Protein AF-A0A248TB70-F1 (afdb_monomer_lite)

InterPro domains:
  IPR001841 Zinc finger, RING-type [PS50089] (200-239)
  IPR001841 Zinc finger, RING-type [SM00184] (200-238)
  IPR013083 Zinc finger, RING/FYVE/PHD-type [G3DSA:3.30.40.10] (175-260)
  IPR017907 Zinc finger, RING-type, conserved site [PS00518] (215-224)
  IPR018957 Zinc finger, C3HC4 RING-type [PF00097] (200-238)
  IPR019485 V(D)J recombination-activating protein 1, Zinc finger [PF10426] (261-290)
  IPR019485 V(D)J recombination-activating protein 1, Zinc finger [PS51765] (261-290)
  IPR023336 RAG nonamer-binding domain [PF12940] (297-367)
  IPR023336 RAG nonamer-binding domain [PS51487] (299-366)
  IPR024627 V(D)J recombination-activating protein 1 [PTHR11539] (2-620)
  IPR035714 RAG1 importin-binding [PF12560] (2-198)
  IPR036236 Zinc finger C2H2 superfamily [SSF57667] (261-290)
  IPR058552 V(D)J recombination-activating protein 1, DNA-binding domain [PF26024] (369-427)
  IPR058553 V(D)J recombination-activating protein 1, pre-RNase H domain [PF26025] (428-501)
  IPR058554 V(D)J recombination-activating protein 1, RNase H domain [PF26100] (503-620)
  IPR058558 V(D)J recombination-activating protein 1, RING finger, HC subclass [cd16530] (196-241)

pLDDT: mean 81.16, std 18.09, range [24.81, 98.5]

Secondary structure (DSSP, 8-state):
--HHHHHHHHHHHHHTTB-TTT-PBPPSSTT--EEESSSBPPHHHHTTS-TTTTT--BHHHHHHHHH----TT--TTTS-SEEEHHHHHHHHHHHHT-------S-SSPPP-----TT-TTTGGGSS----------------SHHHHHHHHHHHHHHHHHHHHHHHHHHHHHH--TTTS--GGGBSS---HHHHHHHB-TTT-SBPSSEEE-TTS-EEEHHHHHHHHHHH-SB-TTT--B--GGG-BPPPHHHHHHHHT-EEE--STT---EEEHHHHHHHHHT-SS--S---------PPPPPGGGS-HHHHHHHTHHHHHHHHHHHHHHSTT-HHHHHHHHHHHHHHHTT-HHHHHHHHHHHTT-SSS--HHHHHHHHHHTT--HHHHHHHHHHHHHHHSS--SPPHHHHHHHHTTTSTTSS-EEEESPPTTS---S---EEETTTT----TTS-----EEEEE-HHHHHHHHHHHTHHHHHHHHHHTT--TT----EEEEEEEEEEEE---PPPPSSS----S-EEEEEEEEEEEEEEETTEEEEEEE-S-TT-TTT-EEEEEEE--TT-HHHHHHHHHHHHHHHHHHTTSEEEEEETTEEEEEEEEEEEEE----

Radius of gyration: 47.7 Å; chains: 1; bounding box: 108×60×147 Å

Structure (mmCIF, N/CA/C/O backbone):
data_AF-A0A248TB70-F1
#
_entry.id   AF-A0A248TB70-F1
#
loop_
_atom_site.group_PDB
_atom_site.id
_atom_site.type_symbol
_atom_site.label_atom_id
_atom_site.label_alt_id
_atom_site.label_comp_id
_atom_site.label_asym_id
_atom_site.label_entity_id
_atom_site.label_seq_id
_atom_site.pdbx_PDB_ins_code
_atom_site.Cartn_x
_atom_site.Cartn_y
_atom_site.Cartn_z
_atom_site.occupancy
_atom_site.B_iso_or_equiv
_atom_site.auth_seq_id
_atom_site.auth_comp_id
_atom_site.auth_asym_id
_atom_site.auth_atom_id
_atom_site.pdbx_PDB_model_num
ATOM 1 N N . ALA A 1 1 ? -35.550 -6.772 91.027 1.00 36.53 1 ALA A N 1
ATOM 2 C CA . ALA A 1 1 ? -35.367 -7.038 89.582 1.00 36.53 1 ALA A CA 1
ATOM 3 C C . ALA A 1 1 ? -34.667 -5.901 88.804 1.00 36.53 1 ALA A C 1
ATOM 5 O O . ALA A 1 1 ? -34.286 -6.132 87.665 1.00 36.53 1 ALA A O 1
ATOM 6 N N . ASP A 1 2 ? -34.412 -4.722 89.395 1.00 44.50 2 ASP A N 1
ATOM 7 C CA . ASP A 1 2 ? -33.937 -3.525 88.659 1.00 44.50 2 ASP A CA 1
ATOM 8 C C . ASP A 1 2 ? -32.407 -3.379 88.476 1.00 44.50 2 ASP A C 1
ATOM 10 O O . ASP A 1 2 ? -31.949 -2.498 87.754 1.00 44.50 2 ASP A O 1
ATOM 14 N N . GLY A 1 3 ? -31.586 -4.235 89.100 1.00 49.66 3 GLY A N 1
ATOM 15 C CA . GLY A 1 3 ? -30.119 -4.162 88.963 1.00 49.66 3 GLY A CA 1
ATOM 16 C C . GLY A 1 3 ? -29.613 -4.594 87.579 1.00 49.66 3 GLY A C 1
ATOM 17 O O . GLY A 1 3 ? -28.785 -3.919 86.974 1.00 49.66 3 GLY A O 1
ATOM 18 N N . LYS A 1 4 ? -30.196 -5.663 87.010 1.00 52.53 4 LYS A N 1
ATOM 19 C CA . LYS A 1 4 ? -29.745 -6.261 85.737 1.00 52.53 4 LYS A CA 1
ATOM 20 C C . LYS A 1 4 ? -29.949 -5.349 84.516 1.00 52.53 4 LYS A C 1
ATOM 22 O O . LYS A 1 4 ? -29.222 -5.492 83.535 1.00 52.53 4 LYS A O 1
ATOM 27 N N . SER A 1 5 ? -30.929 -4.439 84.537 1.00 56.47 5 SER A N 1
ATOM 28 C CA . SER A 1 5 ? -31.182 -3.494 83.434 1.00 56.47 5 SER A CA 1
ATOM 29 C C . SER A 1 5 ? -30.197 -2.321 83.455 1.00 56.47 5 SER A C 1
ATOM 31 O O . SER A 1 5 ? -29.699 -1.910 82.405 1.00 56.47 5 SER A O 1
ATOM 33 N N . ARG A 1 6 ? -29.856 -1.830 84.654 1.00 62.25 6 ARG A N 1
ATOM 34 C CA . ARG A 1 6 ? -28.883 -0.754 84.862 1.00 62.25 6 ARG A CA 1
ATOM 35 C C . ARG A 1 6 ? -27.469 -1.186 84.476 1.00 62.25 6 ARG A C 1
ATOM 37 O O . ARG A 1 6 ? -26.789 -0.433 83.785 1.00 62.25 6 ARG A O 1
ATOM 44 N N . ASP A 1 7 ? -27.063 -2.401 84.833 1.00 64.38 7 ASP A N 1
ATOM 45 C CA . ASP A 1 7 ? -25.722 -2.913 84.519 1.00 64.38 7 ASP A CA 1
ATOM 46 C C . ASP A 1 7 ? -25.521 -3.127 83.011 1.00 64.38 7 ASP A C 1
ATOM 48 O O . ASP A 1 7 ? -24.484 -2.757 82.461 1.00 64.38 7 ASP A O 1
ATOM 52 N N . LYS A 1 8 ? -26.554 -3.608 82.300 1.00 67.31 8 LYS A N 1
ATOM 53 C CA . LYS A 1 8 ? -26.543 -3.698 80.828 1.00 67.31 8 LYS A CA 1
ATOM 54 C C . LYS A 1 8 ? -26.448 -2.323 80.158 1.00 67.31 8 LYS A C 1
ATOM 56 O O . LYS A 1 8 ? -25.726 -2.180 79.176 1.00 67.31 8 LYS A O 1
ATOM 61 N N . ALA A 1 9 ? -27.126 -1.307 80.696 1.00 69.94 9 ALA A N 1
ATOM 62 C CA . ALA A 1 9 ? -27.037 0.060 80.181 1.00 69.94 9 ALA A CA 1
ATOM 63 C C . ALA A 1 9 ? -25.649 0.685 80.421 1.00 69.94 9 ALA A C 1
ATOM 65 O O . ALA A 1 9 ? -25.131 1.385 79.551 1.00 69.94 9 ALA A O 1
ATOM 66 N N . ILE A 1 10 ? -25.023 0.404 81.571 1.00 72.88 10 ILE A N 1
ATOM 67 C CA . ILE A 1 10 ? -23.650 0.835 81.881 1.00 72.88 10 ILE A CA 1
ATOM 68 C C . ILE A 1 10 ? -22.650 0.141 80.952 1.00 72.88 10 ILE A C 1
ATOM 70 O O . ILE A 1 10 ? -21.767 0.800 80.409 1.00 72.88 10 ILE A O 1
ATOM 74 N N . HIS A 1 11 ? -22.811 -1.161 80.720 1.00 75.50 11 HIS A N 1
ATOM 75 C CA . HIS A 1 11 ? -21.987 -1.909 79.775 1.00 75.50 11 HIS A CA 1
ATOM 76 C C . HIS A 1 11 ? -22.095 -1.344 78.355 1.00 75.50 11 HIS A C 1
ATOM 78 O O . HIS A 1 11 ? -21.080 -1.023 77.743 1.00 75.50 11 HIS A O 1
ATOM 84 N N . GLN A 1 12 ? -23.316 -1.111 77.867 1.00 75.69 12 GLN A N 1
ATOM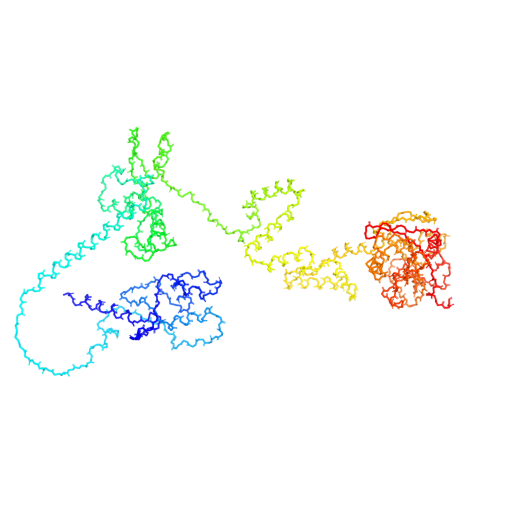 85 C CA . GLN A 1 12 ? -23.542 -0.514 76.550 1.00 75.69 12 GLN A CA 1
ATOM 86 C C . GLN A 1 12 ? -22.944 0.898 76.434 1.00 75.69 12 GLN A C 1
ATOM 88 O O . GLN A 1 12 ? -22.387 1.257 75.397 1.00 75.69 12 GLN A O 1
ATOM 93 N N . ALA A 1 13 ? -23.010 1.703 77.501 1.00 74.56 13 ALA A N 1
ATOM 94 C CA . ALA A 1 13 ? -22.355 3.008 77.538 1.00 74.56 13 ALA A CA 1
ATOM 95 C C . ALA A 1 13 ? -20.824 2.886 77.471 1.00 74.56 13 ALA A C 1
ATOM 97 O O . ALA A 1 13 ? -20.183 3.684 76.790 1.00 74.56 13 ALA A O 1
ATOM 98 N N . ARG A 1 14 ? -20.237 1.866 78.113 1.00 76.12 14 ARG A N 1
ATOM 99 C CA . ARG A 1 14 ? -18.793 1.606 78.059 1.00 76.12 14 ARG A CA 1
ATOM 100 C C . ARG A 1 14 ? -18.329 1.095 76.703 1.00 76.12 14 ARG A C 1
ATOM 102 O O . ARG A 1 14 ? -17.275 1.534 76.263 1.00 76.12 14 ARG A O 1
ATOM 109 N N . LEU A 1 15 ? -19.113 0.265 76.011 1.00 77.12 15 LEU A N 1
ATOM 110 C CA . LEU A 1 15 ? -18.785 -0.212 74.657 1.00 77.12 15 LEU A CA 1
ATOM 111 C C . LEU A 1 15 ? -18.521 0.944 73.679 1.00 77.12 15 LEU A C 1
ATOM 113 O O . LEU A 1 15 ? -17.616 0.855 72.857 1.00 77.12 15 LEU A O 1
ATOM 117 N N . ARG A 1 16 ? -19.225 2.077 73.823 1.00 77.12 16 ARG A N 1
ATOM 118 C CA . ARG A 1 16 ? -19.010 3.291 73.006 1.00 77.12 16 ARG A CA 1
ATOM 119 C C . ARG A 1 16 ? -17.644 3.953 73.205 1.00 77.12 16 ARG A C 1
ATOM 121 O O . ARG A 1 16 ? -17.278 4.838 72.436 1.00 77.12 16 ARG A O 1
ATOM 128 N N . HIS A 1 17 ? -16.901 3.564 74.237 1.00 80.50 17 HIS A N 1
ATOM 129 C CA . HIS A 1 17 ? -15.550 4.052 74.484 1.00 80.50 17 HIS A CA 1
ATOM 130 C C . HIS A 1 17 ? -14.467 3.178 73.853 1.00 80.50 17 HIS A C 1
ATOM 132 O O . HIS A 1 17 ? -13.300 3.536 73.967 1.00 80.50 17 HIS A O 1
ATOM 138 N N . PHE A 1 18 ? -14.819 2.089 73.167 1.00 81.25 18 PHE A N 1
ATOM 139 C CA . PHE A 1 18 ? -13.856 1.189 72.543 1.00 81.25 18 PHE A CA 1
ATOM 140 C C . PHE A 1 18 ? -13.992 1.152 71.021 1.00 81.25 18 PHE A C 1
ATOM 142 O O . PHE A 1 18 ? -15.070 1.324 70.460 1.00 81.25 18 PHE A O 1
ATOM 149 N N . CYS A 1 19 ? -12.874 0.891 70.346 1.00 82.94 19 CYS A N 1
ATOM 150 C CA . CYS A 1 19 ? -12.842 0.659 68.908 1.00 82.94 19 CYS A CA 1
ATOM 151 C C . CYS A 1 19 ? -13.292 -0.770 68.568 1.00 82.94 19 CYS A C 1
ATOM 153 O O . CYS A 1 19 ? -12.673 -1.731 69.024 1.00 82.94 19 CYS A O 1
ATOM 155 N N . ARG A 1 20 ? -14.281 -0.917 67.675 1.00 84.31 20 ARG A N 1
ATOM 156 C CA . ARG A 1 20 ? -14.775 -2.227 67.200 1.00 84.31 20 ARG A CA 1
ATOM 157 C C . ARG A 1 20 ? -13.701 -3.125 66.573 1.00 84.31 20 ARG A C 1
ATOM 159 O O . ARG A 1 20 ? -13.786 -4.347 66.688 1.00 84.31 20 ARG A O 1
ATOM 166 N N . ILE A 1 21 ? -12.721 -2.524 65.893 1.00 80.31 21 ILE A N 1
ATOM 167 C CA . ILE A 1 21 ? -11.722 -3.236 65.078 1.00 80.31 21 ILE A CA 1
ATOM 168 C C . ILE A 1 21 ? -10.509 -3.664 65.912 1.00 80.31 21 ILE A C 1
ATOM 170 O O . ILE A 1 21 ? -10.052 -4.792 65.778 1.00 80.31 21 ILE A O 1
ATOM 174 N N . CYS A 1 22 ? -9.971 -2.776 66.757 1.00 77.75 22 CYS A N 1
ATOM 175 C CA . CYS A 1 22 ? -8.735 -3.044 67.506 1.00 77.75 22 CYS A CA 1
ATOM 176 C C . CYS A 1 22 ? -8.916 -3.214 69.018 1.00 77.75 22 CYS A C 1
ATOM 178 O O . CYS A 1 22 ? -7.937 -3.494 69.704 1.00 77.75 22 CYS A O 1
ATOM 180 N N . GLY A 1 23 ? -10.121 -2.995 69.555 1.00 75.19 23 GLY A N 1
ATOM 181 C CA . GLY A 1 23 ? -10.409 -3.146 70.984 1.00 75.19 23 GLY A CA 1
ATOM 182 C C . GLY A 1 23 ? -9.788 -2.082 71.893 1.00 75.19 23 GLY A C 1
ATOM 183 O O . GLY A 1 23 ? -9.981 -2.135 73.101 1.00 75.19 23 GLY A O 1
ATOM 184 N N . ASN A 1 24 ? -9.060 -1.101 71.349 1.00 79.44 24 ASN A N 1
ATOM 185 C CA . ASN A 1 24 ? -8.442 -0.047 72.153 1.00 79.44 24 ASN A CA 1
ATOM 186 C C . ASN A 1 24 ? -9.477 1.000 72.603 1.00 79.44 24 ASN A C 1
ATOM 188 O O . ASN A 1 24 ? -10.349 1.366 71.802 1.00 79.44 24 ASN A O 1
ATOM 192 N N . PRO A 1 25 ? -9.365 1.530 73.836 1.00 78.19 25 PRO A N 1
ATOM 193 C CA . PRO A 1 25 ? -10.203 2.629 74.290 1.00 78.19 25 PRO A CA 1
ATOM 194 C C . PRO A 1 25 ? -9.872 3.924 73.533 1.00 78.19 25 PRO A C 1
ATOM 196 O O . PRO A 1 25 ? -8.715 4.203 73.204 1.00 78.19 25 PRO A O 1
ATOM 199 N N . PHE A 1 26 ? -10.887 4.738 73.256 1.00 79.38 26 PHE A N 1
ATOM 200 C CA . PHE A 1 26 ? -10.704 6.073 72.698 1.00 79.38 26 PHE A CA 1
ATOM 201 C C . PHE A 1 26 ? -10.053 6.985 73.748 1.00 79.38 26 PHE A C 1
ATOM 203 O O . PHE A 1 26 ? -10.544 7.084 74.871 1.00 79.38 26 PHE A O 1
ATOM 210 N N . LYS A 1 27 ? -8.962 7.673 73.383 1.00 67.75 27 LYS A N 1
ATOM 211 C CA . LYS A 1 27 ? -8.334 8.690 74.245 1.00 67.75 27 LYS A CA 1
ATOM 212 C C . LYS A 1 27 ? -9.302 9.860 74.484 1.00 67.75 27 LYS A C 1
ATOM 214 O O . LYS A 1 27 ? -10.048 10.229 73.576 1.00 67.75 27 LYS A O 1
ATOM 219 N N . SER A 1 28 ? -9.267 10.426 75.689 1.00 55.50 28 SER A N 1
ATOM 220 C CA . SER A 1 28 ? -10.155 11.497 76.174 1.00 55.50 28 SER A CA 1
ATOM 221 C C . SER A 1 28 ? -9.953 12.850 75.482 1.00 55.50 28 SER A C 1
ATOM 223 O O . SER A 1 28 ? -10.804 13.728 75.607 1.00 55.50 28 SER A O 1
ATOM 225 N N . ASP A 1 29 ? -8.851 13.022 74.751 1.00 50.34 29 ASP A N 1
ATOM 226 C CA . ASP A 1 29 ? -8.509 14.280 74.092 1.00 50.34 29 ASP A CA 1
ATOM 227 C C . ASP A 1 29 ? -9.390 14.484 72.853 1.00 50.34 29 ASP A C 1
ATOM 229 O O . ASP A 1 29 ? -9.414 13.654 71.938 1.00 50.34 29 ASP A O 1
ATOM 233 N N . GLY A 1 30 ? -10.117 15.603 72.806 1.00 49.09 30 GLY A N 1
ATOM 234 C CA . GLY A 1 30 ? -11.153 15.926 71.811 1.00 49.09 30 GLY A CA 1
ATOM 235 C C . GLY A 1 30 ? -10.707 16.043 70.343 1.00 49.09 30 GLY A C 1
ATOM 236 O O . GLY A 1 30 ? -11.468 16.547 69.525 1.00 49.09 30 GLY A O 1
ATOM 237 N N . HIS A 1 31 ? -9.506 15.580 69.990 1.00 47.56 31 HIS A N 1
ATOM 238 C CA . HIS A 1 31 ? -8.911 15.686 68.653 1.00 47.56 31 HIS A CA 1
ATOM 239 C C . HIS A 1 31 ? -8.888 14.366 67.855 1.00 47.56 31 HIS A C 1
ATOM 241 O O . HIS A 1 31 ? -8.483 14.363 66.692 1.00 47.56 31 HIS A O 1
ATOM 247 N N . ASN A 1 32 ? -9.355 13.239 68.410 1.00 59.12 32 ASN A N 1
ATOM 248 C CA . ASN A 1 32 ? -9.393 11.963 67.680 1.00 59.12 32 ASN A CA 1
ATOM 249 C C . ASN A 1 32 ? -10.716 11.746 66.926 1.00 59.12 32 ASN A C 1
ATOM 251 O O . ASN A 1 32 ? -11.765 11.523 67.533 1.00 59.12 32 ASN A O 1
ATOM 255 N N . ARG A 1 33 ? -10.651 11.738 65.586 1.00 70.56 33 ARG A N 1
ATOM 256 C CA . ARG A 1 33 ? -11.782 11.394 64.706 1.00 70.56 33 ARG A CA 1
ATOM 257 C C . ARG A 1 33 ? -12.243 9.948 64.933 1.00 70.56 33 ARG A C 1
ATOM 259 O O . ARG A 1 33 ? -11.421 9.032 65.032 1.00 70.56 33 ARG A O 1
ATOM 266 N N . ARG A 1 34 ? -13.561 9.751 64.978 1.00 79.56 34 ARG A N 1
ATOM 267 C CA . ARG A 1 34 ? -14.228 8.447 65.101 1.00 79.56 34 ARG A CA 1
ATOM 268 C C . ARG A 1 34 ? -15.068 8.196 63.861 1.00 79.56 34 ARG A C 1
ATOM 270 O O . ARG A 1 34 ? -15.635 9.137 63.308 1.00 79.56 34 ARG A O 1
ATOM 277 N N . TYR A 1 35 ? -15.125 6.942 63.436 1.00 79.56 35 TYR A N 1
ATOM 278 C CA . TYR A 1 35 ? -15.810 6.540 62.213 1.00 79.56 35 TYR A CA 1
ATOM 279 C C . TYR A 1 35 ? -16.876 5.489 62.539 1.00 79.56 35 TYR A C 1
ATOM 281 O O . TYR A 1 35 ? -16.614 4.609 63.366 1.00 79.56 35 TYR A O 1
ATOM 289 N N . PRO A 1 36 ? -18.073 5.569 61.931 1.00 81.50 36 PRO A N 1
ATOM 290 C CA . PRO A 1 36 ? -19.136 4.606 62.180 1.00 81.50 36 PRO A CA 1
ATOM 291 C C . PRO A 1 36 ? -18.806 3.263 61.525 1.00 81.50 36 PRO A C 1
ATOM 293 O O . PRO A 1 36 ? -18.275 3.213 60.420 1.00 81.50 36 PRO A O 1
ATOM 296 N N . VAL A 1 37 ? -19.147 2.164 62.196 1.00 79.81 37 VAL A N 1
ATOM 297 C CA . VAL A 1 37 ? -18.945 0.803 61.663 1.00 79.81 37 VAL A CA 1
ATOM 298 C C . VAL A 1 37 ? -19.945 0.476 60.539 1.00 79.81 37 VAL A C 1
ATOM 300 O O . VAL A 1 37 ? -19.634 -0.286 59.625 1.00 79.81 37 VAL A O 1
ATOM 303 N N . HIS A 1 38 ? -21.126 1.102 60.565 1.00 73.31 38 HIS A N 1
ATOM 304 C CA . HIS A 1 38 ? -22.210 0.905 59.600 1.00 73.31 38 HIS A CA 1
ATOM 305 C C . HIS A 1 38 ? -22.527 2.179 58.804 1.00 73.31 38 HIS A C 1
ATOM 307 O O . HIS A 1 38 ? -22.289 3.294 59.267 1.00 73.31 38 HIS A O 1
ATOM 313 N N . GLY A 1 39 ? -23.132 2.014 57.623 1.00 66.62 39 GLY A N 1
ATOM 314 C CA . GLY A 1 39 ? -23.549 3.115 56.744 1.00 66.62 39 GLY A CA 1
ATOM 315 C C . GLY A 1 39 ? -22.559 3.407 55.610 1.00 66.62 39 GLY A C 1
ATOM 316 O O . GLY A 1 39 ? -21.561 2.697 55.466 1.00 66.62 39 GLY A O 1
ATOM 317 N N . PRO A 1 40 ? -22.843 4.406 54.757 1.00 59.72 40 PRO A N 1
ATOM 318 C CA . PRO A 1 40 ? -21.990 4.747 53.644 1.00 59.72 40 PRO A CA 1
ATOM 319 C C . PRO A 1 40 ? -20.725 5.443 54.119 1.00 59.72 40 PRO A C 1
ATOM 321 O O . PRO A 1 40 ? -20.718 6.170 55.115 1.00 59.72 40 PRO A O 1
ATOM 324 N N . VAL A 1 41 ? -19.658 5.233 53.363 1.00 71.19 41 VAL A N 1
ATOM 325 C CA . VAL A 1 41 ? -18.407 5.961 53.560 1.00 71.19 41 VAL A CA 1
ATOM 326 C C . VAL A 1 41 ? -18.689 7.451 53.373 1.00 71.19 41 VAL A C 1
ATOM 328 O O . VAL A 1 41 ? -19.333 7.836 52.395 1.00 71.19 41 VAL A O 1
ATOM 331 N N . ASP A 1 42 ? -18.243 8.289 54.308 1.00 70.62 42 ASP A N 1
ATOM 332 C CA . ASP A 1 42 ? -18.471 9.732 54.247 1.00 70.62 42 ASP A CA 1
ATOM 333 C C . ASP A 1 42 ? -17.863 10.327 52.967 1.00 70.62 42 ASP A C 1
ATOM 335 O O . ASP A 1 42 ? -16.831 9.862 52.485 1.00 70.62 42 ASP A O 1
ATOM 339 N N . ALA A 1 43 ? -18.491 11.367 52.407 1.00 65.38 43 ALA A N 1
ATOM 340 C CA . ALA A 1 43 ? -18.084 11.952 51.124 1.00 65.38 43 ALA A CA 1
ATOM 341 C C . ALA A 1 43 ? -16.608 12.401 51.110 1.00 65.38 43 ALA A C 1
ATOM 343 O O . ALA A 1 43 ? -15.940 12.301 50.081 1.00 65.38 43 ALA A O 1
ATOM 344 N N . LYS A 1 44 ? -16.093 12.833 52.272 1.00 65.19 44 LYS A N 1
ATOM 345 C CA . LYS A 1 44 ? -14.699 13.246 52.474 1.00 65.19 44 LYS A CA 1
ATOM 346 C C . LYS A 1 44 ? -13.734 12.058 52.452 1.00 65.19 44 LYS A C 1
ATOM 348 O O . LYS A 1 44 ? -12.648 12.182 51.899 1.00 65.19 44 LYS A O 1
ATOM 353 N N . THR A 1 45 ? -14.117 10.904 52.992 1.00 68.12 45 THR A N 1
ATOM 354 C CA . THR A 1 45 ? -13.350 9.658 52.841 1.00 68.12 45 THR A CA 1
ATOM 355 C C . THR A 1 45 ? -13.506 9.056 51.437 1.00 68.12 45 THR A C 1
ATOM 357 O O . THR A 1 45 ? -12.522 8.588 50.871 1.00 68.12 45 THR A O 1
ATOM 360 N N . GLN A 1 46 ? -14.687 9.124 50.809 1.00 67.81 46 GLN A N 1
ATOM 361 C CA . GLN A 1 46 ? -14.894 8.626 49.437 1.00 67.81 46 GLN A CA 1
ATOM 362 C C . GLN A 1 46 ? -14.067 9.378 48.389 1.00 67.81 46 GLN A C 1
ATOM 364 O O . GLN A 1 46 ? -13.587 8.762 47.435 1.00 67.81 46 GLN A O 1
ATOM 369 N N . SER A 1 47 ? -13.886 10.695 48.541 1.00 61.78 47 SER A N 1
ATOM 370 C CA . SER A 1 47 ? -13.061 11.490 47.622 1.00 61.78 47 SER A CA 1
ATOM 371 C C . SER A 1 47 ? -11.581 11.102 47.652 1.00 61.78 47 SER A C 1
ATOM 373 O O . SER A 1 47 ? -10.864 11.393 46.699 1.00 61.78 47 SER A O 1
ATOM 375 N N . LEU A 1 48 ? -11.135 10.430 48.717 1.00 61.31 48 LEU A N 1
ATOM 376 C CA . LEU A 1 48 ? -9.748 10.014 48.910 1.00 61.31 48 LEU A CA 1
ATOM 377 C C . LEU A 1 48 ? -9.411 8.658 48.247 1.00 61.31 48 LEU A C 1
ATOM 379 O O . LEU A 1 48 ? -8.237 8.303 48.175 1.00 61.31 48 LEU A O 1
ATOM 383 N N . PHE A 1 49 ? -10.391 7.906 47.723 1.00 65.44 49 PHE A N 1
ATOM 384 C CA . PHE A 1 49 ? -10.171 6.608 47.058 1.00 65.44 49 PHE A CA 1
ATOM 385 C C . PHE A 1 49 ? -10.077 6.719 45.515 1.00 65.44 49 PHE A C 1
ATOM 387 O O . PHE A 1 49 ? -10.815 7.478 44.877 1.00 65.44 49 PHE A O 1
ATOM 394 N N . ARG A 1 50 ? -9.189 5.935 44.867 1.00 57.25 50 ARG A N 1
ATOM 395 C CA . ARG A 1 50 ? -9.004 5.933 43.391 1.00 57.25 50 ARG A CA 1
ATOM 396 C C . ARG A 1 50 ? -10.250 5.424 42.636 1.00 57.25 50 ARG A C 1
ATOM 398 O O . ARG A 1 50 ? -11.021 4.603 43.127 1.00 57.25 50 ARG A O 1
ATOM 405 N N . LYS A 1 51 ? -10.408 5.847 41.367 1.00 54.94 51 LYS A N 1
ATOM 406 C CA . LYS A 1 51 ? -11.575 5.582 40.480 1.00 54.94 51 LYS A CA 1
ATOM 407 C C . LYS A 1 51 ? -12.040 4.110 40.391 1.00 54.94 51 LYS A C 1
ATOM 409 O O . LYS A 1 51 ? -13.229 3.891 40.182 1.00 54.94 51 LYS A O 1
ATOM 414 N N . LYS A 1 52 ? -11.162 3.106 40.556 1.00 47.72 52 LYS A N 1
ATOM 415 C CA . LYS A 1 52 ? -11.541 1.673 40.513 1.00 47.72 52 LYS A CA 1
ATOM 416 C C . LYS A 1 52 ? -12.249 1.171 41.785 1.00 47.72 52 LYS A C 1
ATOM 418 O O . LYS A 1 52 ? -12.912 0.141 41.717 1.00 47.72 52 LYS A O 1
ATOM 423 N N . GLU A 1 53 ? -12.181 1.902 42.900 1.00 50.06 53 GLU A N 1
ATOM 424 C CA . GLU A 1 53 ? -12.719 1.469 44.204 1.00 50.06 53 GLU A CA 1
ATOM 425 C C . GLU A 1 53 ? -13.904 2.301 44.712 1.00 50.06 53 GLU A C 1
ATOM 427 O O . GLU A 1 53 ? -14.518 1.941 45.712 1.00 50.06 53 GLU A O 1
ATOM 432 N N . LYS A 1 54 ? -14.361 3.296 43.936 1.00 53.41 54 LYS A N 1
ATOM 433 C CA . LYS A 1 54 ? -15.642 4.008 44.149 1.00 53.41 54 LYS A CA 1
ATOM 434 C C . LYS A 1 54 ? -16.895 3.110 44.084 1.00 53.41 54 LYS A C 1
ATOM 436 O O . LYS A 1 54 ? -18.005 3.601 44.245 1.00 53.41 54 LYS A O 1
ATOM 441 N N . ARG A 1 55 ? -16.738 1.807 43.814 1.00 52.25 55 ARG A N 1
ATOM 442 C CA . ARG A 1 55 ? -17.831 0.821 43.816 1.00 52.25 55 ARG A CA 1
ATOM 443 C C . ARG A 1 55 ? -18.220 0.354 45.221 1.00 52.25 55 ARG A C 1
ATOM 445 O O . ARG A 1 55 ? -19.328 -0.142 45.374 1.00 52.25 55 ARG A O 1
ATOM 452 N N . VAL A 1 56 ? -17.339 0.487 46.218 1.00 53.44 56 VAL A N 1
ATOM 453 C CA . VAL A 1 56 ? -17.650 0.098 47.601 1.00 53.44 56 VAL A CA 1
ATOM 454 C C . VAL A 1 56 ? -18.207 1.312 48.328 1.00 53.44 56 VAL A C 1
ATOM 456 O O . VAL A 1 56 ? -17.475 2.235 48.675 1.00 53.44 56 VAL A O 1
ATOM 459 N N . THR A 1 57 ? -19.523 1.336 48.503 1.00 59.66 57 THR A N 1
ATOM 460 C CA . THR A 1 57 ? -20.236 2.494 49.048 1.00 59.66 57 THR A CA 1
ATOM 461 C C . THR A 1 57 ? -20.426 2.425 50.559 1.00 59.66 57 THR A C 1
ATOM 463 O O . THR A 1 57 ? -20.787 3.449 51.130 1.00 59.66 57 THR A O 1
ATOM 466 N N . SER A 1 58 ? -20.152 1.285 51.213 1.00 75.19 58 SER A N 1
ATOM 467 C CA . SER A 1 58 ? -20.472 1.035 52.627 1.00 75.19 58 SER A CA 1
ATOM 468 C C . SER A 1 58 ? -19.250 0.718 53.509 1.00 75.19 58 SER A C 1
ATOM 470 O O . SER A 1 58 ? -18.313 0.037 53.083 1.00 75.19 58 SER A O 1
ATOM 472 N N . TRP A 1 59 ? -19.268 1.194 54.761 1.00 79.12 59 TRP A N 1
ATOM 473 C CA . TRP A 1 59 ? -18.273 0.866 55.790 1.00 79.12 59 TRP A CA 1
ATOM 474 C C . TRP A 1 59 ? -18.167 -0.640 56.079 1.00 79.12 59 TRP A C 1
ATOM 476 O O . TRP A 1 59 ? -17.036 -1.128 56.119 1.00 79.12 59 TRP A O 1
ATOM 486 N N . PRO A 1 60 ? -19.274 -1.406 56.201 1.00 80.06 60 PRO A N 1
ATOM 487 C CA . PRO A 1 60 ? -19.200 -2.849 56.422 1.00 80.06 60 PRO A CA 1
ATOM 488 C C . PRO A 1 60 ? -18.409 -3.600 55.349 1.00 80.06 60 PRO A C 1
ATOM 490 O O . PRO A 1 60 ? -17.601 -4.467 55.673 1.00 80.06 60 PRO A O 1
ATOM 493 N N . ASP A 1 61 ? -18.584 -3.238 54.076 1.00 74.62 61 ASP A N 1
ATOM 494 C CA . ASP A 1 61 ? -17.880 -3.900 52.975 1.00 74.62 61 ASP A CA 1
ATOM 495 C C . ASP A 1 61 ? -16.376 -3.572 52.978 1.00 74.62 61 ASP A C 1
ATOM 497 O O . ASP A 1 61 ? -15.546 -4.442 52.701 1.00 74.62 61 ASP A O 1
ATOM 501 N N . LEU A 1 62 ? -15.997 -2.336 53.332 1.00 75.44 62 LEU A N 1
ATOM 502 C CA . LEU A 1 62 ? -14.587 -1.958 53.484 1.00 75.44 62 LEU A CA 1
ATOM 503 C C . LEU A 1 62 ? -13.929 -2.657 54.675 1.00 75.44 62 LEU A C 1
ATOM 505 O O . LEU A 1 62 ? -12.804 -3.144 54.553 1.00 75.44 62 LEU A O 1
ATOM 509 N N . ILE A 1 63 ? -14.623 -2.736 55.813 1.00 78.81 63 ILE A N 1
ATOM 510 C CA . ILE A 1 63 ? -14.113 -3.391 57.021 1.00 78.81 63 ILE A CA 1
ATOM 511 C C . ILE A 1 63 ? -13.917 -4.891 56.769 1.00 78.81 63 ILE A C 1
ATOM 513 O O . ILE A 1 63 ? -12.834 -5.415 57.044 1.00 78.81 63 ILE A O 1
ATOM 517 N N . ALA A 1 64 ? -14.894 -5.560 56.150 1.00 79.25 64 ALA A N 1
ATOM 518 C CA . ALA A 1 64 ? -14.787 -6.965 55.768 1.00 79.25 64 ALA A CA 1
ATOM 519 C C . ALA A 1 64 ? -13.626 -7.208 54.787 1.00 79.25 64 ALA A C 1
ATOM 521 O O . ALA A 1 64 ? -12.859 -8.157 54.939 1.00 79.25 64 ALA A O 1
ATOM 522 N N . ARG A 1 65 ? -13.422 -6.319 53.808 1.00 74.69 65 ARG A N 1
ATOM 523 C CA . ARG A 1 65 ? -12.358 -6.475 52.802 1.00 74.69 65 ARG A CA 1
ATOM 524 C C . ARG A 1 65 ? -10.953 -6.198 53.347 1.00 74.69 65 ARG A C 1
ATOM 526 O O . ARG A 1 65 ? -9.987 -6.826 52.908 1.00 74.69 65 ARG A O 1
ATOM 533 N N . VAL A 1 66 ? -10.809 -5.259 54.286 1.00 74.00 66 VAL A N 1
ATOM 534 C CA . VAL A 1 66 ? -9.501 -4.884 54.849 1.00 74.00 66 VAL A CA 1
ATOM 535 C C . VAL A 1 66 ? -9.106 -5.757 56.031 1.00 74.00 66 VAL A C 1
ATOM 537 O O . VAL A 1 66 ? -7.963 -6.218 56.054 1.00 74.00 66 VAL A O 1
ATOM 540 N N . PHE A 1 67 ? -10.032 -5.987 56.963 1.00 75.56 67 PHE A N 1
ATOM 541 C CA . PHE A 1 67 ? -9.777 -6.636 58.251 1.00 75.56 67 PHE A CA 1
ATOM 542 C C . PHE A 1 67 ? -10.367 -8.047 58.361 1.00 75.56 67 PHE A C 1
ATOM 544 O O . PHE A 1 67 ? -10.087 -8.720 59.345 1.00 75.56 67 PHE A O 1
ATOM 551 N N . ARG A 1 68 ? -11.161 -8.506 57.378 1.00 73.75 68 ARG A N 1
ATOM 552 C CA . ARG A 1 68 ? -11.895 -9.790 57.430 1.00 73.75 68 ARG A CA 1
ATOM 553 C C . ARG A 1 68 ? -12.812 -9.918 58.655 1.00 73.75 68 ARG A C 1
ATOM 555 O O . ARG A 1 68 ? -13.037 -11.015 59.147 1.00 73.75 68 ARG A O 1
ATOM 562 N N . ILE A 1 69 ? -13.342 -8.790 59.131 1.00 78.19 69 ILE A N 1
ATOM 563 C CA . ILE A 1 69 ? -14.327 -8.736 60.215 1.00 78.19 69 ILE A CA 1
ATOM 564 C C . ILE A 1 69 ? -15.700 -8.534 59.580 1.00 78.19 69 ILE A C 1
ATOM 566 O O . ILE A 1 69 ? -15.908 -7.532 58.892 1.00 78.19 69 ILE A O 1
ATOM 570 N N . ASP A 1 70 ? -16.627 -9.461 59.817 1.00 75.81 70 ASP A N 1
ATOM 571 C CA . ASP A 1 70 ? -18.031 -9.239 59.483 1.00 75.81 70 ASP A CA 1
ATOM 572 C C . ASP A 1 70 ? -18.685 -8.408 60.585 1.00 75.81 70 ASP A C 1
ATOM 574 O O . ASP A 1 70 ? -18.785 -8.835 61.733 1.00 75.81 70 ASP A O 1
ATOM 578 N N . VAL A 1 71 ? -19.088 -7.195 60.222 1.00 78.19 71 VAL A N 1
ATOM 579 C CA . VAL A 1 71 ? -19.796 -6.275 61.114 1.00 78.19 71 VAL A CA 1
ATOM 580 C C . VAL A 1 71 ? -21.287 -6.217 60.798 1.00 78.19 71 VAL A C 1
ATOM 582 O O . VAL A 1 71 ? -22.029 -5.601 61.545 1.00 78.19 71 VAL A O 1
ATOM 585 N N . LYS A 1 72 ? -21.780 -6.849 59.719 1.00 71.75 72 LYS A N 1
ATOM 586 C CA . LYS A 1 72 ? -23.201 -6.757 59.325 1.00 71.75 72 LYS A CA 1
ATOM 587 C C . LYS A 1 72 ? -24.142 -7.434 60.327 1.00 71.75 72 LYS A C 1
ATOM 589 O O . LYS A 1 72 ? -25.306 -7.051 60.397 1.00 71.75 72 LYS A O 1
ATOM 594 N N . ALA A 1 73 ? -23.631 -8.386 61.106 1.00 69.44 73 ALA A N 1
ATOM 595 C CA . ALA A 1 73 ? -24.350 -9.083 62.171 1.00 69.44 73 ALA A CA 1
ATOM 596 C C . ALA A 1 73 ? -24.137 -8.472 63.576 1.00 69.44 73 ALA A C 1
ATOM 598 O O . ALA A 1 73 ? -24.568 -9.066 64.567 1.00 69.44 73 ALA A O 1
ATOM 599 N N . ASP A 1 74 ? -23.472 -7.315 63.690 1.00 78.31 74 ASP A N 1
ATOM 600 C CA . ASP A 1 74 ? -23.184 -6.696 64.985 1.00 78.31 74 ASP A CA 1
ATOM 601 C C . ASP A 1 74 ? -24.475 -6.283 65.721 1.00 78.31 74 ASP A C 1
ATOM 603 O O . ASP A 1 74 ? -25.403 -5.695 65.163 1.00 78.31 74 ASP A O 1
ATOM 607 N N . ILE A 1 75 ? -24.513 -6.578 67.021 1.00 72.19 75 ILE A N 1
ATOM 608 C CA . ILE A 1 75 ? -25.592 -6.192 67.941 1.00 72.19 75 ILE A CA 1
ATOM 609 C C . ILE A 1 75 ? -25.064 -5.116 68.902 1.00 72.19 75 ILE A C 1
ATOM 611 O O . ILE A 1 75 ? -24.130 -5.389 69.660 1.00 72.19 75 ILE A O 1
ATOM 615 N N . ASP A 1 76 ? -25.707 -3.941 68.942 1.00 69.44 76 ASP A N 1
ATOM 616 C CA . ASP A 1 76 ? -25.320 -2.753 69.740 1.00 69.44 76 ASP A CA 1
ATOM 617 C C . ASP A 1 76 ? -25.177 -2.989 71.257 1.00 69.44 76 ASP A C 1
ATOM 619 O O . ASP A 1 76 ? -24.637 -2.149 71.979 1.00 69.44 76 ASP A O 1
ATOM 623 N N . SER A 1 77 ? -25.724 -4.088 71.782 1.00 68.31 77 SER A N 1
ATOM 624 C CA . SER A 1 77 ? -25.612 -4.470 73.197 1.00 68.31 77 SER A CA 1
ATOM 625 C C . SER A 1 77 ? -24.371 -5.308 73.516 1.00 68.31 77 SER A C 1
ATOM 627 O O . SER A 1 77 ? -24.147 -5.618 74.684 1.00 68.31 77 SER A O 1
ATOM 629 N N . ILE A 1 78 ? -23.621 -5.720 72.491 1.00 73.94 78 ILE A N 1
ATOM 630 C CA . ILE A 1 78 ? -22.442 -6.594 72.577 1.00 73.94 78 ILE A CA 1
ATOM 631 C C . ILE A 1 78 ? -21.236 -5.917 71.907 1.00 73.94 78 ILE A C 1
ATOM 633 O O . ILE A 1 78 ? -20.128 -5.981 72.432 1.00 73.94 78 ILE A O 1
ATOM 637 N N . HIS A 1 79 ? -21.450 -5.223 70.785 1.00 80.88 79 HIS A N 1
ATOM 638 C CA . HIS A 1 79 ? -20.390 -4.680 69.935 1.00 80.88 79 HIS A CA 1
ATOM 639 C C . HIS A 1 79 ? -20.331 -3.144 69.982 1.00 80.88 79 HIS A C 1
ATOM 641 O O . HIS A 1 79 ? -21.376 -2.487 70.016 1.00 80.88 79 HIS A O 1
ATOM 647 N N . PRO A 1 80 ? -19.128 -2.539 69.944 1.00 83.44 80 PRO A N 1
ATOM 648 C CA . PRO A 1 80 ? -18.984 -1.103 69.731 1.00 83.44 80 PRO A CA 1
ATOM 649 C C . PRO A 1 80 ? -19.462 -0.670 68.343 1.00 83.44 80 PRO A C 1
ATOM 651 O O . PRO A 1 80 ? -19.204 -1.340 67.348 1.00 83.44 80 PRO A O 1
ATOM 654 N N . THR A 1 81 ? -20.081 0.507 68.262 1.00 77.81 81 THR A N 1
ATOM 655 C CA . THR A 1 81 ? -20.655 1.056 67.020 1.00 77.81 81 THR A CA 1
ATOM 656 C C . THR A 1 81 ? -19.680 1.929 66.213 1.00 77.81 81 THR A C 1
ATOM 658 O O . THR A 1 81 ? -20.012 2.383 65.116 1.00 77.81 81 THR A O 1
ATOM 661 N N . GLU A 1 82 ? -18.483 2.194 66.750 1.00 83.44 82 GLU A N 1
ATOM 662 C CA . GLU A 1 82 ? -17.474 3.096 66.177 1.00 83.44 82 GLU A CA 1
ATOM 663 C C . GLU A 1 82 ? -16.078 2.450 66.138 1.00 83.44 82 GLU A C 1
ATOM 665 O O . GLU A 1 82 ? -15.737 1.577 66.943 1.00 83.44 82 GLU A O 1
ATOM 670 N N . PHE A 1 83 ? -15.227 2.915 65.222 1.00 86.25 83 PHE A N 1
ATOM 671 C CA . PHE A 1 83 ? -13.815 2.543 65.151 1.00 86.25 83 PHE A CA 1
ATOM 672 C C . PHE A 1 83 ? -12.890 3.768 65.074 1.00 86.25 83 PHE A C 1
ATOM 674 O O . PHE A 1 83 ? -13.303 4.883 64.748 1.00 86.25 83 PHE A O 1
ATOM 681 N N . CYS A 1 84 ? -11.619 3.577 65.440 1.00 83.12 84 CYS A N 1
ATOM 682 C CA . CYS A 1 84 ? -10.664 4.667 65.644 1.00 83.12 84 CYS A CA 1
ATOM 683 C C . CYS A 1 84 ? -9.960 5.125 64.358 1.00 83.12 84 CYS A C 1
ATOM 685 O O . CYS A 1 84 ? -9.816 4.370 63.393 1.00 83.12 84 CYS A O 1
ATOM 687 N N . HIS A 1 85 ? -9.427 6.350 64.389 1.00 82.12 85 HIS A N 1
ATOM 688 C CA . HIS A 1 85 ? -8.658 6.932 63.286 1.00 82.12 85 HIS A CA 1
ATOM 689 C C . HIS A 1 85 ? -7.429 6.107 62.870 1.00 82.12 85 HIS A C 1
ATOM 691 O O . HIS A 1 85 ? -7.079 6.088 61.697 1.00 82.12 85 HIS A O 1
ATOM 697 N N . ASN A 1 86 ? -6.793 5.367 63.782 1.00 79.00 86 ASN A N 1
ATOM 698 C CA . ASN A 1 86 ? -5.660 4.508 63.416 1.00 79.00 86 ASN A CA 1
ATOM 699 C C . ASN A 1 86 ? -6.103 3.337 62.525 1.00 79.00 86 ASN A C 1
ATOM 701 O O . ASN A 1 86 ? -5.452 3.046 61.524 1.00 79.00 86 ASN A O 1
ATOM 705 N N . CYS A 1 87 ? -7.243 2.709 62.834 1.00 80.38 87 CYS A N 1
ATOM 706 C CA . CYS A 1 87 ? -7.837 1.682 61.976 1.00 80.38 87 CYS A CA 1
ATOM 707 C C . CYS A 1 87 ? -8.286 2.272 60.631 1.00 80.38 87 CYS A C 1
ATOM 709 O O . CYS A 1 87 ? -8.068 1.653 59.591 1.00 80.38 87 CYS A O 1
ATOM 711 N N . TRP A 1 88 ? -8.827 3.494 60.630 1.00 81.25 88 TRP A N 1
ATOM 712 C CA . TRP A 1 88 ? -9.110 4.227 59.394 1.00 81.25 88 TRP A CA 1
ATOM 713 C C . TRP A 1 88 ? -7.842 4.481 58.562 1.00 81.25 88 TRP A C 1
ATOM 715 O O . TRP A 1 88 ? -7.832 4.225 57.363 1.00 81.25 88 TRP A O 1
ATOM 725 N N . GLY A 1 89 ? -6.743 4.906 59.189 1.00 74.69 89 GLY A N 1
ATOM 726 C CA . GLY A 1 89 ? -5.467 5.157 58.516 1.00 74.69 89 GLY A CA 1
ATOM 727 C C . GLY A 1 89 ? -4.868 3.903 57.873 1.00 74.69 89 GLY A C 1
ATOM 728 O O . GLY A 1 89 ? -4.341 3.977 56.765 1.00 74.69 89 GLY A O 1
ATOM 729 N N . ILE A 1 90 ? -5.000 2.739 58.521 1.00 76.06 90 ILE A N 1
ATOM 730 C CA . ILE A 1 90 ? -4.597 1.446 57.941 1.00 76.06 90 ILE A CA 1
ATOM 731 C C . ILE A 1 90 ? -5.445 1.122 56.706 1.00 76.06 90 ILE A C 1
ATOM 733 O O . ILE A 1 90 ? -4.910 0.733 55.668 1.00 76.06 90 ILE A O 1
ATOM 737 N N . MET A 1 91 ? -6.761 1.326 56.807 1.00 76.88 91 MET A N 1
ATOM 738 C CA . MET A 1 91 ? -7.692 1.147 55.695 1.00 76.88 91 MET A CA 1
ATOM 739 C C . MET A 1 91 ? -7.321 2.061 54.516 1.00 76.88 91 MET A C 1
ATOM 741 O O . MET A 1 91 ? -7.165 1.584 53.397 1.00 76.88 91 MET A O 1
ATOM 745 N N . TYR A 1 92 ? -7.071 3.346 54.778 1.00 71.19 92 TYR A N 1
ATOM 746 C CA . TYR A 1 92 ? -6.663 4.334 53.779 1.00 71.19 92 TYR A CA 1
ATOM 747 C C . TYR A 1 92 ? -5.346 3.969 53.076 1.00 71.19 92 TYR A C 1
ATOM 749 O O . TYR A 1 92 ? -5.289 3.963 51.846 1.00 71.19 92 TYR A O 1
ATOM 757 N N . ARG A 1 93 ? -4.293 3.611 53.825 1.00 70.38 93 ARG A N 1
ATOM 758 C CA . ARG A 1 93 ? -2.982 3.253 53.247 1.00 70.38 93 ARG A CA 1
ATOM 759 C C . ARG A 1 93 ? -3.069 2.039 52.320 1.00 70.38 93 ARG A C 1
ATOM 761 O O . ARG A 1 93 ? -2.469 2.066 51.249 1.00 70.38 93 ARG A O 1
ATOM 768 N N . LYS A 1 94 ? -3.875 1.029 52.678 1.00 68.25 94 LYS A N 1
ATOM 769 C CA . LYS A 1 94 ? -4.085 -0.184 51.865 1.00 68.25 94 LYS A CA 1
ATOM 770 C C . LYS A 1 94 ? -4.732 0.113 50.504 1.00 68.25 94 LYS A C 1
ATOM 772 O O . LYS A 1 94 ? -4.436 -0.573 49.533 1.00 68.25 94 LYS A O 1
ATOM 777 N N . PHE A 1 95 ? -5.564 1.151 50.421 1.00 65.38 95 PHE A N 1
ATOM 778 C CA . PHE A 1 95 ? -6.222 1.583 49.180 1.00 65.38 95 PHE A CA 1
ATOM 779 C C . PHE A 1 95 ? -5.474 2.708 48.432 1.00 65.38 95 PHE A C 1
ATOM 781 O O . PHE A 1 95 ? -5.817 3.037 47.297 1.00 65.38 95 PHE A O 1
ATOM 788 N N . SER A 1 96 ? -4.422 3.284 49.029 1.00 55.78 96 SER A N 1
ATOM 789 C CA . SER A 1 96 ? -3.645 4.397 48.450 1.00 55.78 96 SER A CA 1
ATOM 790 C C . SER A 1 96 ? -2.450 3.959 47.585 1.00 55.78 96 SER A C 1
ATOM 792 O O . SER A 1 96 ? -1.884 4.786 46.874 1.00 55.78 96 SER A O 1
ATOM 794 N N . GLY A 1 97 ? -2.078 2.672 47.593 1.00 53.66 97 GLY A N 1
ATOM 795 C CA . GLY A 1 97 ? -1.059 2.106 46.694 1.00 53.66 97 GLY A CA 1
ATOM 796 C C . GLY A 1 97 ? 0.409 2.372 47.065 1.00 53.66 97 GLY A C 1
ATOM 797 O O . GLY A 1 97 ? 1.272 2.184 46.215 1.00 53.66 97 GLY A O 1
ATOM 798 N N . ALA A 1 98 ? 0.711 2.792 48.299 1.00 42.91 98 ALA A N 1
ATOM 799 C CA . ALA A 1 98 ? 2.089 2.852 48.799 1.00 42.91 98 ALA A CA 1
ATOM 800 C C . ALA A 1 98 ? 2.585 1.438 49.186 1.00 42.91 98 ALA A C 1
ATOM 802 O O . ALA A 1 98 ? 1.797 0.688 49.775 1.00 42.91 98 ALA A O 1
ATOM 803 N N . PRO A 1 99 ? 3.849 1.050 48.908 1.00 37.97 99 PRO A N 1
ATOM 804 C CA . PRO A 1 99 ? 4.381 -0.230 49.363 1.00 37.97 99 PRO A CA 1
ATOM 805 C C . PRO A 1 99 ? 4.451 -0.209 50.889 1.00 37.97 99 PRO A C 1
ATOM 807 O O . PRO A 1 99 ? 5.052 0.690 51.474 1.00 37.97 99 PRO A O 1
ATOM 810 N N . CYS A 1 100 ? 3.813 -1.170 51.550 1.00 39.09 100 CYS A N 1
ATOM 811 C CA . CYS A 1 100 ? 3.969 -1.339 52.986 1.00 39.09 100 CYS A CA 1
ATOM 812 C C . CYS A 1 100 ? 3.689 -2.791 53.369 1.00 39.09 100 CYS A C 1
ATOM 814 O O . CYS A 1 100 ? 2.566 -3.277 53.211 1.00 39.09 100 CYS A O 1
ATOM 816 N N . GLU A 1 101 ? 4.698 -3.463 53.919 1.00 40.72 101 GLU A N 1
ATOM 817 C CA . GLU A 1 101 ? 4.478 -4.577 54.834 1.00 40.72 101 GLU A CA 1
ATOM 818 C C . GLU A 1 101 ? 3.791 -4.013 56.080 1.00 40.72 101 GLU A C 1
ATOM 820 O O . GLU A 1 101 ? 4.413 -3.441 56.974 1.00 40.72 101 GLU A O 1
ATOM 825 N N . VAL A 1 102 ? 2.461 -4.085 56.114 1.00 36.75 102 VAL A N 1
ATOM 826 C CA . VAL A 1 102 ? 1.706 -3.619 57.277 1.00 36.75 102 VAL A CA 1
ATOM 827 C C . VAL A 1 102 ? 1.814 -4.681 58.365 1.00 36.75 102 VAL A C 1
ATOM 829 O O . VAL A 1 102 ? 1.040 -5.638 58.393 1.00 36.75 102 VAL A O 1
ATOM 832 N N . TYR A 1 103 ? 2.759 -4.496 59.285 1.00 38.50 103 TYR A N 1
ATOM 833 C CA . TYR A 1 103 ? 2.778 -5.219 60.551 1.00 38.50 103 TYR A CA 1
ATOM 834 C C . TYR A 1 103 ? 1.530 -4.839 61.362 1.00 38.50 103 TYR A C 1
ATOM 836 O O . TYR A 1 103 ? 1.432 -3.751 61.934 1.00 38.50 103 TYR A O 1
ATOM 844 N N . PHE A 1 104 ? 0.535 -5.727 61.381 1.00 42.50 104 PHE A N 1
ATOM 845 C CA . PHE A 1 104 ? -0.593 -5.653 62.305 1.00 42.50 104 PHE A CA 1
ATOM 846 C C . PHE A 1 104 ? -0.130 -6.262 63.637 1.00 42.50 104 PHE A C 1
ATOM 848 O O . PHE A 1 104 ? 0.173 -7.455 63.655 1.00 42.50 104 PHE A O 1
ATOM 855 N N . PRO A 1 105 ? -0.085 -5.530 64.766 1.00 39.28 105 PRO A N 1
ATOM 856 C CA . PRO A 1 105 ? 0.497 -6.068 66.001 1.00 39.28 105 PRO A CA 1
ATOM 857 C C . PRO A 1 105 ? -0.311 -7.204 66.651 1.00 39.28 105 PRO A C 1
ATOM 859 O O . PRO A 1 105 ? 0.060 -7.674 67.722 1.00 39.28 105 PRO A O 1
ATOM 862 N N . ARG A 1 106 ? -1.441 -7.632 66.070 1.00 45.88 106 ARG A N 1
ATOM 863 C CA . ARG A 1 106 ? -2.303 -8.687 66.622 1.00 45.88 106 ARG A CA 1
ATOM 864 C C . ARG A 1 106 ? -2.904 -9.539 65.506 1.00 45.88 106 ARG A C 1
ATOM 866 O O . ARG A 1 106 ? -3.651 -9.032 64.679 1.00 45.88 106 ARG A O 1
ATOM 873 N N . LYS A 1 107 ? -2.604 -10.841 65.511 1.00 42.22 107 LYS A N 1
ATOM 874 C CA . LYS A 1 107 ? -3.162 -11.839 64.577 1.00 42.22 107 LYS A CA 1
ATOM 875 C C . LYS A 1 107 ? -4.593 -12.294 64.924 1.00 42.22 107 LYS A C 1
ATOM 877 O O . LYS A 1 107 ? -5.154 -13.083 64.177 1.00 42.22 107 LYS A O 1
ATOM 882 N N . ALA A 1 108 ? -5.189 -11.805 66.015 1.00 50.47 108 ALA A N 1
ATOM 883 C CA . ALA A 1 108 ? -6.510 -12.231 66.482 1.00 50.47 108 ALA A CA 1
ATOM 884 C C . ALA A 1 108 ? -7.541 -11.093 66.402 1.00 50.47 108 ALA A C 1
ATOM 886 O O . ALA A 1 108 ? -7.284 -9.976 66.860 1.00 50.47 108 ALA A O 1
ATOM 887 N N . THR A 1 109 ? -8.711 -11.386 65.830 1.00 58.72 109 THR A N 1
ATOM 888 C CA . THR A 1 109 ? -9.904 -10.531 65.884 1.00 58.72 109 THR A CA 1
ATOM 889 C C . THR A 1 109 ? -10.326 -10.319 67.336 1.00 58.72 109 THR A C 1
ATOM 891 O O . THR A 1 109 ? -10.384 -11.277 68.099 1.00 58.72 109 THR A O 1
ATOM 894 N N . THR A 1 110 ? -10.623 -9.080 67.740 1.00 69.56 110 THR A N 1
ATOM 895 C CA . THR A 1 110 ? -11.157 -8.815 69.085 1.00 69.56 110 THR A CA 1
ATOM 896 C C . THR A 1 110 ? -12.534 -9.457 69.234 1.00 69.56 110 THR A C 1
ATOM 898 O O . THR A 1 110 ? -13.468 -9.079 68.523 1.00 69.56 110 THR A O 1
ATOM 901 N N . GLU A 1 111 ? -12.654 -10.403 70.161 1.00 68.88 111 GLU A N 1
ATOM 902 C CA . GLU A 1 111 ? -13.914 -11.061 70.501 1.00 68.88 111 GLU A CA 1
ATOM 903 C C . GLU A 1 111 ? -14.704 -10.228 71.516 1.00 68.88 111 GLU A C 1
ATOM 905 O O . GLU A 1 111 ? -14.186 -9.826 72.561 1.00 68.88 111 GLU A O 1
ATOM 910 N N . TRP A 1 112 ? -15.972 -9.962 71.199 1.00 80.12 112 TRP A N 1
ATOM 911 C CA . TRP A 1 112 ? -16.884 -9.183 72.033 1.00 80.12 112 TRP A CA 1
ATOM 912 C C . TRP A 1 112 ? -17.951 -10.098 72.625 1.00 80.12 112 TRP A C 1
ATOM 914 O O . TRP A 1 112 ? -18.619 -10.836 71.905 1.00 80.12 112 TRP A O 1
ATOM 924 N N . HIS A 1 113 ? -18.122 -10.031 73.943 1.00 69.69 113 HIS A N 1
ATOM 925 C CA . HIS A 1 113 ? -19.026 -10.901 74.687 1.00 69.69 113 HIS A CA 1
ATOM 926 C C . HIS A 1 113 ? -20.149 -10.087 75.351 1.00 69.69 113 HIS A C 1
ATOM 928 O O . HIS A 1 113 ? -19.907 -8.954 75.777 1.00 69.69 113 HIS A O 1
ATOM 934 N N . PRO A 1 114 ? -21.374 -10.637 75.480 1.00 73.00 114 PRO A N 1
ATOM 935 C CA . PRO A 1 114 ? -22.442 -10.010 76.256 1.00 73.00 114 PRO A CA 1
ATOM 936 C C . PRO A 1 114 ? -22.027 -9.757 77.712 1.00 73.00 114 PRO A C 1
ATOM 938 O O . PRO A 1 114 ? -21.213 -10.486 78.274 1.00 73.00 114 PRO A O 1
ATOM 941 N N . HIS A 1 115 ? -22.645 -8.767 78.362 1.00 74.44 115 HIS A N 1
ATOM 942 C CA . HIS A 1 115 ? -22.359 -8.454 79.764 1.00 74.44 115 HIS A CA 1
ATOM 943 C C . HIS A 1 115 ? -22.592 -9.648 80.710 1.00 74.44 115 HIS A C 1
ATOM 945 O O . HIS A 1 115 ? -23.735 -10.059 80.939 1.00 74.44 115 HIS A O 1
ATOM 951 N N . THR A 1 116 ? -21.512 -10.128 81.329 1.00 68.75 116 THR A N 1
ATOM 952 C CA . THR A 1 116 ? -21.500 -11.098 82.433 1.00 68.75 116 THR A CA 1
ATOM 953 C C . THR A 1 116 ? -21.043 -10.428 83.743 1.00 68.75 116 THR A C 1
ATOM 955 O O . THR A 1 116 ? -20.414 -9.368 83.704 1.00 68.75 116 THR A O 1
ATOM 958 N N . PRO A 1 117 ? -21.337 -10.999 84.929 1.00 62.59 117 PRO A N 1
ATOM 959 C CA . PRO A 1 117 ? -20.922 -10.430 86.222 1.00 62.59 117 PRO A CA 1
ATOM 960 C C . PRO A 1 117 ? -19.400 -10.248 86.388 1.00 62.59 117 PRO A C 1
ATOM 962 O O . PRO A 1 117 ? -18.966 -9.459 87.221 1.00 62.59 117 PRO A O 1
ATOM 965 N N . SER A 1 118 ? -18.601 -10.952 85.585 1.00 57.97 118 SER A N 1
ATOM 966 C CA . SER A 1 118 ? -17.136 -10.904 85.534 1.00 57.97 118 SER A CA 1
ATOM 967 C C . SER A 1 118 ? -16.607 -10.180 84.285 1.00 57.97 118 SER A C 1
ATOM 969 O O . SER A 1 118 ? -15.530 -10.496 83.799 1.00 57.97 118 SER A O 1
ATOM 971 N N . CYS A 1 119 ? -17.371 -9.243 83.716 1.00 71.06 119 CYS A N 1
ATOM 972 C CA . CYS A 1 119 ? -17.010 -8.562 82.472 1.00 71.06 119 CYS A CA 1
ATOM 973 C C . CYS A 1 119 ? -15.791 -7.632 82.637 1.00 71.06 119 CYS A C 1
ATOM 975 O O . CYS A 1 119 ? -15.862 -6.628 83.352 1.00 71.06 119 CYS A O 1
ATOM 977 N N . ASP A 1 120 ? -14.713 -7.899 81.895 1.00 62.97 120 ASP A N 1
ATOM 978 C CA . ASP A 1 120 ? -13.449 -7.137 81.925 1.00 62.97 120 ASP A CA 1
ATOM 979 C C . ASP A 1 120 ? -13.603 -5.661 81.528 1.00 62.97 120 ASP A C 1
ATOM 981 O O . ASP A 1 120 ? -12.880 -4.793 82.012 1.00 62.97 120 ASP A O 1
ATOM 985 N N . ILE A 1 121 ? -14.610 -5.340 80.712 1.00 68.25 121 ILE A N 1
ATOM 986 C CA . ILE A 1 121 ? -14.967 -3.964 80.323 1.00 68.25 121 ILE A CA 1
ATOM 987 C C . ILE A 1 121 ? -15.614 -3.209 81.505 1.00 68.25 121 ILE A C 1
ATOM 989 O O . ILE A 1 121 ? -15.510 -1.982 81.640 1.00 68.25 121 ILE A O 1
ATOM 993 N N . CYS A 1 122 ? -16.290 -3.939 82.396 1.00 69.00 122 CYS A N 1
ATOM 994 C CA . CYS A 1 122 ? -16.981 -3.390 83.561 1.00 69.00 122 CYS A CA 1
ATOM 995 C C . CYS A 1 122 ? -16.109 -3.382 84.842 1.00 69.00 122 CYS A C 1
ATOM 997 O O . CYS A 1 122 ? -16.280 -2.496 85.687 1.00 69.00 122 CYS A O 1
ATOM 999 N N . LEU A 1 123 ? -15.132 -4.288 84.954 1.00 58.16 123 LEU A N 1
ATOM 1000 C CA . LEU A 1 123 ? -14.274 -4.515 86.129 1.00 58.16 123 LEU A CA 1
ATOM 1001 C C . LEU A 1 123 ? -13.326 -3.377 86.593 1.00 58.16 123 LEU A C 1
ATOM 1003 O O . LEU A 1 123 ? -13.063 -3.343 87.799 1.00 58.16 123 LEU A O 1
ATOM 1007 N N . PRO A 1 124 ? -12.859 -2.398 85.780 1.00 51.78 124 PRO A N 1
ATOM 1008 C CA . PRO A 1 124 ? -11.857 -1.425 86.247 1.00 51.78 124 PRO A CA 1
ATOM 1009 C C . PRO A 1 124 ? -12.342 -0.476 87.359 1.00 51.78 124 PRO A C 1
ATOM 1011 O O . PRO A 1 124 ? -11.544 0.247 87.940 1.00 51.78 124 PRO A O 1
ATOM 1014 N N . ALA A 1 125 ? -13.644 -0.452 87.664 1.00 45.81 125 ALA A N 1
ATOM 1015 C CA . ALA A 1 125 ? -14.244 0.494 88.606 1.00 45.81 125 ALA A CA 1
ATOM 1016 C C . ALA A 1 125 ? -14.346 -0.012 90.062 1.00 45.81 125 ALA A C 1
ATOM 1018 O O . ALA A 1 125 ? -14.745 0.758 90.930 1.00 45.81 125 ALA A O 1
ATOM 1019 N N . ASN A 1 126 ? -14.005 -1.278 90.350 1.00 41.69 126 ASN A N 1
ATOM 1020 C CA . ASN A 1 126 ? -14.328 -1.905 91.644 1.00 41.69 126 ASN A CA 1
ATOM 1021 C C . ASN A 1 126 ? -13.132 -2.205 92.570 1.00 41.69 126 ASN A C 1
ATOM 1023 O O . ASN A 1 126 ? -13.324 -2.846 93.605 1.00 41.69 126 ASN A O 1
ATOM 1027 N N . ARG A 1 127 ? -11.912 -1.730 92.282 1.00 33.91 127 ARG A N 1
ATOM 1028 C CA . ARG A 1 127 ? -10.781 -1.851 93.223 1.00 33.91 127 ARG A CA 1
ATOM 1029 C C . ARG A 1 127 ? -10.101 -0.509 93.495 1.00 33.91 127 ARG A C 1
ATOM 1031 O O . ARG A 1 127 ? -9.350 -0.012 92.671 1.00 33.91 127 ARG A O 1
ATOM 1038 N N . GLY A 1 128 ? -10.318 -0.009 94.713 1.00 30.88 128 GLY A N 1
ATOM 1039 C CA . GLY A 1 128 ? -9.394 0.886 95.410 1.00 30.88 128 GLY A CA 1
ATOM 1040 C C . GLY A 1 128 ? -9.796 2.357 95.442 1.00 30.88 128 GLY A C 1
ATOM 1041 O O . GLY A 1 128 ? -9.397 3.112 94.574 1.00 30.88 128 GLY A O 1
ATOM 1042 N N . LEU A 1 129 ? -10.535 2.759 96.482 1.00 32.66 129 LEU A N 1
ATOM 1043 C CA . LEU A 1 129 ? -10.121 3.795 97.446 1.00 32.66 129 LEU A CA 1
ATOM 1044 C C . LEU A 1 129 ? -11.139 3.817 98.606 1.00 32.66 129 LEU A C 1
ATOM 1046 O O . LEU A 1 129 ? -12.204 4.426 98.542 1.00 32.66 129 LEU A O 1
ATOM 1050 N N . LYS A 1 130 ? -10.809 3.088 99.680 1.00 30.97 130 LYS A N 1
ATOM 1051 C CA . LYS A 1 130 ? -11.389 3.280 101.017 1.00 30.97 130 LYS A CA 1
ATOM 1052 C C . LYS A 1 130 ? -10.628 4.412 101.726 1.00 30.97 130 LYS A C 1
ATOM 1054 O O . LYS A 1 130 ? -9.405 4.440 101.642 1.00 30.97 130 LYS A O 1
ATOM 1059 N N . ARG A 1 131 ? -11.370 5.164 102.560 1.00 29.98 131 ARG A N 1
ATOM 1060 C CA . ARG A 1 131 ? -10.999 6.199 103.571 1.00 29.98 131 ARG A CA 1
ATOM 1061 C C . ARG A 1 131 ? -11.095 7.644 103.043 1.00 29.98 131 ARG A C 1
ATOM 1063 O O . ARG A 1 131 ? -10.596 7.919 101.970 1.00 29.98 131 ARG A O 1
ATOM 1070 N N . LYS A 1 132 ? -11.729 8.611 103.723 1.00 24.86 132 LYS A N 1
ATOM 1071 C CA . LYS A 1 132 ? -12.200 8.755 105.120 1.00 24.86 132 LYS A CA 1
ATOM 1072 C C . LYS A 1 132 ? -13.586 9.434 105.142 1.00 24.86 132 LYS A C 1
ATOM 1074 O O . LYS A 1 132 ? -13.843 10.341 104.360 1.00 24.86 132 LYS A O 1
ATOM 1079 N N . ARG A 1 133 ? -14.452 9.017 106.073 1.00 26.84 133 ARG A N 1
ATOM 1080 C CA . ARG A 1 133 ? -15.659 9.759 106.477 1.00 26.84 133 ARG A CA 1
ATOM 1081 C C . ARG A 1 133 ? -15.246 11.058 107.179 1.00 26.84 133 ARG A C 1
ATOM 1083 O O . ARG A 1 133 ? -14.468 10.992 108.122 1.00 26.84 133 ARG A O 1
ATOM 1090 N N . HIS A 1 134 ? -15.882 12.163 106.810 1.00 25.55 134 HIS A N 1
ATOM 1091 C CA . HIS A 1 134 ? -16.343 13.172 107.760 1.00 25.55 134 HIS A CA 1
ATOM 1092 C C . HIS A 1 134 ? -17.791 13.515 107.397 1.00 25.55 134 HIS A C 1
ATOM 1094 O O . HIS A 1 134 ? -18.102 13.794 106.243 1.00 25.55 134 HIS A O 1
ATOM 1100 N N . GLN A 1 135 ? -18.682 13.394 108.377 1.00 32.25 135 GLN A N 1
ATOM 1101 C CA . GLN A 1 135 ? -20.034 13.953 108.344 1.00 32.25 135 GLN A CA 1
ATOM 1102 C C . GLN A 1 135 ? -19.990 15.344 109.004 1.00 32.25 135 GLN A C 1
ATOM 1104 O O . GLN A 1 135 ? -19.094 15.575 109.820 1.00 32.25 135 GLN A O 1
ATOM 1109 N N . PRO A 1 136 ? -20.927 16.252 108.672 1.00 31.84 136 PRO A N 1
ATOM 1110 C CA . PRO A 1 136 ? -22.162 16.320 109.462 1.00 31.84 136 PRO A CA 1
ATOM 1111 C C . PRO A 1 136 ? -23.456 16.544 108.644 1.00 31.84 136 PRO A C 1
ATOM 1113 O O . PRO A 1 136 ? -23.565 17.447 107.830 1.00 31.84 136 PRO A O 1
ATOM 1116 N N . ASN A 1 137 ? -24.404 15.631 108.866 1.00 24.81 137 ASN A N 1
ATOM 1117 C CA . ASN A 1 137 ? -25.764 15.798 109.406 1.00 24.81 137 ASN A CA 1
ATOM 1118 C C . ASN A 1 137 ? -26.821 16.834 108.889 1.00 24.81 137 ASN A C 1
ATOM 1120 O O . ASN A 1 137 ? -26.565 18.023 108.771 1.00 24.81 137 ASN A O 1
ATOM 1124 N N . VAL A 1 138 ? -28.065 16.308 108.811 1.00 30.70 138 VAL A N 1
ATOM 1125 C CA . VAL A 1 138 ? -29.429 16.895 109.007 1.00 30.70 138 VAL A CA 1
ATOM 1126 C C . VAL A 1 138 ? -30.193 17.650 107.876 1.00 30.70 138 VAL A C 1
ATOM 1128 O O . VAL A 1 138 ? -29.988 18.827 107.631 1.00 30.70 138 VAL A O 1
ATOM 1131 N N . GLN A 1 139 ? -31.211 16.931 107.348 1.00 36.22 139 GLN A N 1
ATOM 1132 C CA . GLN A 1 139 ? -32.617 17.274 106.975 1.00 36.22 139 GLN A CA 1
ATOM 1133 C C . GLN A 1 139 ? -33.024 18.268 105.851 1.00 36.22 139 GLN A C 1
ATOM 1135 O O . GLN A 1 139 ? -32.382 19.266 105.575 1.00 36.22 139 GLN A O 1
ATOM 1140 N N . LEU A 1 140 ? -34.247 17.983 105.338 1.00 31.73 140 LEU A N 1
ATOM 1141 C CA . LEU A 1 140 ? -35.176 18.737 104.456 1.00 31.73 140 LEU A CA 1
ATOM 1142 C C . LEU A 1 140 ? -35.022 18.474 102.937 1.00 31.73 140 LEU A C 1
ATOM 1144 O O . LEU A 1 140 ? -33.926 18.443 102.409 1.00 31.73 140 LEU A O 1
ATOM 1148 N N . SER A 1 141 ? -36.065 18.289 102.113 1.00 33.91 141 SER A N 1
ATOM 1149 C CA . SER A 1 141 ? -37.523 18.240 102.304 1.00 33.91 141 SER A CA 1
ATOM 1150 C C . SER A 1 141 ? -38.228 17.692 101.036 1.00 33.91 141 SER A C 1
ATOM 1152 O O . SER A 1 141 ? -37.686 17.663 99.931 1.00 33.91 141 SER A O 1
ATOM 1154 N N . LYS A 1 142 ? -39.479 17.252 101.208 1.00 40.75 142 LYS A N 1
ATOM 1155 C CA . LYS A 1 142 ? -40.370 16.523 100.280 1.00 40.75 142 LYS A CA 1
ATOM 1156 C C . LYS A 1 142 ? -40.867 17.276 99.013 1.00 40.75 142 LYS A C 1
ATOM 1158 O O . LYS A 1 142 ? -41.932 16.935 98.510 1.00 40.75 142 LYS A O 1
ATOM 1163 N N . LYS A 1 143 ? -40.146 18.240 98.422 1.00 38.06 143 LYS A N 1
ATOM 1164 C CA . LYS A 1 143 ? -40.674 19.057 97.288 1.00 38.06 143 LYS A CA 1
ATOM 1165 C C . LYS A 1 143 ? -40.179 18.727 95.864 1.00 38.06 143 LYS A C 1
ATOM 1167 O O . LYS A 1 143 ? -40.556 19.416 94.924 1.00 38.06 143 LYS A O 1
ATOM 1172 N N . LEU A 1 144 ? -39.421 17.645 95.651 1.00 37.62 144 LEU A N 1
ATOM 1173 C CA . LEU A 1 144 ? -38.810 17.332 94.337 1.00 37.62 144 LEU A CA 1
ATOM 1174 C C . LEU A 1 144 ? -39.417 16.143 93.564 1.00 37.62 144 LEU A C 1
ATOM 1176 O O . LEU A 1 144 ? -38.991 15.852 92.447 1.00 37.62 144 LEU A O 1
ATOM 1180 N N . LYS A 1 145 ? -40.443 15.470 94.102 1.00 36.41 145 LYS A N 1
ATOM 1181 C CA . LYS A 1 145 ? -41.084 14.318 93.429 1.00 36.41 145 LYS A CA 1
ATOM 1182 C C . LYS A 1 145 ? -42.205 14.702 92.452 1.00 36.41 145 LYS A C 1
ATOM 1184 O O . LYS A 1 145 ? -42.487 13.940 91.531 1.00 36.41 145 LYS A O 1
ATOM 1189 N N . THR A 1 146 ? -42.802 15.884 92.595 1.00 39.47 146 THR A N 1
ATOM 1190 C CA . THR A 1 146 ? -43.946 16.317 91.769 1.00 39.47 146 THR A CA 1
ATOM 1191 C C . THR A 1 146 ? -43.501 16.945 90.439 1.00 39.47 146 THR A C 1
ATOM 1193 O O . THR A 1 146 ? -44.091 16.671 89.397 1.00 39.47 146 THR A O 1
ATOM 1196 N N . VAL A 1 147 ? -42.381 17.679 90.432 1.00 43.38 147 VAL A N 1
ATOM 1197 C CA . VAL A 1 147 ? -41.829 18.352 89.235 1.00 43.38 147 VAL A CA 1
ATOM 1198 C C . VAL A 1 147 ? -41.241 17.354 88.222 1.00 43.38 147 VAL A C 1
ATOM 1200 O O . VAL A 1 147 ? -41.350 17.545 87.011 1.00 43.38 147 VAL A O 1
ATOM 1203 N N . LEU A 1 148 ? -40.692 16.226 88.691 1.00 41.25 148 LEU A N 1
ATOM 1204 C CA . LEU A 1 148 ? -40.106 15.197 87.821 1.00 41.25 148 LEU A CA 1
ATOM 1205 C C . LEU A 1 148 ? -41.161 14.392 87.035 1.00 41.25 148 LEU A C 1
ATOM 1207 O O . LEU A 1 148 ? -40.893 13.936 85.920 1.00 41.25 148 LEU A O 1
ATOM 1211 N N . ASN A 1 149 ? -42.369 14.239 87.591 1.00 42.88 149 ASN A N 1
ATOM 1212 C CA . ASN A 1 149 ? -43.482 13.552 86.930 1.00 42.88 149 ASN A CA 1
ATOM 1213 C C . ASN A 1 149 ? -44.183 14.452 85.899 1.00 42.88 149 ASN A C 1
ATOM 1215 O O . ASN A 1 149 ? -44.540 13.962 84.823 1.00 42.88 149 ASN A O 1
ATOM 1219 N N . GLN A 1 150 ? -44.279 15.762 86.161 1.00 43.34 150 GLN A N 1
ATOM 1220 C CA . GLN A 1 150 ? -44.752 16.750 85.183 1.00 43.34 150 GLN A CA 1
ATOM 1221 C C . GLN A 1 150 ? -43.793 16.826 83.980 1.00 43.34 150 GLN A C 1
ATOM 1223 O O . GLN A 1 150 ? -44.213 16.671 82.837 1.00 43.34 150 GLN A O 1
ATOM 1228 N N . ALA A 1 151 ? -42.479 16.891 84.233 1.00 41.78 151 ALA A N 1
ATOM 1229 C CA . ALA A 1 151 ? -41.452 16.928 83.188 1.00 41.78 151 ALA A CA 1
ATOM 1230 C C . ALA A 1 151 ? -41.375 15.639 82.339 1.00 41.78 151 ALA A C 1
ATOM 1232 O O . ALA A 1 151 ? -41.024 15.691 81.155 1.00 41.78 151 ALA A O 1
ATOM 1233 N N . ARG A 1 152 ? -41.715 14.469 82.906 1.00 47.28 152 ARG A N 1
ATOM 1234 C CA . ARG A 1 152 ? -41.849 13.208 82.148 1.00 47.28 152 ARG A CA 1
ATOM 1235 C C . ARG A 1 152 ? -43.086 13.207 81.250 1.00 47.28 152 ARG A C 1
ATOM 1237 O O . ARG A 1 152 ? -42.963 12.811 80.089 1.00 47.28 152 ARG A O 1
ATOM 1244 N N . ARG A 1 153 ? -44.231 13.686 81.751 1.00 46.19 153 ARG A N 1
ATOM 1245 C CA . ARG A 1 153 ? -45.467 13.828 80.964 1.00 46.19 153 ARG A CA 1
ATOM 1246 C C . ARG A 1 153 ? -45.305 14.865 79.850 1.00 46.19 153 ARG A C 1
ATOM 1248 O O . ARG A 1 153 ? -45.669 14.571 78.717 1.00 46.19 153 ARG A O 1
ATOM 1255 N N . ASP A 1 154 ? -44.636 15.987 80.110 1.00 43.12 154 ASP A N 1
ATOM 1256 C CA . ASP A 1 154 ? -44.361 17.026 79.107 1.00 43.12 154 ASP A CA 1
ATOM 1257 C C . ASP A 1 154 ? -43.326 16.593 78.061 1.00 43.12 154 ASP A C 1
ATOM 1259 O O . ASP A 1 154 ? -43.482 16.895 76.877 1.00 43.12 154 ASP A O 1
ATOM 1263 N N . ARG A 1 155 ? -42.300 15.809 78.432 1.00 47.72 155 ARG A N 1
ATOM 1264 C CA . ARG A 1 155 ? -41.391 15.183 77.449 1.00 47.72 155 ARG A CA 1
ATOM 1265 C C . ARG A 1 155 ? -42.091 14.131 76.590 1.00 47.72 155 ARG A C 1
ATOM 1267 O O . ARG A 1 155 ? -41.770 14.019 75.407 1.00 47.72 155 ARG A O 1
ATOM 1274 N N . GLN A 1 156 ? -43.031 13.367 77.150 1.00 48.31 156 GLN A N 1
ATOM 1275 C CA . GLN A 1 156 ? -43.863 12.443 76.373 1.00 48.31 156 GLN A CA 1
ATOM 1276 C C . GLN A 1 156 ? -44.827 13.196 75.448 1.00 48.31 156 GLN A C 1
ATOM 1278 O O . GLN A 1 156 ? -44.917 12.832 74.277 1.00 48.31 156 GLN A O 1
ATOM 1283 N N . ARG A 1 157 ? -45.450 14.289 75.912 1.00 42.81 157 ARG A N 1
ATOM 1284 C CA . ARG A 1 157 ? -46.313 15.164 75.097 1.00 42.81 157 ARG A CA 1
ATOM 1285 C C . ARG A 1 157 ? -45.545 15.831 73.953 1.00 42.81 157 ARG A C 1
ATOM 1287 O O . ARG A 1 157 ? -45.993 15.749 72.816 1.00 42.81 157 ARG A O 1
ATOM 1294 N N . LYS A 1 158 ? -44.343 16.369 74.207 1.00 43.69 158 LYS A N 1
ATOM 1295 C CA . LYS A 1 158 ? -43.467 16.960 73.173 1.00 43.69 158 LYS A CA 1
ATOM 1296 C C . LYS A 1 158 ? -42.949 15.923 72.163 1.00 43.69 158 LYS A C 1
ATOM 1298 O O . LYS A 1 158 ? -42.889 16.210 70.972 1.00 43.69 158 LYS A O 1
ATOM 1303 N N . ARG A 1 159 ? -42.622 14.692 72.592 1.00 43.69 159 ARG A N 1
ATOM 1304 C CA . ARG A 1 159 ? -42.263 13.583 71.676 1.00 43.69 159 ARG A CA 1
ATOM 1305 C C . ARG A 1 159 ? -43.455 13.075 70.861 1.00 43.69 159 ARG A C 1
ATOM 1307 O O . ARG A 1 159 ? -43.265 12.688 69.710 1.00 43.69 159 ARG A O 1
ATOM 1314 N N . ALA A 1 160 ? -44.658 13.074 71.434 1.00 40.84 160 ALA A N 1
ATOM 1315 C CA . ALA A 1 160 ? -45.889 12.758 70.717 1.00 40.84 160 ALA A CA 1
ATOM 1316 C C . ALA A 1 160 ? -46.218 13.850 69.684 1.00 40.84 160 ALA A C 1
ATOM 1318 O O . ALA A 1 160 ? -46.405 13.520 68.520 1.00 40.84 160 ALA A O 1
ATOM 1319 N N . GLN A 1 161 ? -46.152 15.134 70.055 1.00 41.38 161 GLN A N 1
ATOM 1320 C CA . GLN A 1 161 ? -46.355 16.270 69.143 1.00 41.38 161 GLN A CA 1
ATOM 1321 C C . GLN A 1 161 ? -45.333 16.306 67.993 1.00 41.38 161 GLN A C 1
ATOM 1323 O O . GLN A 1 161 ? -45.727 16.497 66.848 1.00 41.38 161 GLN A O 1
ATOM 1328 N N . ALA A 1 162 ? -44.048 16.021 68.241 1.00 44.38 162 ALA A N 1
ATOM 1329 C CA . ALA A 1 162 ? -43.035 15.935 67.179 1.00 44.38 162 ALA A CA 1
ATOM 1330 C C . ALA A 1 162 ? -43.235 14.732 66.229 1.00 44.38 162 ALA A C 1
ATOM 1332 O O . ALA A 1 162 ? -42.908 14.809 65.045 1.00 44.38 162 ALA A O 1
ATOM 1333 N N . ARG A 1 163 ? -43.789 13.609 66.719 1.00 47.59 163 ARG A N 1
ATOM 1334 C CA . ARG A 1 163 ? -44.199 12.473 65.869 1.00 47.59 163 ARG A CA 1
ATOM 1335 C C . ARG A 1 163 ? -45.441 12.798 65.036 1.00 47.59 163 ARG A C 1
ATOM 1337 O O . ARG A 1 163 ? -45.518 12.344 63.898 1.00 47.59 163 ARG A O 1
ATOM 1344 N N . VAL A 1 164 ? -46.380 13.571 65.584 1.00 44.09 164 VAL A N 1
ATOM 1345 C CA . VAL A 1 164 ? -47.597 14.022 64.886 1.00 44.09 164 VAL A CA 1
ATOM 1346 C C . VAL A 1 164 ? -47.242 15.020 63.775 1.00 44.09 164 VAL A C 1
ATOM 1348 O O . VAL A 1 164 ? -47.614 14.786 62.629 1.00 44.09 164 VAL A O 1
ATOM 1351 N N . SER A 1 165 ? -46.394 16.020 64.054 1.00 44.06 165 SER A N 1
ATOM 1352 C CA . SER A 1 165 ? -45.930 16.990 63.044 1.00 44.06 165 SER A CA 1
ATOM 1353 C C . SER A 1 165 ? -45.102 16.329 61.926 1.00 44.06 165 SER A C 1
ATOM 1355 O O . SER A 1 165 ? -45.281 16.641 60.751 1.00 44.06 165 SER A O 1
ATOM 1357 N N . SER A 1 166 ? -44.245 15.349 62.249 1.00 58.41 166 SER A N 1
ATOM 1358 C CA . SER A 1 166 ? -43.489 14.592 61.236 1.00 58.41 166 SER A CA 1
ATOM 1359 C C . SER A 1 166 ? -44.391 13.707 60.367 1.00 58.41 166 SER A C 1
ATOM 1361 O O . SER A 1 166 ? -44.092 13.522 59.189 1.00 58.41 166 SER A O 1
ATOM 1363 N N . LYS A 1 167 ? -45.487 13.161 60.915 1.00 59.66 167 LYS A N 1
ATOM 1364 C CA . LYS A 1 167 ? -46.471 12.371 60.155 1.00 59.66 167 LYS A CA 1
ATOM 1365 C C . LYS A 1 167 ? -47.276 13.221 59.174 1.00 59.66 167 LYS A C 1
ATOM 1367 O O . LYS A 1 167 ? -47.488 12.789 58.045 1.00 59.66 167 LYS A O 1
ATOM 1372 N N . GLU A 1 168 ? -47.683 14.424 59.564 1.00 58.50 168 GLU A N 1
ATOM 1373 C CA . GLU A 1 168 ? -48.395 15.355 58.676 1.00 58.50 168 GLU A CA 1
ATOM 1374 C C . GLU A 1 168 ? -47.521 15.824 57.505 1.00 58.50 168 GLU A C 1
ATOM 1376 O O . GLU A 1 168 ? -47.993 15.900 56.370 1.00 58.50 168 GLU A O 1
ATOM 1381 N N . VAL A 1 169 ? -46.224 16.047 57.745 1.00 61.69 169 VAL A N 1
ATOM 1382 C CA . VAL A 1 169 ? -45.245 16.356 56.688 1.00 61.69 169 VAL A CA 1
ATOM 1383 C C . VAL A 1 169 ? -45.068 15.170 55.727 1.00 61.69 169 VAL A C 1
ATOM 1385 O O . VAL A 1 169 ? -45.090 15.360 54.512 1.00 61.69 169 VAL A O 1
ATOM 1388 N N . MET A 1 170 ? -44.992 13.933 56.236 1.00 61.28 170 MET A N 1
ATOM 1389 C CA . MET A 1 170 ? -44.909 12.717 55.404 1.00 61.28 170 MET A CA 1
ATOM 1390 C C . MET A 1 170 ? -46.155 12.497 54.524 1.00 61.28 170 MET A C 1
ATOM 1392 O O . MET A 1 170 ? -46.035 12.082 53.365 1.00 61.28 170 MET A O 1
ATOM 1396 N N . LYS A 1 171 ? -47.348 12.830 55.034 1.00 61.09 171 LYS A N 1
ATOM 1397 C CA . LYS A 1 171 ? -48.603 12.786 54.263 1.00 61.09 171 LYS A CA 1
ATOM 1398 C C . LYS A 1 171 ? -48.624 13.825 53.133 1.00 61.09 171 LYS A C 1
ATOM 1400 O O . LYS A 1 171 ? -49.022 13.493 52.018 1.00 61.09 171 LYS A O 1
ATOM 1405 N N . LYS A 1 172 ? -48.114 15.041 53.373 1.00 60.47 172 LYS A N 1
ATOM 1406 C CA . LYS A 1 172 ? -48.001 16.099 52.346 1.00 60.47 172 LYS A CA 1
ATOM 1407 C C . LYS A 1 172 ? -46.989 15.768 51.240 1.00 60.47 172 LYS A C 1
ATOM 1409 O O . LYS A 1 172 ? -47.256 16.058 50.081 1.00 60.47 172 LYS A O 1
ATOM 1414 N N . ILE A 1 173 ? -45.865 15.120 51.571 1.00 61.28 173 ILE A N 1
ATOM 1415 C CA . ILE A 1 173 ? -44.823 14.723 50.596 1.00 61.28 173 ILE A CA 1
ATOM 1416 C C . ILE A 1 173 ? -45.316 13.627 49.638 1.00 61.28 173 ILE A C 1
ATOM 1418 O O . ILE A 1 173 ? -44.889 13.554 48.484 1.00 61.28 173 ILE A O 1
ATOM 1422 N N . SER A 1 174 ? -46.184 12.734 50.119 1.00 59.38 174 SER A N 1
ATOM 1423 C CA . SER A 1 174 ? -46.595 11.555 49.357 1.00 59.38 174 SER A CA 1
ATOM 1424 C C . SER A 1 174 ? -47.854 11.770 48.510 1.00 59.38 174 SER A C 1
ATOM 1426 O O . SER A 1 174 ? -47.911 11.156 47.448 1.00 59.38 174 SER A O 1
ATOM 1428 N N . ASN A 1 175 ? -48.792 12.644 48.920 1.00 66.00 175 ASN A N 1
ATOM 1429 C CA . ASN A 1 175 ? -50.101 12.915 48.288 1.00 66.00 175 ASN A CA 1
ATOM 1430 C C . ASN A 1 175 ? -50.627 11.743 47.431 1.00 66.00 175 ASN A C 1
ATOM 1432 O O . ASN A 1 175 ? -50.689 11.802 46.202 1.00 66.00 175 ASN A O 1
ATOM 1436 N N . CYS A 1 176 ? -50.921 10.628 48.102 1.00 70.75 176 CYS A N 1
ATOM 1437 C CA . CYS A 1 176 ? -51.252 9.352 47.467 1.00 70.75 176 CYS A CA 1
ATOM 1438 C C . CYS A 1 176 ? -52.759 9.104 47.318 1.00 70.75 176 CYS A C 1
ATOM 1440 O O . CYS A 1 176 ? -53.131 8.001 46.927 1.00 70.75 176 CYS A O 1
ATOM 1442 N N . SER A 1 177 ? -53.620 10.074 47.646 1.00 62.97 177 SER A N 1
ATOM 1443 C CA . SER A 1 177 ? -55.089 9.922 47.645 1.00 62.97 177 SER A CA 1
ATOM 1444 C C . SER A 1 177 ? -55.660 9.516 46.289 1.00 62.97 177 SER A C 1
ATOM 1446 O O . SER A 1 177 ? -56.676 8.838 46.245 1.00 62.97 177 SER A O 1
ATOM 1448 N N . LYS A 1 178 ? -54.972 9.868 45.196 1.00 63.28 178 LYS A N 1
ATOM 1449 C CA . LYS A 1 178 ? -55.331 9.486 43.820 1.00 63.28 178 LYS A CA 1
ATOM 1450 C C . LYS A 1 178 ? -54.493 8.331 43.244 1.00 63.28 178 LYS A C 1
ATOM 1452 O O . LYS A 1 178 ? -54.644 7.999 42.075 1.00 63.28 178 LYS A O 1
ATOM 1457 N N . ILE A 1 179 ? -53.565 7.763 44.025 1.00 67.62 179 ILE A N 1
ATOM 1458 C CA . ILE A 1 179 ? -52.540 6.804 43.552 1.00 67.62 179 ILE A CA 1
ATOM 1459 C C . ILE A 1 179 ? -52.682 5.430 44.226 1.00 67.62 179 ILE A C 1
ATOM 1461 O O . ILE A 1 179 ? -52.363 4.408 43.624 1.00 67.62 179 ILE A O 1
ATOM 1465 N N . HIS A 1 180 ? -53.115 5.385 45.487 1.00 78.44 180 HIS A N 1
ATOM 1466 C CA . HIS A 1 180 ? -53.255 4.144 46.254 1.00 78.44 180 HIS A CA 1
ATOM 1467 C C . HIS A 1 180 ? -54.663 4.036 46.838 1.00 78.44 180 HIS A C 1
ATOM 1469 O O . HIS A 1 180 ? -55.242 5.045 47.235 1.00 78.44 180 HIS A O 1
ATOM 1475 N N . LEU A 1 181 ? -55.183 2.812 46.925 1.00 78.44 181 LEU A N 1
ATOM 1476 C CA . LEU A 1 181 ? -56.502 2.521 47.483 1.00 78.44 181 LEU A CA 1
ATOM 1477 C C . LEU A 1 181 ? -56.555 2.768 48.992 1.00 78.44 181 LEU A C 1
ATOM 1479 O O . LEU A 1 181 ? -55.700 2.298 49.745 1.00 78.44 181 LEU A O 1
ATOM 1483 N N . SER A 1 182 ? -57.596 3.459 49.450 1.00 80.44 182 SER A N 1
ATOM 1484 C CA . SER A 1 182 ? -57.841 3.644 50.880 1.00 80.44 182 SER A CA 1
ATOM 1485 C C . SER A 1 182 ? -58.206 2.321 51.559 1.00 80.44 182 SER A C 1
ATOM 1487 O O . SER A 1 182 ? -58.910 1.493 50.989 1.00 80.44 182 SER A O 1
ATOM 1489 N N . THR A 1 183 ? -57.804 2.152 52.819 1.00 79.88 183 THR A N 1
ATOM 1490 C CA . THR A 1 183 ? -58.212 1.012 53.660 1.00 79.88 183 THR A CA 1
ATOM 1491 C C . THR A 1 183 ? -59.714 0.992 53.959 1.00 79.88 183 THR A C 1
ATOM 1493 O O . THR A 1 183 ? -60.238 -0.052 54.323 1.00 79.88 183 THR A O 1
ATOM 1496 N N . LYS A 1 184 ? -60.422 2.112 53.751 1.00 78.12 184 LYS A N 1
ATOM 1497 C CA . LYS A 1 184 ? -61.890 2.202 53.852 1.00 78.12 184 LYS A CA 1
ATOM 1498 C C . LYS A 1 184 ? -62.635 1.457 52.740 1.00 78.12 184 LYS A C 1
ATOM 1500 O O . LYS A 1 184 ? -63.842 1.294 52.837 1.00 78.12 184 LYS A O 1
ATOM 1505 N N . LEU A 1 185 ? -61.927 1.055 51.684 1.00 78.38 185 LEU A N 1
ATOM 1506 C CA . LEU A 1 185 ? -62.485 0.304 50.561 1.00 78.38 185 LEU A CA 1
ATOM 1507 C C . LEU A 1 185 ? -62.382 -1.213 50.769 1.00 78.38 185 LEU A C 1
ATOM 1509 O O . LEU A 1 185 ? -62.721 -1.960 49.864 1.00 78.38 185 LEU A O 1
ATOM 1513 N N . LEU A 1 186 ? -61.903 -1.695 51.921 1.00 80.94 186 LEU A N 1
ATOM 1514 C CA . LEU A 1 186 ? -61.925 -3.126 52.230 1.00 80.94 186 LEU A CA 1
ATOM 1515 C C . LEU A 1 186 ? -63.377 -3.592 52.400 1.00 80.94 186 LEU A C 1
ATOM 1517 O O . LEU 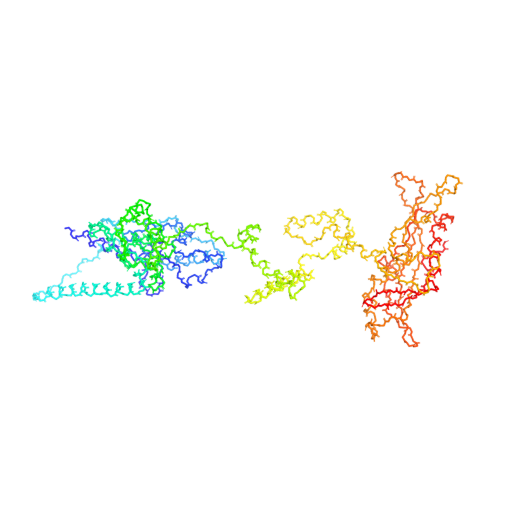A 1 186 ? -64.163 -2.948 53.090 1.00 80.94 186 LEU A O 1
ATOM 1521 N N . ALA A 1 187 ? -63.729 -4.707 51.761 1.00 76.69 187 ALA A N 1
ATOM 1522 C CA . ALA A 1 187 ? -65.080 -5.262 51.819 1.00 76.69 187 ALA A CA 1
ATOM 1523 C C . ALA A 1 187 ? -65.438 -5.823 53.207 1.00 76.69 187 ALA A C 1
ATOM 1525 O O . ALA A 1 187 ? -66.601 -5.795 53.605 1.00 76.69 187 ALA A O 1
ATOM 1526 N N . VAL A 1 188 ? -64.422 -6.289 53.942 1.00 78.75 188 VAL A N 1
ATOM 1527 C CA . VAL A 1 188 ? -64.535 -6.940 55.252 1.00 78.75 188 VAL A CA 1
ATOM 1528 C C . VAL A 1 188 ? -63.904 -6.068 56.339 1.00 78.75 188 VAL A C 1
ATOM 1530 O O . VAL A 1 188 ? -62.792 -5.558 56.173 1.00 78.75 188 VAL A O 1
ATOM 1533 N N . ASP A 1 189 ? -64.584 -5.962 57.482 1.00 76.25 189 ASP A N 1
ATOM 1534 C CA . ASP A 1 189 ? -64.071 -5.289 58.676 1.00 76.25 189 ASP A CA 1
ATOM 1535 C C . ASP A 1 189 ? -63.017 -6.152 59.381 1.00 76.25 189 ASP A C 1
ATOM 1537 O O . ASP A 1 189 ? -63.313 -7.059 60.162 1.00 76.25 189 ASP A O 1
ATOM 1541 N N . PHE A 1 190 ? -61.745 -5.868 59.104 1.00 82.06 190 PHE A N 1
ATOM 1542 C CA . PHE A 1 190 ? -60.628 -6.544 59.757 1.00 82.06 190 PHE A CA 1
ATOM 1543 C C . PHE A 1 190 ? -60.233 -5.876 61.086 1.00 82.06 190 PHE A C 1
ATOM 1545 O O . PHE A 1 190 ? -60.339 -4.654 61.232 1.00 82.06 190 PHE A O 1
ATOM 1552 N N . PRO A 1 191 ? -59.653 -6.632 62.042 1.00 85.31 191 PRO A N 1
ATOM 1553 C CA . PRO A 1 191 ? -59.100 -6.061 63.267 1.00 85.31 191 PRO A CA 1
ATOM 1554 C C . PRO A 1 191 ? -58.088 -4.940 62.986 1.00 85.31 191 PRO A C 1
ATOM 1556 O O . PRO A 1 191 ? -57.248 -5.050 62.090 1.00 85.31 191 PRO A O 1
ATOM 1559 N N . ALA A 1 192 ? -58.086 -3.888 63.812 1.00 77.19 192 ALA A N 1
ATOM 1560 C CA . ALA A 1 192 ? -57.244 -2.700 63.609 1.00 77.19 192 ALA A CA 1
ATOM 1561 C C . ALA A 1 192 ? -55.738 -3.015 63.474 1.00 77.19 192 ALA A C 1
ATOM 1563 O O . ALA A 1 192 ? -55.008 -2.342 62.741 1.00 77.19 192 ALA A O 1
ATOM 1564 N N . HIS A 1 193 ? -55.260 -4.059 64.157 1.00 77.62 193 HIS A N 1
ATOM 1565 C CA . HIS A 1 193 ? -53.876 -4.524 64.057 1.00 77.62 193 HIS A CA 1
ATOM 1566 C C . HIS A 1 193 ? -53.548 -5.121 62.682 1.00 77.62 193 HIS A C 1
ATOM 1568 O O . HIS A 1 193 ? -52.450 -4.898 62.171 1.00 77.62 193 HIS A O 1
ATOM 1574 N N . PHE A 1 194 ? -54.507 -5.817 62.066 1.00 82.62 194 PHE A N 1
ATOM 1575 C CA . PHE A 1 194 ? -54.363 -6.394 60.735 1.00 82.62 194 PHE A CA 1
ATOM 1576 C C . PHE A 1 194 ? -54.376 -5.303 59.663 1.00 82.62 194 PHE A C 1
ATOM 1578 O O . PHE A 1 194 ? -53.434 -5.223 58.878 1.00 82.62 194 PHE A O 1
ATOM 1585 N N . VAL A 1 195 ? -55.346 -4.380 59.707 1.00 81.00 195 VAL A N 1
ATOM 1586 C CA . VAL A 1 195 ? -55.424 -3.235 58.775 1.00 81.00 195 VAL A CA 1
ATOM 1587 C C . VAL A 1 195 ? -54.131 -2.416 58.798 1.00 81.00 195 VAL A C 1
ATOM 1589 O O . VAL A 1 195 ? -53.612 -2.019 57.757 1.00 81.00 195 VAL A O 1
ATOM 1592 N N . LYS A 1 196 ? -53.536 -2.231 59.981 1.00 80.69 196 LYS A N 1
ATOM 1593 C CA . LYS A 1 196 ? -52.254 -1.534 60.121 1.00 80.69 196 LYS A CA 1
ATOM 1594 C C . LYS A 1 196 ? -51.090 -2.267 59.444 1.00 80.69 196 LYS A C 1
ATOM 1596 O O . LYS A 1 196 ? -50.195 -1.597 58.933 1.00 80.69 196 LYS A O 1
ATOM 1601 N N . SER A 1 197 ? -51.097 -3.602 59.427 1.00 81.81 197 SER A N 1
ATOM 1602 C CA . SER A 1 197 ? -50.034 -4.430 58.831 1.00 81.81 197 SER A CA 1
ATOM 1603 C C . SER A 1 197 ? -50.041 -4.432 57.298 1.00 81.81 197 SER A C 1
ATOM 1605 O O . SER A 1 197 ? -48.979 -4.468 56.684 1.00 81.81 197 SER A O 1
ATOM 1607 N N . ILE A 1 198 ? -51.222 -4.307 56.688 1.00 84.88 198 ILE A N 1
ATOM 1608 C CA . ILE A 1 198 ? -51.412 -4.223 55.229 1.00 84.88 198 ILE A CA 1
ATOM 1609 C C . ILE A 1 198 ? -51.418 -2.777 54.707 1.00 84.88 198 ILE A C 1
ATOM 1611 O O . ILE A 1 198 ? -51.539 -2.543 53.504 1.00 84.88 198 ILE A O 1
ATOM 1615 N N . SER A 1 199 ? -51.292 -1.800 55.611 1.00 85.69 199 SER A N 1
ATOM 1616 C CA . SER A 1 199 ? -51.256 -0.374 55.290 1.00 85.69 199 SER A CA 1
ATOM 1617 C C . SER A 1 199 ? -49.832 0.175 55.251 1.00 85.69 199 SER A C 1
ATOM 1619 O O . SER A 1 199 ? -48.975 -0.152 56.081 1.00 85.69 199 SER A O 1
ATOM 1621 N N . CYS A 1 200 ? -49.577 1.077 54.308 1.00 86.38 200 CYS A N 1
ATOM 1622 C CA . CYS A 1 200 ? -48.311 1.788 54.245 1.00 86.38 200 CYS A CA 1
ATOM 1623 C C . CYS A 1 200 ? -48.162 2.751 55.428 1.00 86.38 200 CYS A C 1
ATOM 1625 O O . CYS A 1 200 ? -49.001 3.621 55.644 1.00 86.38 200 CYS A O 1
ATOM 1627 N N . GLN A 1 201 ? -47.029 2.702 56.131 1.00 81.69 201 GLN A N 1
ATOM 1628 C CA . GLN A 1 201 ? -46.781 3.584 57.282 1.00 81.69 201 GLN A CA 1
ATOM 1629 C C . GLN A 1 201 ? -46.526 5.066 56.915 1.00 81.69 201 GLN A C 1
ATOM 1631 O O . GLN A 1 201 ? -46.325 5.885 57.812 1.00 81.69 201 GLN A O 1
ATOM 1636 N N . ILE A 1 202 ? -46.519 5.415 55.618 1.00 81.00 202 ILE A N 1
ATOM 1637 C CA . ILE A 1 202 ? -46.368 6.790 55.103 1.00 81.00 202 ILE A CA 1
ATOM 1638 C C . ILE A 1 202 ? -47.718 7.346 54.636 1.00 81.00 202 ILE A C 1
ATOM 1640 O O . ILE A 1 202 ? -48.123 8.413 55.091 1.00 81.00 202 ILE A O 1
ATOM 1644 N N . CYS A 1 203 ? -48.405 6.640 53.729 1.00 82.38 203 CYS A N 1
ATOM 1645 C CA . CYS A 1 203 ? -49.658 7.115 53.134 1.00 82.38 203 CYS A CA 1
ATOM 1646 C C . CYS A 1 203 ? -50.925 6.539 53.778 1.00 82.38 203 CYS A C 1
ATOM 1648 O O . CYS A 1 203 ? -52.008 7.006 53.456 1.00 82.38 203 CYS A O 1
ATOM 1650 N N . GLU A 1 204 ? -50.807 5.556 54.679 1.00 82.12 204 GLU A N 1
ATOM 1651 C CA . GLU A 1 204 ? -51.921 4.886 55.381 1.00 82.12 204 GLU A CA 1
ATOM 1652 C C . GLU A 1 204 ? -52.944 4.193 54.454 1.00 82.12 204 GLU A C 1
ATOM 1654 O O . GLU A 1 204 ? -53.988 3.727 54.902 1.00 82.12 204 GLU A O 1
ATOM 1659 N N . HIS A 1 205 ? -52.622 4.070 53.166 1.00 85.06 205 HIS A N 1
ATOM 1660 C CA . HIS A 1 205 ? -53.381 3.329 52.160 1.00 85.06 205 HIS A CA 1
ATOM 1661 C C . HIS A 1 205 ? -52.957 1.858 52.114 1.00 85.06 205 HIS A C 1
ATOM 1663 O O . HIS A 1 205 ? -51.898 1.497 52.642 1.00 85.06 205 HIS A O 1
ATOM 1669 N N . ILE A 1 206 ? -53.773 1.022 51.466 1.00 85.31 206 ILE A N 1
ATOM 1670 C CA . ILE A 1 206 ? -53.429 -0.372 51.167 1.00 85.31 206 ILE A CA 1
ATOM 1671 C C . ILE A 1 206 ? -52.102 -0.377 50.400 1.00 85.31 206 ILE A C 1
ATOM 1673 O O . ILE A 1 206 ? -51.889 0.435 49.493 1.00 85.31 206 ILE A O 1
ATOM 1677 N N . LEU A 1 207 ? -51.179 -1.246 50.813 1.00 84.75 207 LEU A N 1
ATOM 1678 C CA . LEU A 1 207 ? -49.846 -1.319 50.228 1.00 84.75 207 LEU A CA 1
ATOM 1679 C C . LEU A 1 207 ? -49.908 -1.586 48.714 1.00 84.75 207 LEU A C 1
ATOM 1681 O O . LEU A 1 207 ? -50.433 -2.600 48.271 1.00 84.75 207 LEU A O 1
ATOM 1685 N N . ALA A 1 208 ? -49.312 -0.693 47.927 1.00 78.31 208 ALA A N 1
ATOM 1686 C CA . ALA A 1 208 ? -49.158 -0.828 46.483 1.00 78.31 208 ALA A CA 1
ATOM 1687 C C . ALA A 1 208 ? -47.673 -1.007 46.148 1.00 78.31 208 ALA A C 1
ATOM 1689 O O . ALA A 1 208 ? -46.866 -0.134 46.483 1.00 78.31 208 ALA A O 1
ATOM 1690 N N . ASP A 1 209 ? -47.323 -2.125 45.504 1.00 78.56 209 ASP A N 1
ATOM 1691 C CA . ASP A 1 209 ? -45.929 -2.557 45.291 1.00 78.56 209 ASP A CA 1
ATOM 1692 C C . ASP A 1 209 ? -45.122 -2.487 46.608 1.00 78.56 209 ASP A C 1
ATOM 1694 O O . ASP A 1 209 ? -44.284 -1.591 46.796 1.00 78.56 209 ASP A O 1
ATOM 1698 N N . PRO A 1 210 ? -45.465 -3.343 47.591 1.00 86.50 210 PRO A N 1
ATOM 1699 C CA . PRO A 1 210 ? -44.872 -3.279 48.916 1.00 86.50 210 PRO A CA 1
ATOM 1700 C C . PRO A 1 210 ? -43.378 -3.605 48.867 1.00 86.50 210 PRO A C 1
ATOM 1702 O O . PRO A 1 210 ? -42.947 -4.562 48.228 1.00 86.50 210 PRO A O 1
ATOM 1705 N N . VAL A 1 211 ? -42.596 -2.824 49.603 1.00 86.81 211 VAL A N 1
ATOM 1706 C CA . VAL A 1 211 ? -41.169 -3.049 49.838 1.00 86.81 211 VAL A CA 1
ATOM 1707 C C . VAL A 1 211 ? -40.891 -3.086 51.331 1.00 86.81 211 VAL A C 1
ATOM 1709 O O . VAL A 1 211 ? -41.463 -2.310 52.101 1.00 86.81 211 VAL A O 1
ATOM 1712 N N . GLU A 1 212 ? -40.008 -3.989 51.728 1.00 86.81 212 GLU A N 1
ATOM 1713 C CA . GLU A 1 212 ? -39.553 -4.205 53.094 1.00 86.81 212 GLU A CA 1
ATOM 1714 C C . GLU A 1 212 ? -38.160 -3.590 53.272 1.00 86.81 212 GLU A C 1
ATOM 1716 O O . GLU A 1 212 ? -37.267 -3.772 52.444 1.00 86.81 212 GLU A O 1
ATOM 1721 N N . THR A 1 213 ? -37.975 -2.821 54.343 1.00 84.19 213 THR A N 1
ATOM 1722 C CA . THR A 1 213 ? -36.667 -2.266 54.712 1.00 84.19 213 THR A CA 1
ATOM 1723 C C . THR A 1 213 ? -35.846 -3.265 55.533 1.00 84.19 213 THR A C 1
ATOM 1725 O O . THR A 1 213 ? -36.391 -4.171 56.162 1.00 84.19 213 THR A O 1
ATOM 1728 N N . SER A 1 214 ? -34.535 -3.034 55.655 1.00 76.94 214 SER A N 1
ATOM 1729 C CA . SER A 1 214 ? -33.641 -3.792 56.554 1.00 76.94 214 SER A CA 1
ATOM 1730 C C . SER A 1 214 ? -34.124 -3.853 58.012 1.00 76.94 214 SER A C 1
ATOM 1732 O O . SER A 1 214 ? -33.892 -4.834 58.713 1.00 76.94 214 SER A O 1
ATOM 1734 N N . CYS A 1 215 ? -34.861 -2.833 58.465 1.00 80.88 215 CYS A N 1
ATOM 1735 C CA . CYS A 1 215 ? -35.492 -2.787 59.783 1.00 80.88 215 CYS A CA 1
ATOM 1736 C C . CYS A 1 215 ? -36.918 -3.369 59.822 1.00 80.88 215 CYS A C 1
ATOM 1738 O O . CYS A 1 215 ? -37.665 -3.054 60.751 1.00 80.88 215 CYS A O 1
ATOM 1740 N N . LYS A 1 216 ? -37.299 -4.183 58.826 1.00 82.81 216 LYS A 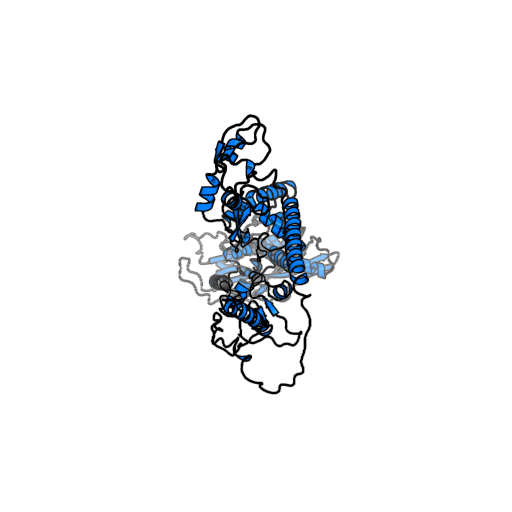N 1
ATOM 1741 C CA . LYS A 1 216 ? -38.553 -4.954 58.751 1.00 82.81 216 LYS A CA 1
ATOM 1742 C C . LYS A 1 216 ? -39.839 -4.120 58.685 1.00 82.81 216 LYS A C 1
ATOM 1744 O O . LYS A 1 216 ? -40.918 -4.609 59.006 1.00 82.81 216 LYS A O 1
ATOM 1749 N N . HIS A 1 217 ? -39.748 -2.859 58.259 1.00 86.06 217 HIS A N 1
ATOM 1750 C CA . HIS A 1 217 ? -40.921 -2.009 58.034 1.00 86.06 217 HIS A CA 1
ATOM 1751 C C . HIS A 1 217 ? -41.337 -2.047 56.562 1.00 86.06 217 HIS A C 1
ATOM 1753 O O . HIS A 1 217 ? -40.482 -2.013 55.677 1.00 86.06 217 HIS A O 1
ATOM 1759 N N . VAL A 1 218 ? -42.648 -2.075 56.307 1.00 87.44 218 VAL A N 1
ATOM 1760 C CA . VAL A 1 218 ? -43.208 -2.209 54.956 1.00 87.44 218 VAL A CA 1
ATOM 1761 C C . VAL A 1 218 ? -43.839 -0.897 54.487 1.00 87.44 218 VAL A C 1
ATOM 1763 O O . VAL A 1 218 ? -44.593 -0.241 55.215 1.00 87.44 218 VAL A O 1
ATOM 1766 N N . PHE A 1 219 ? -43.532 -0.506 53.251 1.00 88.56 219 PHE A N 1
ATOM 1767 C CA . PHE A 1 219 ? -44.023 0.717 52.615 1.00 88.56 219 PHE A CA 1
ATOM 1768 C C . PHE A 1 219 ? -44.390 0.465 51.150 1.00 88.56 219 PHE A C 1
ATOM 1770 O O . PHE A 1 219 ? -43.883 -0.475 50.550 1.00 88.56 219 PHE A O 1
ATOM 1777 N N . CYS A 1 220 ? -45.197 1.331 50.529 1.00 86.38 220 CYS A N 1
ATOM 1778 C CA . CYS A 1 220 ? -45.290 1.353 49.067 1.00 86.38 220 CYS A CA 1
ATOM 1779 C C . CYS A 1 220 ? -43.952 1.832 48.489 1.00 86.38 220 CYS A C 1
ATOM 1781 O O . CYS A 1 220 ? -43.399 2.829 48.979 1.00 86.38 220 CYS A O 1
ATOM 1783 N N . ARG A 1 221 ? -43.462 1.201 47.415 1.00 83.69 221 ARG A N 1
ATOM 1784 C CA . ARG A 1 221 ? -42.187 1.566 46.768 1.00 83.69 221 ARG A CA 1
ATOM 1785 C C . ARG A 1 221 ? -42.087 3.056 46.440 1.00 83.69 221 ARG A C 1
ATOM 1787 O O . ARG A 1 221 ? -41.071 3.696 46.707 1.00 83.69 221 ARG A O 1
ATOM 1794 N N . ILE A 1 222 ? -43.166 3.632 45.912 1.00 82.69 222 ILE A N 1
ATOM 1795 C CA . ILE A 1 222 ? -43.232 5.056 45.558 1.00 82.69 222 ILE A CA 1
ATOM 1796 C C . ILE A 1 222 ? -43.141 5.939 46.812 1.00 82.69 222 ILE A C 1
ATOM 1798 O O . ILE A 1 222 ? -42.399 6.924 46.821 1.00 82.69 222 ILE A O 1
ATOM 1802 N N . CYS A 1 223 ? -43.860 5.583 47.881 1.00 82.44 223 CYS A N 1
ATOM 1803 C CA . CYS A 1 223 ? -43.900 6.363 49.116 1.00 82.44 223 CYS A CA 1
ATOM 1804 C C . CYS A 1 223 ? -42.531 6.424 49.799 1.00 82.44 223 CYS A C 1
ATOM 1806 O O . CYS A 1 223 ? -42.089 7.512 50.171 1.00 82.44 223 CYS A O 1
ATOM 1808 N N . ILE A 1 224 ? -41.839 5.288 49.933 1.00 83.25 224 ILE A N 1
ATOM 1809 C CA . ILE A 1 224 ? -40.528 5.260 50.591 1.00 83.25 224 ILE A CA 1
ATOM 1810 C C . ILE A 1 224 ? -39.464 5.971 49.753 1.00 83.25 224 ILE A C 1
ATOM 1812 O O . ILE A 1 224 ? -38.705 6.763 50.300 1.00 83.25 224 ILE A O 1
ATOM 1816 N N . LEU A 1 225 ? -39.449 5.802 48.426 1.00 81.56 225 LEU A N 1
ATOM 1817 C CA . LEU A 1 225 ? -38.474 6.482 47.568 1.00 81.56 225 LEU A CA 1
ATOM 1818 C C . LEU A 1 225 ? -38.659 8.007 47.562 1.00 81.56 225 LEU A C 1
ATOM 1820 O O . LEU A 1 225 ? -37.667 8.735 47.571 1.00 81.56 225 LEU A O 1
ATOM 1824 N N . ARG A 1 226 ? -39.905 8.508 47.588 1.00 81.88 226 ARG A N 1
ATOM 1825 C CA . ARG A 1 226 ? -40.172 9.950 47.767 1.00 81.88 226 ARG A CA 1
ATOM 1826 C C . ARG A 1 226 ? -39.698 10.433 49.136 1.00 81.88 226 ARG A C 1
ATOM 1828 O O . ARG A 1 226 ? -39.043 11.466 49.220 1.00 81.88 226 ARG A O 1
ATOM 1835 N N . CYS A 1 227 ? -39.974 9.669 50.190 1.00 79.88 227 CYS A N 1
ATOM 1836 C CA . CYS A 1 227 ? -39.571 10.027 51.545 1.00 79.88 227 CYS A CA 1
ATOM 1837 C C . CYS A 1 227 ? -38.042 10.051 51.713 1.00 79.88 227 CYS A C 1
ATOM 1839 O O . CYS A 1 227 ? -37.518 10.996 52.293 1.00 79.88 227 CYS A O 1
ATOM 1841 N N . LEU A 1 228 ? -37.320 9.073 51.154 1.00 79.62 228 LEU A N 1
ATOM 1842 C CA . LEU A 1 228 ? -35.854 9.001 51.212 1.00 79.62 228 LEU A CA 1
ATOM 1843 C C . LEU A 1 228 ? -35.178 10.161 50.463 1.00 79.62 228 LEU A C 1
ATOM 1845 O O . LEU A 1 228 ? -34.136 10.645 50.899 1.00 79.62 228 LEU A O 1
ATOM 1849 N N . LYS A 1 229 ? -35.776 10.643 49.363 1.00 75.75 229 LYS A N 1
ATOM 1850 C CA . LYS A 1 229 ? -35.277 11.820 48.629 1.00 75.75 229 LYS A CA 1
ATOM 1851 C C . LYS A 1 229 ? -35.385 13.118 49.433 1.00 75.75 229 LYS A C 1
ATOM 1853 O O . LYS A 1 229 ? -34.538 13.986 49.271 1.00 75.75 229 LYS A O 1
ATOM 1858 N N . VAL A 1 230 ? -36.419 13.256 50.266 1.00 71.69 230 VAL A N 1
ATOM 1859 C CA . VAL A 1 230 ? -36.718 14.506 50.989 1.00 71.69 230 VAL A CA 1
ATOM 1860 C C . VAL A 1 230 ? -36.154 14.504 52.412 1.00 71.69 230 VAL A C 1
ATOM 1862 O O . VAL A 1 230 ? -35.614 15.507 52.862 1.00 71.69 230 VAL A O 1
ATOM 1865 N N . MET A 1 231 ? -36.268 13.387 53.133 1.00 64.75 231 MET A N 1
ATOM 1866 C CA . MET A 1 231 ? -35.903 13.277 54.554 1.00 64.75 231 MET A CA 1
ATOM 1867 C C . MET A 1 231 ? -34.525 12.637 54.794 1.00 64.75 231 MET A C 1
ATOM 1869 O O . MET A 1 231 ? -34.087 12.535 55.941 1.00 64.75 231 MET A O 1
ATOM 1873 N N . GLY A 1 232 ? -33.838 12.211 53.730 1.00 66.06 232 GLY A N 1
ATOM 1874 C CA . GLY A 1 232 ? -32.558 11.507 53.799 1.00 66.06 232 GLY A CA 1
ATOM 1875 C C . GLY A 1 232 ? -32.703 9.996 54.015 1.00 66.06 232 GLY A C 1
ATOM 1876 O O . GLY A 1 232 ? -33.805 9.455 54.089 1.00 66.06 232 GLY A O 1
ATOM 1877 N N . SER A 1 233 ? -31.570 9.294 54.099 1.00 77.25 233 SER A N 1
ATOM 1878 C CA . SER A 1 233 ? -31.495 7.823 54.105 1.00 77.25 233 SER A CA 1
ATOM 1879 C C . SER A 1 233 ? -31.812 7.186 55.465 1.00 77.25 233 SER A C 1
ATOM 1881 O O . SER A 1 233 ? -31.007 6.444 56.028 1.00 77.25 233 SER A O 1
ATOM 1883 N N . TYR A 1 234 ? -32.988 7.489 56.010 1.00 77.38 234 TYR A N 1
ATOM 1884 C CA . TYR A 1 234 ? -33.473 6.949 57.277 1.00 77.38 234 TYR A CA 1
ATOM 1885 C C . TYR A 1 234 ? -34.889 6.399 57.122 1.00 77.38 234 TYR A C 1
ATOM 1887 O O . TYR A 1 234 ? -35.736 6.989 56.455 1.00 77.38 234 TYR A O 1
ATOM 1895 N N . CYS A 1 235 ? -35.166 5.280 57.789 1.00 79.88 235 CYS A N 1
ATOM 1896 C CA . CYS A 1 235 ? -36.489 4.678 57.831 1.00 79.88 235 CYS A CA 1
ATOM 1897 C C . CYS A 1 235 ? -37.497 5.654 58.468 1.00 79.88 235 CYS A C 1
ATOM 1899 O O . CYS A 1 235 ? -37.295 6.073 59.614 1.00 79.88 235 CYS A O 1
ATOM 1901 N N . PRO A 1 236 ? -38.621 5.961 57.801 1.00 79.69 236 PRO A N 1
ATOM 1902 C CA . PRO A 1 236 ? -39.630 6.882 58.327 1.00 79.69 236 PRO A CA 1
ATOM 1903 C C . PRO A 1 236 ? -40.270 6.436 59.653 1.00 79.69 236 PRO A C 1
ATOM 1905 O O . PRO A 1 236 ? -40.691 7.269 60.456 1.00 79.69 236 PRO A O 1
ATOM 1908 N N . SER A 1 237 ? -40.316 5.127 59.916 1.00 79.88 237 SER A N 1
ATOM 1909 C CA . SER A 1 237 ? -40.971 4.559 61.102 1.00 79.88 237 SER A CA 1
ATOM 1910 C C . SER A 1 237 ? -40.069 4.511 62.338 1.00 79.88 237 SER A C 1
ATOM 1912 O O . SER A 1 237 ? -40.521 4.826 63.440 1.00 79.88 237 SER A O 1
ATOM 1914 N N . CYS A 1 238 ? -38.795 4.138 62.179 1.00 78.62 238 CYS A N 1
ATOM 1915 C CA . CYS A 1 238 ? -37.876 3.908 63.303 1.00 78.62 238 CYS A CA 1
ATOM 1916 C C . CYS A 1 238 ? -36.585 4.740 63.260 1.00 78.62 238 CYS A C 1
ATOM 1918 O O . CYS A 1 238 ? -35.804 4.682 64.206 1.00 78.62 238 CYS A O 1
ATOM 1920 N N . ARG A 1 239 ? -36.364 5.529 62.197 1.00 73.12 239 ARG A N 1
ATOM 1921 C CA . ARG A 1 239 ? -35.138 6.305 61.920 1.00 73.12 239 ARG A CA 1
ATOM 1922 C C . ARG A 1 239 ? -33.855 5.475 61.805 1.00 73.12 239 ARG A C 1
ATOM 1924 O O . ARG A 1 239 ? -32.764 6.029 61.864 1.00 73.12 239 ARG A O 1
ATOM 1931 N N . TYR A 1 240 ? -33.977 4.164 61.613 1.00 73.75 240 TYR A N 1
ATOM 1932 C CA . TYR A 1 240 ? -32.842 3.301 61.296 1.00 73.75 240 TYR A CA 1
ATOM 1933 C C . TYR A 1 240 ? -32.288 3.644 59.900 1.00 73.75 240 TYR A C 1
ATOM 1935 O O . TYR A 1 240 ? -33.104 3.914 59.014 1.00 73.75 240 TYR A O 1
ATOM 1943 N N . PRO A 1 241 ? -30.962 3.653 59.671 1.00 73.00 241 PRO A N 1
ATOM 1944 C CA . PRO A 1 241 ? -30.389 3.909 58.350 1.00 73.00 241 PRO A CA 1
ATOM 1945 C C . PRO A 1 241 ? -30.998 2.989 57.284 1.00 73.00 241 PRO A C 1
ATOM 1947 O O . PRO A 1 241 ? -31.057 1.775 57.463 1.00 73.00 241 PRO A O 1
ATOM 1950 N N . CYS A 1 242 ? -31.507 3.569 56.200 1.00 73.19 242 CYS A N 1
ATOM 1951 C CA . CYS A 1 242 ? -32.204 2.835 55.148 1.00 73.19 242 CYS A CA 1
ATOM 1952 C C . CYS A 1 242 ? -31.899 3.469 53.793 1.00 73.19 242 CYS A C 1
ATOM 1954 O O . CYS A 1 242 ? -32.249 4.629 53.553 1.00 73.19 242 CYS A O 1
ATOM 1956 N N . PHE A 1 243 ? -31.241 2.713 52.915 1.00 71.88 243 PHE A N 1
ATOM 1957 C CA . PHE A 1 243 ? -30.870 3.167 51.580 1.00 71.88 243 PHE A CA 1
ATOM 1958 C C . PHE A 1 243 ? -31.809 2.577 50.518 1.00 71.88 243 PHE A C 1
ATOM 1960 O O . PHE A 1 243 ? -32.370 1.500 50.719 1.00 71.88 243 PHE A O 1
ATOM 1967 N N . PRO A 1 244 ? -31.983 3.237 49.354 1.00 71.69 244 PRO A N 1
ATOM 1968 C CA . PRO A 1 244 ? -32.816 2.712 48.267 1.00 71.69 244 PRO A CA 1
ATOM 1969 C C . PRO A 1 244 ? -32.407 1.315 47.774 1.00 71.69 244 PRO A C 1
ATOM 1971 O O . PRO A 1 244 ? -33.236 0.603 47.214 1.00 71.69 244 PRO A O 1
ATOM 1974 N N . THR A 1 245 ? -31.139 0.938 47.963 1.00 73.44 245 THR A N 1
ATOM 1975 C CA . THR A 1 245 ? -30.589 -0.388 47.645 1.00 73.44 245 THR A CA 1
ATOM 1976 C C . THR A 1 245 ? -31.016 -1.479 48.621 1.00 73.44 245 THR A C 1
ATOM 1978 O O . THR A 1 245 ? -30.954 -2.646 48.260 1.00 73.44 245 THR A O 1
ATOM 1981 N N . ASP A 1 246 ? -31.466 -1.110 49.820 1.00 73.19 246 ASP A N 1
ATOM 1982 C CA . ASP A 1 246 ? -31.787 -2.040 50.912 1.00 73.19 246 ASP A CA 1
ATOM 1983 C C . ASP A 1 246 ? -33.283 -2.397 50.942 1.00 73.19 246 ASP A C 1
ATOM 1985 O O . ASP A 1 246 ? -33.780 -2.947 51.924 1.00 73.19 246 ASP A O 1
ATOM 1989 N N . LEU A 1 247 ? -34.023 -1.992 49.906 1.00 80.00 247 LEU A N 1
ATOM 1990 C CA . LEU A 1 247 ? -35.454 -2.228 49.767 1.00 80.00 247 LEU A CA 1
ATOM 1991 C C . LEU A 1 247 ? -35.679 -3.571 49.075 1.00 80.00 247 LEU A C 1
ATOM 1993 O O . LEU A 1 247 ? -35.528 -3.688 47.855 1.00 80.00 247 LEU A O 1
ATOM 1997 N N . GLU A 1 248 ? -36.077 -4.565 49.857 1.00 81.88 248 GLU A N 1
ATOM 1998 C CA . GLU A 1 248 ? -36.387 -5.908 49.378 1.00 81.88 248 GLU A CA 1
ATOM 1999 C C . GLU A 1 248 ? -37.895 -6.089 49.167 1.00 81.88 248 GLU A C 1
ATOM 2001 O O . GLU A 1 248 ? -38.716 -5.298 49.634 1.00 81.88 248 GLU A O 1
ATOM 2006 N N . SER A 1 249 ? -38.278 -7.122 48.418 1.00 79.88 249 SER A N 1
ATOM 2007 C CA . SER A 1 249 ? -39.683 -7.530 48.340 1.00 79.88 249 SER A CA 1
ATOM 2008 C C . SER A 1 249 ? -40.054 -8.289 49.617 1.00 79.88 249 SER A C 1
ATOM 2010 O O . SER A 1 249 ? -39.294 -9.181 50.000 1.00 79.88 249 SER A O 1
ATOM 2012 N N . PRO A 1 250 ? -41.222 -8.027 50.230 1.00 84.00 250 PRO A N 1
ATOM 2013 C CA . PRO A 1 250 ? -41.728 -8.842 51.324 1.00 84.00 250 PRO A CA 1
ATOM 2014 C C . PRO A 1 250 ? -41.884 -10.309 50.921 1.00 84.00 250 PRO A C 1
ATOM 2016 O O . PRO A 1 250 ? -41.977 -10.652 49.735 1.00 84.00 250 PRO A O 1
ATOM 2019 N N . VAL A 1 251 ? -41.975 -11.174 51.930 1.00 83.62 251 VAL A N 1
ATOM 2020 C CA . VAL A 1 251 ? -42.195 -12.615 51.752 1.00 83.62 251 VAL A CA 1
ATOM 2021 C C . VAL A 1 251 ? -43.443 -12.906 50.906 1.00 83.62 251 VAL A C 1
ATOM 2023 O O . VAL A 1 251 ? -44.490 -12.279 51.066 1.00 83.62 251 VAL A O 1
ATOM 2026 N N . LYS A 1 252 ? -43.354 -13.899 50.010 1.00 81.38 252 LYS A N 1
ATOM 2027 C CA . LYS A 1 252 ? -44.432 -14.238 49.058 1.00 81.38 252 LYS A CA 1
ATOM 2028 C C . LYS A 1 252 ? -45.772 -14.548 49.733 1.00 81.38 252 LYS A C 1
ATOM 2030 O O . LYS A 1 252 ? -46.812 -14.179 49.205 1.00 81.38 252 LYS A O 1
ATOM 2035 N N . SER A 1 253 ? -45.757 -15.181 50.906 1.00 83.44 253 SER A N 1
ATOM 2036 C CA . SER A 1 253 ? -46.971 -15.465 51.684 1.00 83.44 253 SER A CA 1
ATOM 2037 C C . SER A 1 253 ? -47.723 -14.190 52.077 1.00 83.44 253 SER A C 1
ATOM 2039 O O . SER A 1 253 ? -48.943 -14.146 51.960 1.00 83.44 253 SER A O 1
ATOM 2041 N N . PHE A 1 254 ? -47.006 -13.131 52.463 1.00 84.44 254 PHE A N 1
ATOM 2042 C CA . PHE A 1 254 ? -47.595 -11.826 52.766 1.00 84.44 254 PHE A CA 1
ATOM 2043 C C . PHE A 1 254 ? -48.200 -11.171 51.517 1.00 84.44 254 PHE A C 1
ATOM 2045 O O . PHE A 1 254 ? -49.302 -10.633 51.584 1.00 84.44 254 PHE A O 1
ATOM 2052 N N . LEU A 1 255 ? -47.523 -11.266 50.367 1.00 82.00 255 LEU A N 1
ATOM 2053 C CA . LEU A 1 255 ? -48.042 -10.755 49.091 1.00 82.00 255 LEU A CA 1
ATOM 2054 C C . LEU A 1 255 ? -49.314 -11.487 48.649 1.00 82.00 255 LEU A C 1
ATOM 2056 O O . LEU A 1 255 ? -50.253 -10.845 48.193 1.00 82.00 255 LEU A O 1
ATOM 2060 N N . ASN A 1 256 ? -49.374 -12.808 48.831 1.00 83.19 256 ASN A N 1
ATOM 2061 C CA . ASN A 1 256 ? -50.562 -13.599 48.507 1.00 83.19 256 ASN A CA 1
ATOM 2062 C C . ASN A 1 256 ? -51.758 -13.204 49.385 1.00 83.19 256 ASN A C 1
ATOM 2064 O O . ASN A 1 256 ? -52.858 -13.025 48.870 1.00 83.19 256 ASN A O 1
ATOM 2068 N N . ILE A 1 257 ? -51.533 -13.003 50.691 1.00 84.44 257 ILE A N 1
ATOM 2069 C CA . ILE A 1 257 ? -52.569 -12.514 51.613 1.00 84.44 257 ILE A CA 1
ATOM 2070 C C . ILE A 1 257 ? -53.057 -11.132 51.168 1.00 84.44 257 ILE A C 1
ATOM 2072 O O . ILE A 1 257 ? -54.261 -10.925 51.049 1.00 84.44 257 ILE A O 1
ATOM 2076 N N . LEU A 1 258 ? -52.140 -10.212 50.853 1.00 84.00 258 LEU A N 1
ATOM 2077 C CA . LEU A 1 258 ? -52.470 -8.868 50.372 1.00 84.00 258 LEU A CA 1
ATOM 2078 C C . LEU A 1 258 ? -53.309 -8.904 49.080 1.00 84.00 258 LEU A C 1
ATOM 2080 O O . LEU A 1 258 ? -54.317 -8.213 48.978 1.00 84.00 258 LEU A O 1
ATOM 2084 N N . ASN A 1 259 ? -52.918 -9.735 48.115 1.00 82.69 259 ASN A N 1
ATOM 2085 C CA . ASN A 1 259 ? -53.583 -9.873 46.817 1.00 82.69 259 ASN A CA 1
ATOM 2086 C C . ASN A 1 259 ? -54.983 -10.504 46.914 1.00 82.69 259 ASN A C 1
ATOM 2088 O O . ASN A 1 259 ? 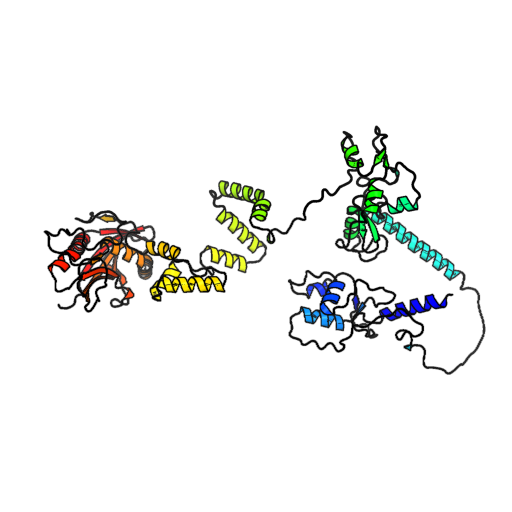-55.846 -10.206 46.087 1.00 82.69 259 ASN A O 1
ATOM 2092 N N . SER A 1 260 ? -55.217 -11.336 47.935 1.00 83.88 260 SER A N 1
ATOM 2093 C CA . SER A 1 260 ? -56.512 -11.978 48.205 1.00 83.88 260 SER A CA 1
ATOM 2094 C C . SER A 1 260 ? -57.537 -11.074 48.899 1.00 83.88 260 SER A C 1
ATOM 2096 O O . SER A 1 260 ? -58.699 -11.456 49.018 1.00 83.88 260 SER A O 1
ATOM 2098 N N . LEU A 1 261 ? -57.133 -9.882 49.356 1.00 84.81 261 LEU A N 1
ATOM 2099 C CA . LEU A 1 261 ? -58.039 -8.947 50.022 1.00 84.81 261 LEU A CA 1
ATOM 2100 C C . LEU A 1 261 ? -59.138 -8.488 49.063 1.00 84.81 261 LEU A C 1
ATOM 2102 O O . LEU A 1 261 ? -58.850 -8.008 47.968 1.00 84.81 261 LEU A O 1
ATOM 2106 N N . MET A 1 262 ? -60.387 -8.595 49.508 1.00 82.69 262 MET A N 1
ATOM 2107 C CA . MET A 1 262 ? -61.547 -8.105 48.770 1.00 82.69 262 MET A CA 1
ATOM 2108 C C . MET A 1 262 ? -61.701 -6.601 48.996 1.00 82.69 262 MET A C 1
ATOM 2110 O O . MET A 1 262 ? -61.750 -6.132 50.139 1.00 82.69 262 MET A O 1
ATOM 2114 N N . VAL A 1 263 ? -61.760 -5.847 47.903 1.00 83.69 263 VAL A N 1
ATOM 2115 C CA . VAL A 1 263 ? -61.953 -4.397 47.901 1.00 83.69 263 VAL A CA 1
ATOM 2116 C C . VAL A 1 263 ? -63.220 -4.031 47.132 1.00 83.69 263 VAL A C 1
ATOM 2118 O O . VAL A 1 263 ? -63.510 -4.599 46.080 1.00 83.69 263 VAL A O 1
ATOM 2121 N N . LYS A 1 264 ? -63.974 -3.075 47.672 1.00 81.00 264 LYS A N 1
ATOM 2122 C CA . LYS A 1 264 ? -65.152 -2.473 47.049 1.00 81.00 264 LYS A CA 1
ATOM 2123 C C . LYS A 1 264 ? -64.716 -1.445 46.016 1.00 81.00 264 LYS A C 1
ATOM 2125 O O . LYS A 1 264 ? -63.839 -0.617 46.283 1.00 81.00 264 LYS A O 1
ATOM 2130 N N . CYS A 1 265 ? -65.334 -1.495 44.842 1.00 79.19 265 CYS A N 1
ATOM 2131 C CA . CYS A 1 265 ? -65.114 -0.494 43.810 1.00 79.19 265 CYS A CA 1
ATOM 2132 C C . CYS A 1 265 ? -65.705 0.863 44.248 1.00 79.19 265 CYS A C 1
ATOM 2134 O O . CYS A 1 265 ? -66.848 0.907 44.690 1.00 79.19 265 CYS A O 1
ATOM 2136 N N . PRO A 1 266 ? -64.963 1.983 44.153 1.00 70.00 266 PRO A N 1
ATOM 2137 C CA . PRO A 1 266 ? -65.478 3.306 44.514 1.00 70.00 266 PRO A CA 1
ATOM 2138 C C . PRO A 1 266 ? -66.339 3.962 43.415 1.00 70.00 266 PRO A C 1
ATOM 2140 O O . PRO A 1 266 ? -66.761 5.105 43.588 1.00 70.00 266 PRO A O 1
ATOM 2143 N N . ALA A 1 267 ? -66.559 3.300 42.272 1.00 73.75 267 ALA A N 1
ATOM 2144 C CA . ALA A 1 267 ? -67.342 3.847 41.162 1.00 73.75 267 ALA A CA 1
ATOM 2145 C C . ALA A 1 267 ? -68.846 3.866 41.495 1.00 73.75 267 ALA A C 1
ATOM 2147 O O . ALA A 1 267 ? -69.372 2.885 42.010 1.00 73.75 267 ALA A O 1
ATOM 2148 N N . GLN A 1 268 ? -69.541 4.966 41.171 1.00 62.81 268 GLN A N 1
ATOM 2149 C CA . GLN A 1 268 ? -70.939 5.196 41.579 1.00 62.81 268 GLN A CA 1
ATOM 2150 C C . GLN A 1 268 ? -71.936 4.144 41.060 1.00 62.81 268 GLN A C 1
ATOM 2152 O O . GLN A 1 268 ? -72.963 3.936 41.698 1.00 62.81 268 GLN A O 1
ATOM 2157 N N . GLU A 1 269 ? -71.620 3.449 39.963 1.00 67.69 269 GLU A N 1
ATOM 2158 C CA . GLU A 1 269 ? -72.469 2.395 39.380 1.00 67.69 269 GLU A CA 1
ATOM 2159 C C . GLU A 1 269 ? -71.910 0.973 39.562 1.00 67.69 269 GLU A C 1
ATOM 2161 O O . GLU A 1 269 ? -72.389 0.030 38.935 1.00 67.69 269 GLU A O 1
ATOM 2166 N N . CYS A 1 270 ? -70.896 0.781 40.415 1.00 75.19 270 CYS A N 1
ATOM 2167 C CA . CYS A 1 270 ? -70.286 -0.529 40.626 1.00 75.19 270 CYS A CA 1
ATOM 2168 C C . CYS A 1 270 ? -70.281 -0.940 42.102 1.00 75.19 270 CYS A C 1
ATOM 2170 O O . CYS A 1 270 ? -69.497 -0.425 42.895 1.00 75.19 270 CYS A O 1
ATOM 2172 N N . ASN A 1 271 ? -71.094 -1.944 42.442 1.00 71.25 271 ASN A N 1
ATOM 2173 C CA . ASN A 1 271 ? -71.136 -2.554 43.777 1.00 71.25 271 ASN A CA 1
ATOM 2174 C C . ASN A 1 271 ? -70.369 -3.888 43.861 1.00 71.25 271 ASN A C 1
ATOM 2176 O O . ASN A 1 271 ? -70.577 -4.659 44.796 1.00 71.25 271 ASN A O 1
ATOM 2180 N N . GLU A 1 272 ? -69.494 -4.189 42.896 1.00 76.69 272 GLU A N 1
ATOM 2181 C CA . GLU A 1 272 ? -68.721 -5.432 42.914 1.00 76.69 272 GLU A CA 1
ATOM 2182 C C . GLU A 1 272 ? -67.584 -5.393 43.945 1.00 76.69 272 GLU A C 1
ATOM 2184 O O . GLU A 1 272 ? -66.822 -4.424 44.056 1.00 76.69 272 GLU A O 1
ATOM 2189 N N . GLU A 1 273 ? -67.445 -6.499 44.676 1.00 83.81 273 GLU A N 1
ATOM 2190 C CA . GLU A 1 273 ? -66.292 -6.783 45.521 1.00 83.81 273 GLU A CA 1
ATOM 2191 C C . GLU A 1 273 ? -65.297 -7.617 44.716 1.00 83.81 273 GLU A C 1
ATOM 2193 O O . GLU A 1 273 ? -65.593 -8.736 44.297 1.00 83.81 273 GLU A O 1
ATOM 2198 N N . VAL A 1 274 ? -64.100 -7.078 44.492 1.00 82.50 274 VAL A N 1
ATOM 2199 C CA . VAL A 1 274 ? -63.075 -7.718 43.657 1.00 82.50 274 VAL A CA 1
ATOM 2200 C C . VAL A 1 274 ? -61.810 -7.915 44.479 1.00 82.50 274 VAL A C 1
ATOM 2202 O O . VAL A 1 274 ? -61.465 -7.081 45.317 1.00 82.50 274 VAL A O 1
ATOM 2205 N N . SER A 1 275 ? -61.092 -9.017 44.253 1.00 83.75 275 SER A N 1
ATOM 2206 C CA . SER A 1 275 ? -59.786 -9.209 44.884 1.00 83.75 275 SER A CA 1
ATOM 2207 C C . SER A 1 275 ? -58.803 -8.125 44.430 1.00 83.75 275 SER A C 1
ATOM 2209 O O . SER A 1 275 ? -58.818 -7.695 43.273 1.00 83.75 275 SER A O 1
ATOM 2211 N N . LEU A 1 276 ? -57.907 -7.701 45.320 1.00 80.50 276 LEU A N 1
ATOM 2212 C CA . LEU A 1 276 ? -56.924 -6.652 45.039 1.00 80.50 276 LEU A CA 1
ATOM 2213 C C . LEU A 1 276 ? -56.071 -6.963 43.795 1.00 80.50 276 LEU A C 1
ATOM 2215 O O . LEU A 1 276 ? -55.725 -6.058 43.038 1.00 80.50 276 LEU A O 1
ATOM 2219 N N . GLU A 1 277 ? -55.782 -8.242 43.543 1.00 78.31 277 GLU A N 1
ATOM 2220 C CA . GLU A 1 277 ? -55.082 -8.710 42.340 1.00 78.31 277 GLU A CA 1
ATOM 2221 C C . GLU A 1 277 ? -55.833 -8.396 41.035 1.00 78.31 277 GLU A C 1
ATOM 2223 O O . GLU A 1 277 ? -55.228 -7.979 40.045 1.00 78.31 277 GLU A O 1
ATOM 2228 N N . LYS A 1 278 ? -57.159 -8.570 41.032 1.00 78.19 278 LYS A N 1
ATOM 2229 C CA . LYS A 1 278 ? -58.019 -8.389 39.851 1.00 78.19 278 LYS A CA 1
ATOM 2230 C C . LYS A 1 278 ? -58.585 -6.973 39.738 1.00 78.19 278 LYS A C 1
ATOM 2232 O O . LYS A 1 278 ? -59.116 -6.612 38.688 1.00 78.19 278 LYS A O 1
ATOM 2237 N N . TYR A 1 279 ? -58.412 -6.150 40.772 1.00 76.38 279 TYR A N 1
ATOM 2238 C CA . TYR A 1 279 ? -58.945 -4.793 40.849 1.00 76.38 279 TYR A CA 1
ATOM 2239 C C . TYR A 1 279 ? -58.556 -3.919 39.645 1.00 76.38 279 TYR A C 1
ATOM 2241 O O . TYR A 1 279 ? -59.416 -3.284 39.047 1.00 76.38 279 TYR A O 1
ATOM 2249 N N . ASN A 1 280 ? -57.291 -3.930 39.207 1.00 69.62 280 ASN A N 1
ATOM 2250 C CA . ASN A 1 280 ? -56.861 -3.126 38.049 1.00 69.62 280 ASN A CA 1
ATOM 2251 C C . ASN A 1 280 ? -57.539 -3.535 36.732 1.00 69.62 280 ASN A C 1
ATOM 2253 O O . ASN A 1 280 ? -57.760 -2.692 35.862 1.00 69.62 280 ASN A O 1
ATOM 2257 N N . HIS A 1 281 ? -57.843 -4.824 36.569 1.00 74.12 281 HIS A N 1
ATOM 2258 C CA . HIS A 1 281 ? -58.538 -5.327 35.387 1.00 74.12 281 HIS A CA 1
ATOM 2259 C C . HIS A 1 281 ? -60.007 -4.893 35.401 1.00 74.12 281 HIS A C 1
ATOM 2261 O O . HIS A 1 281 ? -60.498 -4.382 34.401 1.00 74.12 281 HIS A O 1
ATOM 2267 N N . HIS A 1 282 ? -60.652 -4.987 36.565 1.00 78.31 282 HIS A N 1
ATOM 2268 C CA . HIS A 1 282 ? -62.012 -4.500 36.791 1.00 78.31 282 HIS A CA 1
ATOM 2269 C C . HIS A 1 282 ? -62.136 -2.972 36.623 1.00 78.31 282 HIS A C 1
ATOM 2271 O O . HIS A 1 282 ? -63.077 -2.483 36.009 1.00 78.31 282 HIS A O 1
ATOM 2277 N N . VAL A 1 283 ? -61.167 -2.179 37.096 1.00 70.44 283 VAL A N 1
ATOM 2278 C CA . VAL A 1 283 ? -61.189 -0.720 36.875 1.00 70.44 283 VAL A CA 1
ATOM 2279 C C . VAL A 1 283 ? -61.054 -0.367 35.392 1.00 70.44 283 VAL A C 1
ATOM 2281 O O . VAL A 1 283 ? -61.657 0.597 34.938 1.00 70.44 283 VAL A O 1
ATOM 2284 N N . SER A 1 284 ? -60.333 -1.182 34.618 1.00 69.31 284 SER A N 1
ATOM 2285 C CA . SER A 1 284 ? -60.157 -0.966 33.177 1.00 69.31 284 SER A CA 1
ATOM 2286 C C . SER A 1 284 ? -61.431 -1.210 32.352 1.00 69.31 284 SER A C 1
ATOM 2288 O O . SER A 1 284 ? -61.486 -0.756 31.211 1.00 69.31 284 SER A O 1
ATOM 2290 N N . SER A 1 285 ? -62.446 -1.906 32.888 1.00 66.81 285 SER A N 1
ATOM 2291 C CA . SER A 1 285 ? -63.754 -2.066 32.226 1.00 66.81 285 SER A CA 1
ATOM 2292 C C . SER A 1 285 ? -64.708 -0.887 32.443 1.00 66.81 285 SER A C 1
ATOM 2294 O O . SER A 1 285 ? -65.703 -0.778 31.728 1.00 66.81 285 SER A O 1
ATOM 2296 N N . HIS A 1 286 ? -64.402 0.026 33.370 1.00 73.75 286 HIS A N 1
ATOM 2297 C CA . HIS A 1 286 ? -65.177 1.254 33.562 1.00 73.75 286 HIS A CA 1
ATOM 2298 C C . HIS A 1 286 ? -64.748 2.308 32.534 1.00 73.75 286 HIS A C 1
ATOM 2300 O O . HIS A 1 286 ? -63.579 2.685 32.468 1.00 73.75 286 HIS A O 1
ATOM 2306 N N . LYS A 1 287 ? -65.690 2.811 31.724 1.00 56.81 287 LYS A N 1
ATOM 2307 C CA . LYS A 1 287 ? -65.402 3.776 30.641 1.00 56.81 287 LYS A CA 1
ATOM 2308 C C . LYS A 1 287 ? -64.961 5.170 31.124 1.00 56.81 287 LYS A C 1
ATOM 2310 O O . LYS A 1 287 ? -64.398 5.911 30.323 1.00 56.81 287 LYS A O 1
ATOM 2315 N N . GLU A 1 288 ? -65.161 5.522 32.400 1.00 52.19 288 GLU A N 1
ATOM 2316 C CA . GLU A 1 288 ? -64.959 6.899 32.898 1.00 52.19 288 GLU A CA 1
ATOM 2317 C C . GLU A 1 288 ? -64.003 7.062 34.102 1.00 52.19 288 GLU A C 1
ATOM 2319 O O . GLU A 1 288 ? -63.696 8.189 34.494 1.00 52.19 288 GLU A O 1
ATOM 2324 N N . SER A 1 289 ? -63.441 5.998 34.685 1.00 47.03 289 SER A N 1
ATOM 2325 C CA . SER A 1 289 ? -62.612 6.136 35.895 1.00 47.03 289 SER A CA 1
ATOM 2326 C C . SER A 1 289 ? -61.122 6.361 35.584 1.00 47.03 289 SER A C 1
ATOM 2328 O O . SER A 1 289 ? -60.306 5.448 35.499 1.00 47.03 289 SER A O 1
ATOM 2330 N N . LYS A 1 290 ? -60.713 7.634 35.501 1.00 50.62 290 LYS A N 1
ATOM 2331 C CA . LYS A 1 290 ? -59.287 8.041 35.555 1.00 50.62 290 LYS A CA 1
ATOM 2332 C C . LYS A 1 290 ? -58.701 8.049 36.975 1.00 50.62 290 LYS A C 1
ATOM 2334 O O . LYS A 1 290 ? -57.605 8.574 37.187 1.00 50.62 290 LYS A O 1
ATOM 2339 N N . GLU A 1 291 ? -59.402 7.500 37.960 1.00 48.88 291 GLU A N 1
ATOM 2340 C CA . GLU A 1 291 ? -59.033 7.641 39.366 1.00 48.88 291 GLU A CA 1
ATOM 2341 C C . GLU A 1 291 ? -58.534 6.309 39.950 1.00 48.88 291 GLU A C 1
ATOM 2343 O O . GLU A 1 291 ? -59.276 5.343 40.089 1.00 48.88 291 GLU A O 1
ATOM 2348 N N . ALA A 1 292 ? -57.239 6.299 40.295 1.00 50.34 292 ALA A N 1
ATOM 2349 C CA . ALA A 1 292 ? -56.484 5.244 40.979 1.00 50.34 292 ALA A CA 1
ATOM 2350 C C . ALA A 1 292 ? -56.150 3.966 40.175 1.00 50.34 292 ALA A C 1
ATOM 2352 O O . ALA A 1 292 ? -56.552 2.859 40.528 1.00 50.34 292 ALA A O 1
ATOM 2353 N N . LEU A 1 293 ? -55.283 4.098 39.161 1.00 50.56 293 LEU A N 1
ATOM 2354 C CA . LEU A 1 293 ? -54.562 2.952 38.592 1.00 50.56 293 LEU A CA 1
ATOM 2355 C C . LEU A 1 293 ? -53.462 2.494 39.571 1.00 50.56 293 LEU A C 1
ATOM 2357 O O . LEU A 1 293 ? -52.521 3.244 39.850 1.00 50.56 293 LEU A O 1
ATOM 2361 N N . VAL A 1 294 ? -53.534 1.262 40.080 1.00 51.78 294 VAL A N 1
ATOM 2362 C CA . VAL A 1 294 ? -52.460 0.702 40.911 1.00 51.78 294 VAL A CA 1
ATOM 2363 C C . VAL A 1 294 ? -51.311 0.301 39.982 1.00 51.78 294 VAL A C 1
ATOM 2365 O O . VAL A 1 294 ? -51.445 -0.602 39.161 1.00 51.78 294 VAL A O 1
ATOM 2368 N N . HIS A 1 295 ? -50.166 0.981 40.082 1.00 56.00 295 HIS A N 1
ATOM 2369 C CA . HIS A 1 295 ? -48.984 0.680 39.269 1.00 56.00 295 HIS A CA 1
ATOM 2370 C C . HIS A 1 295 ? -48.451 -0.734 39.570 1.00 56.00 295 HIS A C 1
ATOM 2372 O O . HIS A 1 295 ? -47.832 -0.960 40.611 1.00 56.00 295 HIS A O 1
ATOM 2378 N N . VAL A 1 296 ? -48.632 -1.667 38.631 1.00 56.34 296 VAL A N 1
ATOM 2379 C CA . VAL A 1 296 ? -48.061 -3.021 38.691 1.00 56.34 296 VAL A CA 1
ATOM 2380 C C . VAL A 1 296 ? -46.798 -3.078 37.836 1.00 56.34 296 VAL A C 1
ATOM 2382 O O . VAL A 1 296 ? -46.819 -2.773 36.642 1.00 56.34 296 VAL A O 1
ATOM 2385 N N . ASN A 1 297 ? -45.679 -3.484 38.437 1.00 66.94 297 ASN A N 1
ATOM 2386 C CA . ASN A 1 297 ? -44.447 -3.732 37.699 1.00 66.94 297 ASN A CA 1
ATOM 2387 C C . ASN A 1 297 ? -44.632 -4.957 36.784 1.00 66.94 297 ASN A C 1
ATOM 2389 O O . ASN A 1 297 ? -44.755 -6.077 37.273 1.00 66.94 297 ASN A O 1
ATOM 2393 N N . LYS A 1 298 ? -44.606 -4.754 35.459 1.00 76.81 298 LYS A N 1
ATOM 2394 C CA . LYS A 1 298 ? -44.709 -5.828 34.446 1.00 76.81 298 LYS A CA 1
ATOM 2395 C C . LYS A 1 298 ? -43.468 -6.738 34.385 1.00 76.81 298 LYS A C 1
ATOM 2397 O O . LYS A 1 298 ? -43.386 -7.620 33.535 1.00 76.81 298 LYS A O 1
ATOM 2402 N N . GLY A 1 299 ? -42.486 -6.511 35.255 1.00 77.06 299 GLY A N 1
ATOM 2403 C CA . GLY A 1 299 ? -41.217 -7.220 35.252 1.00 77.06 299 GLY A CA 1
ATOM 2404 C C . GLY A 1 299 ? -40.335 -6.809 34.073 1.00 77.06 299 GLY A C 1
ATOM 2405 O O . GLY A 1 299 ? -40.379 -5.676 33.593 1.00 77.06 299 GLY A O 1
ATOM 2406 N N . GLY A 1 300 ? -39.500 -7.742 33.619 1.00 79.00 300 GLY A N 1
ATOM 2407 C CA . GLY A 1 300 ? -38.554 -7.539 32.525 1.00 79.00 300 GLY A CA 1
ATOM 2408 C C . GLY A 1 300 ? -37.098 -7.622 32.977 1.00 79.00 300 GLY A C 1
ATOM 2409 O O . GLY A 1 300 ? -36.735 -7.263 34.098 1.00 79.00 300 GLY A O 1
ATOM 2410 N N . ARG A 1 301 ? -36.238 -8.120 32.083 1.00 78.06 301 ARG A N 1
ATOM 2411 C CA . ARG A 1 301 ? -34.804 -8.237 32.357 1.00 78.06 301 ARG A CA 1
ATOM 2412 C C . ARG A 1 301 ? -34.204 -6.840 32.586 1.00 78.06 301 ARG A C 1
ATOM 2414 O O . ARG A 1 301 ? -34.395 -5.968 31.732 1.00 78.06 301 ARG A O 1
ATOM 2421 N N . PRO A 1 302 ? -33.418 -6.629 33.659 1.00 85.56 302 PRO A N 1
ATOM 2422 C CA . PRO A 1 302 ? -32.733 -5.363 33.884 1.00 85.56 302 PRO A CA 1
ATOM 2423 C C . PRO A 1 302 ? -31.890 -4.967 32.671 1.00 85.56 302 PRO A C 1
ATOM 2425 O O . PRO A 1 302 ? -31.120 -5.772 32.133 1.00 85.56 302 PRO A O 1
ATOM 2428 N N . ARG A 1 303 ? -32.039 -3.718 32.221 1.00 87.44 303 ARG A N 1
ATOM 2429 C CA . ARG A 1 303 ? -31.264 -3.212 31.087 1.00 87.44 303 ARG A CA 1
ATOM 2430 C C . ARG A 1 303 ? -29.787 -3.160 31.470 1.00 87.44 303 ARG A C 1
ATOM 2432 O O . ARG A 1 303 ? -29.400 -2.474 32.408 1.00 87.44 303 ARG A O 1
ATOM 2439 N N . GLN A 1 304 ? -28.967 -3.864 30.701 1.00 90.69 304 GLN A N 1
ATOM 2440 C CA . GLN A 1 304 ? -27.513 -3.823 30.830 1.00 90.69 304 GLN A CA 1
ATOM 2441 C C . GLN A 1 304 ? -26.942 -2.548 30.192 1.00 90.69 304 GLN A C 1
ATOM 2443 O O . GLN A 1 304 ? -27.565 -1.949 29.304 1.00 90.69 304 GLN A O 1
ATOM 2448 N N . HIS A 1 305 ? -25.747 -2.157 30.640 1.00 93.38 305 HIS A N 1
ATOM 2449 C CA . HIS A 1 305 ? -24.984 -1.051 30.066 1.00 93.38 305 HIS A CA 1
ATOM 2450 C C . HIS A 1 305 ? -24.544 -1.386 28.632 1.00 93.38 305 HIS A C 1
ATOM 2452 O O . HIS A 1 305 ? -24.169 -2.520 28.346 1.00 93.38 305 HIS A O 1
ATOM 2458 N N . LEU A 1 306 ? -24.550 -0.406 27.723 1.00 93.00 306 LEU A N 1
ATOM 2459 C CA . LEU A 1 306 ? -24.303 -0.648 26.293 1.00 93.00 306 LEU A CA 1
ATOM 2460 C C . LEU A 1 306 ? -22.934 -1.300 26.019 1.00 93.00 306 LEU A C 1
ATOM 2462 O O . LEU A 1 306 ? -22.822 -2.171 25.161 1.00 93.00 306 LEU A O 1
ATOM 2466 N N . LEU A 1 307 ? -21.905 -0.915 26.778 1.00 93.75 307 LEU A N 1
ATOM 2467 C CA . LEU A 1 307 ? -20.540 -1.433 26.615 1.00 93.75 307 LEU A CA 1
ATOM 2468 C C . LEU A 1 307 ? -20.349 -2.881 27.100 1.00 93.75 307 LEU A C 1
ATOM 2470 O O . LEU A 1 307 ? -19.354 -3.497 26.742 1.00 93.75 307 LEU A O 1
ATOM 2474 N N . SER A 1 308 ? -21.272 -3.440 27.893 1.00 94.75 308 SER A N 1
ATOM 2475 C CA . SER A 1 308 ? -21.196 -4.846 28.332 1.00 94.75 308 SER A CA 1
ATOM 2476 C C . SER A 1 308 ? -21.955 -5.805 27.409 1.00 94.75 308 SER A C 1
ATOM 2478 O O . SER A 1 308 ? -22.043 -6.995 27.697 1.00 94.75 308 SER A O 1
ATOM 2480 N N . LEU A 1 309 ? -22.576 -5.286 26.347 1.00 95.25 309 LEU A N 1
ATOM 2481 C CA . LEU A 1 309 ? -23.397 -6.058 25.421 1.00 95.25 309 LEU A CA 1
ATOM 2482 C C . LEU A 1 309 ? -22.573 -6.642 24.270 1.00 95.25 309 LEU A C 1
ATOM 2484 O O . LEU A 1 309 ? -21.581 -6.068 23.832 1.00 95.25 309 LEU A O 1
ATOM 2488 N N . THR A 1 310 ? -23.050 -7.758 23.715 1.00 95.69 310 THR A N 1
ATOM 2489 C CA . THR A 1 310 ? -22.528 -8.315 22.459 1.00 95.69 310 THR A CA 1
ATOM 2490 C C . THR A 1 310 ? -22.879 -7.416 21.270 1.00 95.69 310 THR A C 1
ATOM 2492 O O . THR A 1 310 ? -23.865 -6.674 21.310 1.00 95.69 310 THR A O 1
ATOM 2495 N N . ARG A 1 311 ? -22.143 -7.540 20.154 1.00 94.50 311 ARG A N 1
ATOM 2496 C CA . ARG A 1 311 ? -22.401 -6.753 18.929 1.00 94.50 311 ARG A CA 1
ATOM 2497 C C . ARG A 1 311 ? -23.852 -6.845 18.440 1.00 94.50 311 ARG A C 1
ATOM 2499 O O . ARG A 1 311 ? -24.429 -5.836 18.040 1.00 94.50 311 ARG A O 1
ATOM 2506 N N . ARG A 1 312 ? -24.481 -8.026 18.514 1.00 94.62 312 ARG A N 1
ATOM 2507 C CA . ARG A 1 312 ? -25.891 -8.215 18.119 1.00 94.62 312 ARG A CA 1
ATOM 2508 C C . ARG A 1 312 ? -26.847 -7.443 19.029 1.00 94.62 312 ARG A C 1
ATOM 2510 O O . ARG A 1 312 ? -27.762 -6.788 18.535 1.00 94.62 312 ARG A O 1
ATOM 2517 N N . ALA A 1 313 ? -26.620 -7.485 20.340 1.00 95.25 313 ALA A N 1
ATOM 2518 C CA . ALA A 1 313 ? -27.439 -6.756 21.300 1.00 95.25 313 ALA A CA 1
ATOM 2519 C C . ALA A 1 313 ? -27.241 -5.233 21.184 1.00 95.25 313 ALA A C 1
ATOM 2521 O O . ALA A 1 313 ? -28.224 -4.500 21.235 1.00 95.25 313 ALA A O 1
ATOM 2522 N N . GLN A 1 314 ? -26.015 -4.752 20.945 1.00 94.56 314 GLN A N 1
ATOM 2523 C CA . GLN A 1 314 ? -25.747 -3.336 20.654 1.00 94.56 314 GLN A CA 1
ATOM 2524 C C . GLN A 1 314 ? -26.461 -2.877 19.377 1.00 94.56 314 GLN A C 1
ATOM 2526 O O . GLN A 1 314 ? -27.169 -1.874 19.409 1.00 94.56 314 GLN A O 1
ATOM 2531 N N . LYS A 1 315 ? -26.358 -3.651 18.283 1.00 94.94 315 LYS A N 1
ATOM 2532 C CA . LYS A 1 315 ? -27.069 -3.380 17.020 1.00 94.94 315 LYS A CA 1
ATOM 2533 C C . LYS A 1 315 ? -28.577 -3.263 17.234 1.00 94.94 315 LYS A C 1
ATOM 2535 O O . LYS A 1 315 ? -29.193 -2.362 16.681 1.00 94.94 315 LYS A O 1
ATOM 2540 N N . HIS A 1 316 ? -29.165 -4.156 18.029 1.00 95.06 316 HIS A N 1
ATOM 2541 C CA . HIS A 1 316 ? -30.590 -4.097 18.351 1.00 95.06 316 HIS A CA 1
ATOM 2542 C C . HIS A 1 316 ? -30.934 -2.863 19.197 1.00 95.06 316 HIS A C 1
ATOM 2544 O O . HIS A 1 316 ? -31.892 -2.158 18.904 1.00 95.06 316 HIS A O 1
ATOM 2550 N N . ARG A 1 317 ? -30.145 -2.573 20.240 1.00 94.19 317 ARG A N 1
ATOM 2551 C CA . ARG A 1 317 ? -30.374 -1.437 21.150 1.00 94.19 317 ARG A CA 1
ATOM 2552 C C . ARG A 1 317 ? -30.217 -0.074 20.480 1.00 94.19 317 ARG A C 1
ATOM 2554 O O . ARG A 1 317 ? -30.866 0.863 20.921 1.00 94.19 317 ARG A O 1
ATOM 2561 N N . LEU A 1 318 ? -29.369 0.026 19.460 1.00 96.19 318 LEU A N 1
ATOM 2562 C CA . LEU A 1 318 ? -29.116 1.249 18.695 1.00 96.19 318 LEU A CA 1
ATOM 2563 C C . LEU A 1 318 ? -29.841 1.262 17.342 1.00 96.19 318 LEU A C 1
ATOM 2565 O O . LEU A 1 318 ? -29.511 2.087 16.498 1.00 96.19 318 LEU A O 1
ATOM 2569 N N . ARG A 1 319 ? -30.787 0.343 17.090 1.00 96.44 319 ARG A N 1
ATOM 2570 C CA . ARG A 1 319 ? -31.415 0.191 15.766 1.00 96.44 319 ARG A CA 1
ATOM 2571 C C . ARG A 1 319 ? -32.097 1.477 15.301 1.00 96.44 319 ARG A C 1
ATOM 2573 O O . ARG A 1 319 ? -31.887 1.871 14.164 1.00 96.44 319 ARG A O 1
ATOM 2580 N N . GLU A 1 320 ? -32.868 2.110 16.176 1.00 96.69 320 GLU A N 1
ATOM 2581 C CA . GLU A 1 320 ? -33.603 3.345 15.874 1.00 96.69 320 GLU A CA 1
ATOM 2582 C C . GLU A 1 320 ? -32.645 4.511 15.607 1.00 96.69 320 GLU A C 1
ATOM 2584 O O . GLU A 1 320 ? -32.709 5.121 14.546 1.00 96.69 320 GLU A O 1
ATOM 2589 N N . LEU A 1 321 ? -31.673 4.742 16.499 1.00 95.81 321 LEU A N 1
ATOM 2590 C CA . LEU A 1 321 ? -30.656 5.783 16.308 1.00 95.81 321 LEU A CA 1
ATOM 2591 C C . LEU A 1 321 ? -29.836 5.558 15.029 1.00 95.81 321 LEU A C 1
ATOM 2593 O O . LEU A 1 321 ? -29.531 6.499 14.309 1.00 95.81 321 LEU A O 1
ATOM 2597 N N . LYS A 1 322 ? -29.498 4.303 14.712 1.00 95.50 322 LYS A N 1
ATOM 2598 C CA . LYS A 1 322 ? -28.791 3.963 13.474 1.00 95.50 322 LYS A CA 1
ATOM 2599 C C . LYS A 1 322 ? -29.603 4.335 12.230 1.00 95.50 322 LYS A C 1
ATOM 2601 O O . LYS A 1 322 ? -28.998 4.701 11.230 1.00 95.50 322 LYS A O 1
ATOM 2606 N N . VAL A 1 323 ? -30.928 4.185 12.264 1.00 95.38 323 VAL A N 1
ATOM 2607 C CA . VAL A 1 323 ? -31.802 4.585 11.150 1.00 95.38 323 VAL A CA 1
ATOM 2608 C C . VAL A 1 323 ? -31.814 6.107 11.020 1.00 95.38 323 VAL A C 1
ATOM 2610 O O . VAL A 1 323 ? -31.538 6.601 9.938 1.00 95.38 323 VAL A O 1
ATOM 2613 N N . GLN A 1 324 ? -31.972 6.837 12.125 1.00 96.19 324 GLN A N 1
ATOM 2614 C CA . GLN A 1 324 ? -31.937 8.306 12.120 1.00 96.19 324 GLN A CA 1
ATOM 2615 C C . GLN A 1 324 ? -30.614 8.868 11.579 1.00 96.19 324 GLN A C 1
ATOM 2617 O O . GLN A 1 324 ? -30.622 9.775 10.757 1.00 96.19 324 GLN A O 1
ATOM 2622 N N . VAL A 1 325 ? -29.470 8.313 11.998 1.00 95.81 325 VAL A N 1
ATOM 2623 C CA . VAL A 1 325 ? -28.151 8.763 11.511 1.00 95.81 325 VAL A CA 1
ATOM 2624 C C . VAL A 1 325 ? -27.967 8.465 10.023 1.00 95.81 325 VAL A C 1
ATOM 2626 O O . VAL A 1 325 ? -27.338 9.250 9.324 1.00 95.81 325 VAL A O 1
ATOM 2629 N N . LYS A 1 326 ? -28.516 7.351 9.527 1.00 95.38 326 LYS A N 1
ATOM 2630 C CA . LYS A 1 326 ? -28.505 7.041 8.092 1.00 95.38 326 LYS A CA 1
ATOM 2631 C C . LYS A 1 326 ? -29.348 8.030 7.301 1.00 95.38 326 LYS A C 1
ATOM 2633 O O . LYS A 1 326 ? -28.838 8.625 6.370 1.00 95.38 326 LYS A O 1
ATOM 2638 N N . GLU A 1 327 ? -30.587 8.257 7.729 1.00 96.00 327 GLU A N 1
ATOM 2639 C CA . GLU A 1 327 ? -31.483 9.225 7.089 1.00 96.00 327 GLU A CA 1
ATOM 2640 C C . GLU A 1 327 ? -30.907 10.647 7.096 1.00 96.00 327 GLU A C 1
ATOM 2642 O O . GLU A 1 327 ? -31.124 11.395 6.151 1.00 96.00 327 GLU A O 1
ATOM 2647 N N . PHE A 1 328 ? -30.171 11.024 8.146 1.00 96.88 328 PHE A N 1
ATOM 2648 C CA . PHE A 1 328 ? -29.436 12.287 8.193 1.00 96.88 328 PHE A CA 1
ATOM 2649 C C . PHE A 1 328 ? -28.273 12.310 7.191 1.00 96.88 328 PHE A C 1
ATOM 2651 O O . PHE A 1 328 ? -28.170 13.245 6.405 1.00 96.88 328 PHE A O 1
ATOM 2658 N N . ALA A 1 329 ? -27.428 11.272 7.187 1.00 96.25 329 ALA A N 1
ATOM 2659 C CA . ALA A 1 329 ? -26.284 11.191 6.281 1.00 96.25 329 ALA A CA 1
ATOM 2660 C C . ALA A 1 329 ? -26.720 11.214 4.809 1.00 96.25 329 ALA A C 1
ATOM 2662 O O . ALA A 1 329 ? -26.087 11.883 4.003 1.00 96.25 329 ALA A O 1
ATOM 2663 N N . ASP A 1 330 ? -27.817 10.535 4.469 1.00 95.19 330 ASP A N 1
ATOM 2664 C CA . ASP A 1 330 ? -28.357 10.499 3.106 1.00 95.19 330 ASP A CA 1
ATOM 2665 C C . ASP A 1 330 ? -28.877 11.877 2.649 1.00 95.19 330 ASP A C 1
ATOM 2667 O O . ASP A 1 330 ? -28.828 12.182 1.460 1.00 95.19 330 ASP A O 1
ATOM 2671 N N . LYS A 1 331 ? -29.363 12.716 3.576 1.00 95.75 331 LYS A N 1
ATOM 2672 C CA . LYS A 1 331 ? -29.906 14.051 3.271 1.00 95.75 331 LYS A CA 1
ATOM 2673 C C . LYS A 1 331 ? -28.839 15.139 3.164 1.00 95.75 331 LYS A C 1
ATOM 2675 O O . LYS A 1 331 ? -28.958 15.986 2.290 1.00 95.75 331 LYS A O 1
ATOM 2680 N N . GLU A 1 332 ? -27.846 15.128 4.051 1.00 94.31 332 GLU A N 1
ATOM 2681 C CA . GLU A 1 332 ? -26.884 16.236 4.196 1.00 94.31 332 GLU A CA 1
ATOM 2682 C C . GLU A 1 332 ? -25.485 15.904 3.649 1.00 94.31 332 GLU A C 1
ATOM 2684 O O . GLU A 1 332 ? -24.784 16.787 3.175 1.00 94.31 332 GLU A O 1
ATOM 2689 N N . GLU A 1 333 ? -25.069 14.633 3.685 1.00 91.56 333 GLU A N 1
ATOM 2690 C CA . GLU A 1 333 ? -23.665 14.215 3.487 1.00 91.56 333 GLU A CA 1
ATOM 2691 C C . GLU A 1 333 ? -23.524 13.133 2.397 1.00 91.56 333 GLU A C 1
ATOM 2693 O O . GLU A 1 333 ? -22.579 12.340 2.394 1.00 91.56 333 GLU A O 1
ATOM 2698 N N . GLY A 1 334 ? -24.516 13.019 1.506 1.00 91.69 334 GLY A N 1
ATOM 2699 C CA . GLY A 1 334 ? -24.507 12.061 0.391 1.00 91.69 334 GLY A CA 1
ATOM 2700 C C . GLY A 1 334 ? -24.427 10.584 0.808 1.00 91.69 334 GLY A C 1
ATOM 2701 O O . GLY A 1 334 ? -24.011 9.739 0.017 1.00 91.69 334 GLY A O 1
ATOM 2702 N N . GLY A 1 335 ? -24.799 10.258 2.049 1.00 91.69 335 GLY A N 1
ATOM 2703 C CA . GLY A 1 335 ? -24.799 8.898 2.590 1.00 91.69 335 GLY A CA 1
ATOM 2704 C C . GLY A 1 335 ? -23.495 8.450 3.263 1.00 91.69 335 GLY A C 1
ATOM 2705 O O . GLY A 1 335 ? -23.381 7.271 3.625 1.00 91.69 335 GLY A O 1
ATOM 2706 N N . ASP A 1 336 ? -22.516 9.337 3.504 1.00 92.75 336 ASP A N 1
ATOM 2707 C CA . ASP A 1 336 ? -21.288 8.977 4.237 1.00 92.75 336 ASP A CA 1
ATOM 2708 C C . ASP A 1 336 ? -21.511 8.852 5.756 1.00 92.75 336 ASP A C 1
ATOM 2710 O O . ASP A 1 336 ? -21.089 9.654 6.596 1.00 92.75 336 ASP A O 1
ATOM 2714 N N . VAL A 1 337 ? -22.141 7.744 6.140 1.00 93.88 337 VAL A N 1
ATOM 2715 C CA . VAL A 1 337 ? -22.407 7.399 7.542 1.00 93.88 337 VAL A CA 1
ATOM 2716 C C . VAL A 1 337 ? -21.116 7.265 8.358 1.00 93.88 337 VAL A C 1
ATOM 2718 O O . VAL A 1 337 ? -21.143 7.463 9.577 1.00 93.88 337 VAL A O 1
ATOM 2721 N N . LYS A 1 338 ? -19.989 6.887 7.736 1.00 91.69 338 LYS A N 1
ATOM 2722 C CA . LYS A 1 338 ? -18.733 6.645 8.457 1.00 91.69 338 LYS A CA 1
ATOM 2723 C C . LYS A 1 338 ? -18.165 7.964 8.965 1.00 91.69 338 LYS A C 1
ATOM 2725 O O . LYS A 1 338 ? -17.869 8.047 10.160 1.00 91.69 338 LYS A O 1
ATOM 2730 N N . SER A 1 339 ? -18.049 8.958 8.090 1.00 90.94 339 SER A N 1
ATOM 2731 C CA . SER A 1 339 ? -17.537 10.280 8.454 1.00 90.94 339 SER A CA 1
ATOM 2732 C C . SER A 1 339 ? -18.459 10.955 9.464 1.00 90.94 339 SER A C 1
ATOM 2734 O O . SER A 1 339 ? -17.989 11.361 10.525 1.00 90.94 339 SER A O 1
ATOM 2736 N N . VAL A 1 340 ? -19.780 10.914 9.251 1.00 94.00 340 VAL A N 1
ATOM 2737 C CA . VAL A 1 340 ? -20.771 11.447 10.207 1.00 94.00 340 VAL A CA 1
ATOM 2738 C C . VAL A 1 340 ? -20.636 10.823 11.601 1.00 94.00 340 VAL A C 1
ATOM 2740 O O . VAL A 1 340 ? -20.502 11.537 12.598 1.00 94.00 340 VAL A O 1
ATOM 2743 N N . CYS A 1 341 ? -20.651 9.486 11.709 1.00 94.06 341 CYS A N 1
ATOM 2744 C CA . CYS A 1 341 ? -20.558 8.808 13.010 1.00 94.06 341 CYS A CA 1
ATOM 2745 C C . CYS A 1 341 ? -19.268 9.151 13.746 1.00 94.06 341 CYS A C 1
ATOM 2747 O O . CYS A 1 341 ? -19.241 9.234 14.977 1.00 94.06 341 CYS A O 1
ATOM 2749 N N . LEU A 1 342 ? -18.188 9.297 12.993 1.00 92.31 342 LEU A N 1
ATOM 2750 C CA . LEU A 1 342 ? -16.904 9.584 13.568 1.00 92.31 342 LEU A CA 1
ATOM 2751 C C . LEU A 1 342 ? -16.805 11.045 14.023 1.00 92.31 342 LEU A C 1
ATOM 2753 O O . LEU A 1 342 ? -16.362 11.281 15.147 1.00 92.31 342 LEU A O 1
ATOM 2757 N N . THR A 1 343 ? -17.279 12.002 13.227 1.00 92.56 343 THR A N 1
ATOM 2758 C CA . THR A 1 343 ? -17.317 13.415 13.618 1.00 92.56 343 THR A CA 1
ATOM 2759 C C . THR A 1 343 ? -18.154 13.590 14.881 1.00 92.56 343 THR A C 1
ATOM 2761 O O . THR A 1 343 ? -17.715 14.232 15.834 1.00 92.56 343 THR A O 1
ATOM 2764 N N . LEU A 1 344 ? -19.305 12.912 14.967 1.00 94.75 344 LEU A N 1
ATOM 2765 C CA . LEU A 1 344 ? -20.117 12.876 16.186 1.00 94.75 344 LEU A CA 1
ATOM 2766 C C . LEU A 1 344 ? -19.337 12.349 17.397 1.00 94.75 344 LEU A C 1
ATOM 2768 O O . LEU A 1 344 ? -19.461 12.893 18.497 1.00 94.75 344 LEU A O 1
ATOM 2772 N N . PHE A 1 345 ? -18.527 11.302 17.223 1.00 95.50 345 PHE A N 1
ATOM 2773 C CA . PHE A 1 345 ? -17.734 10.751 18.319 1.00 95.50 345 PHE A CA 1
ATOM 2774 C C . PHE A 1 345 ? -16.579 11.678 18.729 1.00 95.50 345 PHE A C 1
ATOM 2776 O O . PHE A 1 345 ? -16.351 11.854 19.926 1.00 95.50 345 PHE A O 1
ATOM 2783 N N . LEU A 1 346 ? -15.915 12.338 17.776 1.00 94.38 346 LEU A N 1
ATOM 2784 C CA . LEU A 1 346 ? -14.889 13.351 18.046 1.00 94.38 346 LEU A CA 1
ATOM 2785 C C . LEU A 1 346 ? -15.454 14.543 18.818 1.00 94.38 346 LEU A C 1
ATOM 2787 O O . LEU A 1 346 ? -14.902 14.930 19.848 1.00 94.38 346 LEU A O 1
ATOM 2791 N N . LEU A 1 347 ? -16.587 15.088 18.371 1.00 95.00 347 LEU A N 1
ATOM 2792 C CA . LEU A 1 347 ? -17.273 16.179 19.062 1.00 95.00 347 LEU A CA 1
ATOM 2793 C C . LEU A 1 347 ? -17.709 15.758 20.469 1.00 95.00 347 LEU A C 1
ATOM 2795 O O . LEU A 1 347 ? -17.548 16.525 21.415 1.00 95.00 347 LEU A O 1
ATOM 2799 N N . ALA A 1 348 ? -18.186 14.521 20.642 1.00 96.62 348 ALA A N 1
ATOM 2800 C CA . ALA A 1 348 ? -18.539 13.995 21.957 1.00 96.62 348 ALA A CA 1
ATOM 2801 C C . ALA A 1 348 ? -17.325 13.861 22.895 1.00 96.62 348 ALA A C 1
ATOM 2803 O O . ALA A 1 348 ? -17.453 14.142 24.088 1.00 96.62 348 ALA A O 1
ATOM 2804 N N . LEU A 1 349 ? -16.157 13.450 22.386 1.00 95.62 349 LEU A N 1
ATOM 2805 C CA . LEU A 1 349 ? -14.910 13.395 23.161 1.00 95.62 349 LEU A CA 1
ATOM 2806 C C . LEU A 1 349 ? -14.423 14.799 23.538 1.00 95.62 349 LEU A C 1
ATOM 2808 O O . LEU A 1 349 ? -14.081 15.040 24.697 1.00 95.62 349 LEU A O 1
ATOM 2812 N N . ARG A 1 350 ? -14.467 15.749 22.596 1.00 94.31 350 ARG A N 1
ATOM 2813 C CA . ARG A 1 350 ? -14.115 17.155 22.849 1.00 94.31 350 ARG A CA 1
ATOM 2814 C C . ARG A 1 350 ? -15.052 17.806 23.864 1.00 94.31 350 ARG A C 1
ATOM 2816 O O . ARG A 1 350 ? -14.573 18.409 24.815 1.00 94.31 350 ARG A O 1
ATOM 2823 N N . ALA A 1 351 ? -16.363 17.592 23.756 1.00 96.75 351 ALA A N 1
ATOM 2824 C CA . ALA A 1 351 ? -17.348 18.083 24.726 1.00 96.75 351 ALA A CA 1
ATOM 2825 C C . ALA A 1 351 ? -17.165 17.485 26.135 1.00 96.75 351 ALA A C 1
ATOM 2827 O O . ALA A 1 351 ? -17.589 18.071 27.130 1.00 96.75 351 ALA A O 1
ATOM 2828 N N . ARG A 1 352 ? -16.526 16.312 26.239 1.00 96.06 352 ARG A N 1
ATOM 2829 C CA . ARG A 1 352 ? -16.136 15.680 27.511 1.00 96.06 352 ARG A CA 1
ATOM 2830 C C . ARG A 1 352 ? -14.755 16.110 28.013 1.00 96.06 352 ARG A C 1
ATOM 2832 O O . ARG A 1 352 ? -14.325 15.607 29.051 1.00 96.06 352 ARG A O 1
ATOM 2839 N N . ASN A 1 353 ? -14.086 17.034 27.320 1.00 95.00 353 ASN A N 1
ATOM 2840 C CA . ASN A 1 353 ? -12.717 17.487 27.577 1.00 95.00 353 ASN A CA 1
ATOM 2841 C C . ASN A 1 353 ? -11.667 16.360 27.486 1.00 95.00 353 ASN A C 1
ATOM 2843 O O . ASN A 1 353 ? -10.641 16.389 28.165 1.00 95.00 353 ASN A O 1
ATOM 2847 N N . GLU A 1 354 ? -11.902 15.346 26.647 1.00 95.56 354 GLU A N 1
ATOM 2848 C CA . GLU A 1 354 ? -10.975 14.231 26.407 1.00 95.56 354 GLU A CA 1
ATOM 2849 C C . GLU A 1 354 ? -10.136 14.460 25.135 1.00 95.56 354 GLU A C 1
ATOM 2851 O O . GLU A 1 354 ? -10.058 13.591 24.268 1.00 95.56 354 GLU A O 1
ATOM 2856 N N . HIS A 1 355 ? -9.483 15.627 25.029 1.00 93.00 355 HIS A N 1
ATOM 2857 C CA . HIS A 1 355 ? -8.742 16.054 23.827 1.00 93.00 355 HIS A CA 1
ATOM 2858 C C . HIS A 1 355 ? -7.716 15.021 23.347 1.00 93.00 355 HIS A C 1
ATOM 2860 O O . HIS A 1 355 ? -7.772 14.602 22.201 1.00 93.00 355 HIS A O 1
ATOM 2866 N N . ARG A 1 356 ? -6.899 14.470 24.255 1.00 92.75 356 ARG A N 1
ATOM 2867 C CA . ARG A 1 356 ? -5.898 13.438 23.924 1.00 92.75 356 ARG A CA 1
ATOM 2868 C C . ARG A 1 356 ? -6.488 12.223 23.193 1.00 92.75 356 ARG A C 1
ATOM 2870 O O . ARG A 1 356 ? -5.839 11.655 22.328 1.00 92.75 356 ARG A O 1
ATOM 2877 N N . GLN A 1 357 ? -7.696 11.790 23.563 1.00 91.69 357 GLN A N 1
ATOM 2878 C CA . GLN A 1 357 ? -8.345 10.645 22.910 1.00 91.69 357 GLN A CA 1
ATOM 2879 C C . GLN A 1 357 ? -8.935 11.027 21.550 1.00 91.69 357 GLN A C 1
ATOM 2881 O O . GLN A 1 357 ? -8.962 10.191 20.650 1.00 91.69 357 GLN A O 1
ATOM 2886 N N . ALA A 1 358 ? -9.412 12.267 21.405 1.00 91.44 358 ALA A N 1
ATOM 2887 C CA . ALA A 1 358 ? -9.859 12.788 20.119 1.00 91.44 358 ALA A CA 1
ATOM 2888 C C . ALA A 1 358 ? -8.681 12.873 19.135 1.00 91.44 358 ALA A C 1
ATOM 2890 O O . ALA A 1 358 ? -8.797 12.375 18.019 1.00 91.44 358 ALA A O 1
ATOM 2891 N N . ASP A 1 359 ? -7.530 13.374 19.590 1.00 89.94 359 ASP A N 1
ATOM 2892 C CA . ASP A 1 359 ? -6.312 13.477 18.780 1.00 89.94 359 ASP A CA 1
ATOM 2893 C C . ASP A 1 359 ? -5.783 12.085 18.378 1.00 89.94 359 ASP A C 1
ATOM 2895 O O . ASP A 1 359 ? -5.435 11.848 17.223 1.00 89.94 359 ASP A O 1
ATOM 2899 N N . GLU A 1 360 ? -5.785 11.115 19.305 1.00 88.88 360 GLU A N 1
ATOM 2900 C CA . GLU A 1 360 ? -5.437 9.715 19.006 1.00 88.88 360 GLU A CA 1
ATOM 2901 C C . GLU A 1 360 ? -6.380 9.095 17.957 1.00 88.88 360 GLU A C 1
ATOM 2903 O O . GLU A 1 360 ? -5.936 8.345 17.084 1.00 88.88 360 GLU A O 1
ATOM 2908 N N . LEU A 1 361 ? -7.681 9.393 18.030 1.00 89.00 361 LEU A N 1
ATOM 2909 C CA . LEU A 1 361 ? -8.668 8.896 17.073 1.00 89.00 361 LEU A CA 1
ATOM 2910 C C . LEU A 1 361 ? -8.466 9.516 15.683 1.00 89.00 361 LEU A C 1
ATOM 2912 O O . LEU A 1 361 ? -8.485 8.783 14.694 1.00 89.00 361 LEU A O 1
ATOM 2916 N N . GLU A 1 362 ? -8.224 10.827 15.608 1.00 87.56 362 GLU A N 1
ATOM 2917 C CA . GLU A 1 362 ? -7.902 11.534 14.359 1.00 87.56 362 GLU A CA 1
ATOM 2918 C C . GLU A 1 362 ? -6.610 11.004 13.730 1.00 87.56 362 GLU A C 1
ATOM 2920 O O . GLU A 1 362 ? -6.572 10.727 12.530 1.00 87.56 362 GLU A O 1
ATOM 2925 N N . ALA A 1 363 ? -5.578 10.745 14.537 1.00 85.4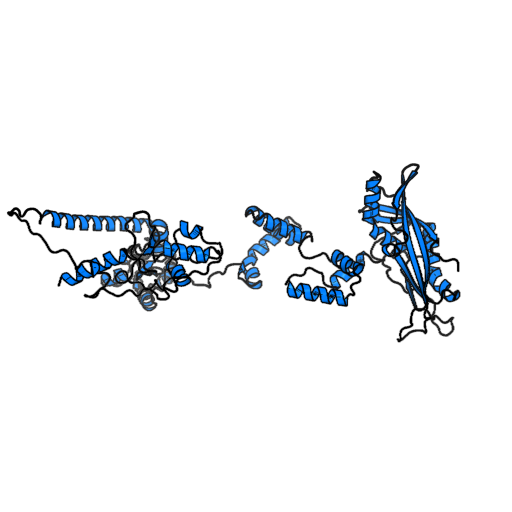4 363 ALA A N 1
ATOM 2926 C CA . ALA A 1 363 ? -4.342 10.139 14.056 1.00 85.44 363 ALA A CA 1
ATOM 2927 C C . ALA A 1 363 ? -4.586 8.746 13.452 1.00 85.44 363 ALA A C 1
ATOM 2929 O O . ALA A 1 363 ? -4.099 8.448 12.362 1.00 85.44 363 ALA A O 1
ATOM 2930 N N . ILE A 1 364 ? -5.379 7.890 14.110 1.00 82.06 364 ILE A N 1
ATOM 2931 C CA . ILE A 1 364 ? -5.719 6.555 13.586 1.00 82.06 364 ILE A CA 1
ATOM 2932 C C . ILE A 1 364 ? -6.435 6.653 12.237 1.00 82.06 364 ILE A C 1
ATOM 2934 O O . ILE A 1 364 ? -6.166 5.856 11.338 1.00 82.06 364 ILE A O 1
ATOM 2938 N N . MET A 1 365 ? -7.327 7.624 12.080 1.00 79.56 365 MET A N 1
ATOM 2939 C CA . MET A 1 365 ? -8.052 7.824 10.832 1.00 79.56 365 MET A CA 1
ATOM 2940 C C . MET A 1 365 ? -7.188 8.287 9.673 1.00 79.56 365 MET A C 1
ATOM 2942 O O . MET A 1 365 ? -7.358 7.795 8.563 1.00 79.56 365 MET A O 1
ATOM 2946 N N . GLN A 1 366 ? -6.273 9.218 9.935 1.00 82.00 366 GLN A N 1
ATOM 2947 C CA . GLN A 1 366 ? -5.337 9.732 8.938 1.00 82.00 366 GLN A CA 1
ATOM 2948 C C . GLN A 1 366 ? -4.238 8.706 8.603 1.00 82.00 366 GLN A C 1
ATOM 2950 O O . GLN A 1 366 ? -3.286 9.017 7.895 1.00 82.00 366 GLN A O 1
ATOM 2955 N N . GLY A 1 367 ? -4.324 7.479 9.137 1.00 74.94 367 GLY A N 1
ATOM 2956 C CA . GLY A 1 367 ? -3.312 6.440 8.956 1.00 74.94 367 GLY A CA 1
ATOM 2957 C C . GLY A 1 367 ? -2.020 6.688 9.741 1.00 74.94 367 GLY A C 1
ATOM 2958 O O . GLY A 1 367 ? -1.042 5.984 9.519 1.00 74.94 367 GLY A O 1
ATOM 2959 N N . ARG A 1 368 ? -2.025 7.647 10.675 1.00 76.12 368 ARG A N 1
ATOM 2960 C CA . ARG A 1 368 ? -0.923 7.995 11.593 1.00 76.12 368 ARG A CA 1
ATOM 2961 C C . ARG A 1 368 ? -1.027 7.276 12.948 1.00 76.12 368 ARG A C 1
ATOM 2963 O O . ARG A 1 368 ? -0.336 7.623 13.902 1.00 76.12 368 ARG A O 1
ATOM 2970 N N . GLY A 1 369 ? -1.934 6.306 13.068 1.00 75.38 369 GLY A N 1
ATOM 2971 C CA . GLY A 1 369 ? -2.095 5.489 14.270 1.00 75.38 369 GLY A CA 1
ATOM 2972 C C . GLY A 1 369 ? -0.978 4.455 14.449 1.00 75.38 369 GLY A C 1
ATOM 2973 O O . GLY A 1 369 ? -0.026 4.384 13.684 1.00 75.38 369 GLY A O 1
ATOM 2974 N N . SER A 1 370 ? -1.127 3.564 15.434 1.00 75.75 370 SER A N 1
ATOM 2975 C CA . SER A 1 370 ? -0.140 2.496 15.686 1.00 75.75 370 SER A CA 1
ATOM 2976 C C . SER A 1 370 ? -0.058 1.424 14.586 1.00 75.75 370 SER A C 1
ATOM 2978 O O . SER A 1 370 ? 0.783 0.535 14.670 1.00 75.75 370 SER A O 1
ATOM 2980 N N . GLY A 1 371 ? -0.985 1.428 13.624 1.00 86.25 371 GLY A N 1
ATOM 2981 C CA . GLY A 1 371 ? -0.957 0.546 12.459 1.00 86.25 371 GLY A CA 1
ATOM 2982 C C . GLY A 1 371 ? -0.283 1.261 11.298 1.00 86.25 371 GLY A C 1
ATOM 2983 O O . GLY A 1 371 ? -0.819 2.253 10.816 1.00 86.25 371 GLY A O 1
ATOM 2984 N N . LEU A 1 372 ? 0.859 0.747 10.849 1.00 91.12 372 LEU A N 1
ATOM 2985 C CA . LEU A 1 372 ? 1.595 1.301 9.716 1.00 91.12 372 LEU A CA 1
ATOM 2986 C C . LEU A 1 372 ? 0.794 1.123 8.425 1.00 91.12 372 LEU A C 1
ATOM 2988 O O . LEU A 1 372 ? 0.125 0.102 8.235 1.00 91.12 372 LEU A O 1
ATOM 2992 N N . GLN A 1 373 ? 0.890 2.087 7.512 1.00 92.12 373 GLN A N 1
ATOM 2993 C CA . GLN A 1 373 ? 0.298 1.958 6.183 1.00 92.12 373 GLN A CA 1
ATOM 2994 C C . GLN A 1 373 ? 0.983 0.836 5.371 1.00 92.12 373 GLN A C 1
ATOM 2996 O O . GLN A 1 373 ? 2.156 0.525 5.609 1.00 92.12 373 GLN A O 1
ATOM 3001 N N . PRO A 1 374 ? 0.283 0.217 4.398 1.00 95.25 374 PRO A N 1
ATOM 3002 C CA . PRO A 1 374 ? 0.856 -0.838 3.560 1.00 95.25 374 PRO A CA 1
ATOM 3003 C C . PRO A 1 374 ? 2.123 -0.414 2.807 1.00 95.25 374 PRO A C 1
ATOM 3005 O O . PRO A 1 374 ? 3.057 -1.206 2.746 1.00 95.25 374 PRO A O 1
ATOM 3008 N N . ALA A 1 375 ? 2.179 0.824 2.302 1.00 94.56 375 ALA A N 1
ATOM 3009 C CA . ALA A 1 375 ? 3.345 1.365 1.597 1.00 94.56 375 ALA A CA 1
ATOM 3010 C C . ALA A 1 375 ? 4.585 1.438 2.506 1.00 94.56 375 ALA A C 1
ATOM 3012 O O . ALA A 1 375 ? 5.645 0.932 2.153 1.00 94.56 375 ALA A O 1
ATOM 3013 N N . VAL A 1 376 ? 4.427 1.932 3.740 1.00 95.31 376 VAL A N 1
ATOM 3014 C CA . VAL A 1 376 ? 5.509 1.955 4.744 1.00 95.31 376 VAL A CA 1
ATOM 3015 C C . VAL A 1 376 ? 5.982 0.536 5.075 1.00 95.31 376 VAL A C 1
ATOM 3017 O O . VAL A 1 376 ? 7.176 0.270 5.181 1.00 95.31 376 VAL A O 1
ATOM 3020 N N . CYS A 1 377 ? 5.051 -0.413 5.203 1.00 96.38 377 CYS A N 1
ATOM 3021 C CA . CYS A 1 377 ? 5.393 -1.819 5.418 1.00 96.38 377 CYS A CA 1
ATOM 3022 C C . CYS A 1 377 ? 6.151 -2.440 4.234 1.00 96.38 377 CYS A C 1
ATOM 3024 O O . CYS A 1 377 ? 7.031 -3.273 4.455 1.00 96.38 377 CYS A O 1
ATOM 3026 N N . LEU A 1 378 ? 5.787 -2.070 3.002 1.00 97.69 378 LEU A N 1
ATOM 3027 C CA . LEU A 1 378 ? 6.458 -2.510 1.783 1.00 97.69 378 LEU A CA 1
ATOM 3028 C C . LEU A 1 378 ? 7.888 -1.960 1.730 1.00 97.69 378 LEU A C 1
ATOM 3030 O O . LEU A 1 378 ? 8.810 -2.751 1.555 1.00 97.69 378 LEU A O 1
ATOM 3034 N N . ALA A 1 379 ? 8.070 -0.665 2.000 1.00 96.81 379 ALA A N 1
ATOM 3035 C CA . ALA A 1 379 ? 9.382 -0.025 2.078 1.00 96.81 379 ALA A CA 1
ATOM 3036 C C . ALA A 1 379 ? 10.284 -0.696 3.125 1.00 96.81 379 ALA A C 1
ATOM 3038 O O . ALA A 1 379 ? 11.404 -1.085 2.810 1.00 96.81 379 ALA A O 1
ATOM 3039 N N . ILE A 1 380 ? 9.777 -0.936 4.345 1.00 97.19 380 ILE A N 1
ATOM 3040 C CA . ILE A 1 380 ? 10.526 -1.671 5.380 1.00 97.19 380 ILE A CA 1
ATOM 3041 C C . ILE A 1 380 ? 10.929 -3.053 4.863 1.00 97.19 380 ILE A C 1
ATOM 3043 O O . ILE A 1 380 ? 12.085 -3.435 5.003 1.00 97.19 380 ILE A O 1
ATOM 3047 N N . ARG A 1 381 ? 10.000 -3.815 4.268 1.00 98.00 381 ARG A N 1
ATOM 3048 C CA . ARG A 1 381 ? 10.285 -5.172 3.777 1.00 98.00 381 ARG A CA 1
ATOM 3049 C C . ARG A 1 381 ? 11.394 -5.166 2.721 1.00 98.00 381 ARG A C 1
ATOM 3051 O O . ARG A 1 381 ? 12.319 -5.964 2.838 1.00 98.00 381 ARG A O 1
ATOM 3058 N N . VAL A 1 382 ? 11.269 -4.313 1.704 1.00 97.06 382 VAL A N 1
ATOM 3059 C CA . VAL A 1 382 ? 12.185 -4.267 0.556 1.00 97.06 382 VAL A CA 1
ATOM 3060 C C . VAL A 1 382 ? 13.557 -3.744 0.985 1.00 97.06 382 VAL A C 1
ATOM 3062 O O . VAL A 1 382 ? 14.548 -4.435 0.778 1.00 97.06 382 VAL A O 1
ATOM 3065 N N . ASN A 1 383 ? 13.612 -2.616 1.699 1.00 96.31 383 ASN A N 1
ATOM 3066 C CA . ASN A 1 383 ? 14.875 -1.964 2.075 1.00 96.31 383 ASN A CA 1
ATOM 3067 C C . ASN A 1 383 ? 15.661 -2.715 3.161 1.00 96.31 383 ASN A C 1
ATOM 3069 O O . ASN A 1 383 ? 16.843 -2.456 3.356 1.00 96.31 383 ASN A O 1
ATOM 3073 N N . THR A 1 384 ? 15.020 -3.638 3.885 1.00 97.00 384 THR A N 1
ATOM 3074 C CA . THR A 1 384 ? 15.698 -4.520 4.856 1.00 97.00 384 THR A CA 1
ATOM 3075 C C . THR A 1 384 ? 15.921 -5.936 4.326 1.00 97.00 384 THR A C 1
ATOM 3077 O O . THR A 1 384 ? 16.285 -6.826 5.094 1.00 97.00 384 THR A O 1
ATOM 3080 N N . PHE A 1 385 ? 15.699 -6.162 3.024 1.00 96.69 385 PHE A N 1
ATOM 3081 C CA . PHE A 1 385 ? 15.895 -7.449 2.346 1.00 96.69 385 PHE A CA 1
ATOM 3082 C C . PHE A 1 385 ? 15.118 -8.617 2.981 1.00 96.69 385 PHE A C 1
ATOM 3084 O O . PHE A 1 385 ? 15.521 -9.780 2.912 1.00 96.69 385 PHE A O 1
ATOM 3091 N N . LEU A 1 386 ? 13.969 -8.332 3.600 1.00 97.25 386 LEU A N 1
ATOM 3092 C CA . LEU A 1 386 ? 13.128 -9.361 4.200 1.00 97.25 386 LEU A CA 1
ATOM 3093 C C . LEU A 1 386 ? 12.347 -10.108 3.118 1.00 97.25 386 LEU A C 1
ATOM 3095 O O . LEU A 1 386 ? 11.472 -9.553 2.445 1.00 97.25 386 LEU A O 1
ATOM 3099 N N . SER A 1 387 ? 12.574 -11.419 3.023 1.00 97.94 387 SER A N 1
ATOM 3100 C CA . SER A 1 387 ? 11.737 -12.281 2.184 1.00 97.94 387 SER A CA 1
ATOM 3101 C C . SER A 1 387 ? 10.272 -12.235 2.637 1.00 97.94 387 SER A C 1
ATOM 3103 O O . SER A 1 387 ? 9.965 -12.044 3.820 1.00 97.94 387 SER A O 1
ATOM 3105 N N . CYS A 1 388 ? 9.338 -12.500 1.718 1.00 97.81 388 CYS A N 1
ATOM 3106 C CA . CYS A 1 388 ? 7.907 -12.578 2.036 1.00 97.81 388 CYS A CA 1
ATOM 3107 C C . CYS A 1 388 ? 7.617 -13.532 3.211 1.00 97.81 388 CYS A C 1
ATOM 3109 O O . CYS A 1 388 ? 6.779 -13.238 4.065 1.00 97.81 388 CYS A O 1
ATOM 3111 N N . SER A 1 389 ? 8.342 -14.651 3.291 1.00 97.62 389 SER A N 1
ATOM 3112 C CA . SER A 1 389 ? 8.209 -15.646 4.358 1.00 97.62 389 SER A CA 1
ATOM 3113 C C . SER A 1 389 ? 8.711 -15.136 5.711 1.00 97.62 389 SER A C 1
ATOM 3115 O O . SER A 1 389 ? 8.029 -15.319 6.721 1.00 97.62 389 SER A O 1
ATOM 3117 N N . GLN A 1 390 ? 9.877 -14.478 5.751 1.00 97.94 390 GLN A N 1
ATOM 3118 C CA . GLN A 1 390 ? 10.412 -13.865 6.976 1.00 97.94 390 GLN A CA 1
ATOM 3119 C C . GLN A 1 390 ? 9.506 -12.730 7.462 1.00 97.94 390 GLN A C 1
ATOM 3121 O O . GLN A 1 390 ? 9.130 -12.707 8.635 1.00 97.94 390 GLN A O 1
ATOM 3126 N N . TYR A 1 391 ? 9.070 -11.855 6.552 1.00 98.12 391 TYR A N 1
ATOM 3127 C CA . TYR A 1 391 ? 8.128 -10.783 6.859 1.00 98.12 391 TYR A CA 1
ATOM 3128 C C . TYR A 1 391 ? 6.817 -11.328 7.441 1.00 98.12 391 TYR A C 1
ATOM 3130 O O . TYR A 1 391 ? 6.334 -10.843 8.462 1.00 98.12 391 TYR A O 1
ATOM 3138 N N . HIS A 1 392 ? 6.248 -12.380 6.843 1.00 97.69 392 HIS A N 1
ATOM 3139 C CA . HIS A 1 392 ? 5.006 -12.984 7.335 1.00 97.69 392 HIS A CA 1
ATOM 3140 C C . HIS A 1 392 ? 5.158 -13.611 8.725 1.00 97.69 392 HIS A C 1
ATOM 3142 O O . HIS A 1 392 ? 4.249 -13.497 9.552 1.00 97.69 392 HIS A O 1
ATOM 3148 N N . LYS A 1 393 ? 6.309 -14.240 9.008 1.00 98.00 393 LYS A N 1
ATOM 3149 C CA . LYS A 1 393 ? 6.645 -14.730 10.355 1.00 98.00 393 LYS A CA 1
ATOM 3150 C C . LYS A 1 393 ? 6.703 -13.569 11.352 1.00 98.00 393 LYS A C 1
ATOM 3152 O O . LYS A 1 393 ? 6.029 -13.632 12.376 1.00 98.00 393 LYS A O 1
ATOM 3157 N N . MET A 1 394 ? 7.417 -12.490 11.023 1.00 97.50 394 MET A N 1
ATOM 3158 C CA . MET A 1 394 ? 7.498 -11.278 11.848 1.00 97.50 394 MET A CA 1
ATOM 3159 C C . MET A 1 394 ? 6.109 -10.675 12.115 1.00 97.50 394 MET A C 1
ATOM 3161 O O . MET A 1 394 ? 5.733 -10.474 13.271 1.00 97.50 394 MET A O 1
ATOM 3165 N N . TYR A 1 395 ? 5.313 -10.461 11.063 1.00 96.88 395 TYR A N 1
ATOM 3166 C CA . TYR A 1 395 ? 3.937 -9.962 11.145 1.00 96.88 395 TYR A CA 1
ATOM 3167 C C . TYR A 1 395 ? 3.075 -10.810 12.090 1.00 96.88 395 TYR A C 1
ATOM 3169 O O . TYR A 1 395 ? 2.412 -10.266 12.980 1.00 96.88 395 TYR A O 1
ATOM 3177 N N . ARG A 1 396 ? 3.088 -12.143 11.929 1.00 97.19 396 ARG A N 1
ATOM 3178 C CA . ARG A 1 396 ? 2.297 -13.058 12.768 1.00 97.19 396 ARG A CA 1
ATOM 3179 C C . ARG A 1 396 ? 2.718 -12.989 14.233 1.00 97.19 396 ARG A C 1
ATOM 3181 O O . ARG A 1 396 ? 1.843 -12.889 15.091 1.00 97.19 396 ARG A O 1
ATOM 3188 N N . THR A 1 397 ? 4.018 -13.004 14.512 1.00 97.00 397 THR A N 1
ATOM 3189 C CA . THR A 1 397 ? 4.550 -12.960 15.880 1.00 97.00 397 THR A CA 1
ATOM 3190 C C . THR A 1 397 ? 4.193 -11.649 16.578 1.00 97.00 397 THR A C 1
ATOM 3192 O O . THR A 1 397 ? 3.636 -11.668 17.675 1.00 97.00 397 THR A O 1
ATOM 3195 N N . VAL A 1 398 ? 4.411 -10.504 15.923 1.00 95.88 398 VAL A N 1
ATOM 3196 C CA . VAL A 1 398 ? 4.086 -9.184 16.491 1.00 95.88 398 VAL A CA 1
ATOM 3197 C C . VAL A 1 398 ? 2.585 -9.044 16.746 1.00 95.88 398 VAL A C 1
ATOM 3199 O O . VAL A 1 398 ? 2.178 -8.571 17.812 1.00 95.88 398 VAL A O 1
ATOM 3202 N N . LYS A 1 399 ? 1.744 -9.499 15.808 1.00 95.69 399 LYS A N 1
ATOM 3203 C CA . LYS A 1 399 ? 0.283 -9.461 15.956 1.00 95.69 399 LYS A CA 1
ATOM 3204 C C . LYS A 1 399 ? -0.211 -10.364 17.090 1.00 95.69 399 LYS A C 1
ATOM 3206 O O . LYS A 1 399 ? -1.129 -9.973 17.808 1.00 95.69 399 LYS A O 1
ATOM 3211 N N . ALA A 1 400 ? 0.397 -11.538 17.269 1.00 96.19 400 ALA A N 1
ATOM 3212 C CA . ALA A 1 400 ? 0.054 -12.465 18.345 1.00 96.19 400 ALA A CA 1
ATOM 3213 C C . ALA A 1 400 ? 0.442 -11.926 19.734 1.00 96.19 400 ALA A C 1
ATOM 3215 O O . ALA A 1 400 ? -0.355 -12.032 20.661 1.00 96.19 400 ALA A O 1
ATOM 3216 N N . ILE A 1 401 ? 1.622 -11.309 19.871 1.00 96.25 401 ILE A N 1
ATOM 3217 C CA . ILE A 1 401 ? 2.121 -10.791 21.159 1.00 96.25 401 ILE A CA 1
ATOM 3218 C C . ILE A 1 401 ? 1.390 -9.509 21.572 1.00 96.25 401 ILE A C 1
ATOM 3220 O O . ILE A 1 401 ? 0.954 -9.374 22.712 1.00 96.25 401 ILE A O 1
ATOM 3224 N N . THR A 1 402 ? 1.247 -8.549 20.655 1.00 92.56 402 THR A N 1
ATOM 3225 C CA . THR A 1 402 ? 0.669 -7.233 20.984 1.00 92.56 402 THR A CA 1
ATOM 3226 C C . THR A 1 402 ? -0.860 -7.220 20.960 1.00 92.56 402 THR A C 1
ATOM 3228 O O . THR A 1 402 ? -1.479 -6.283 21.467 1.00 92.56 402 THR A O 1
ATOM 3231 N N . GLY A 1 403 ? -1.487 -8.215 20.322 1.00 92.06 403 GLY A N 1
ATOM 3232 C CA . GLY A 1 403 ? -2.925 -8.231 20.043 1.00 92.06 403 GLY A CA 1
ATOM 3233 C C . GLY A 1 403 ? -3.382 -7.131 19.073 1.00 92.06 403 GLY A C 1
ATOM 3234 O O . GLY A 1 403 ? -4.585 -6.950 18.878 1.00 92.06 403 GLY A O 1
ATOM 3235 N N . ARG A 1 404 ? -2.448 -6.382 18.468 1.00 88.56 404 ARG A N 1
ATOM 3236 C CA . ARG A 1 404 ? -2.708 -5.280 17.535 1.00 88.56 404 ARG A CA 1
ATOM 3237 C C . ARG A 1 404 ? -2.060 -5.566 16.185 1.00 88.56 404 ARG A C 1
ATOM 3239 O O . ARG A 1 404 ? -0.990 -6.159 16.096 1.00 88.56 404 ARG A O 1
ATOM 3246 N N . GLN A 1 405 ? -2.707 -5.122 15.114 1.00 91.81 405 GLN A N 1
ATOM 3247 C CA . GLN A 1 405 ? -2.150 -5.207 13.766 1.00 91.81 405 GLN A CA 1
ATOM 3248 C C . GLN A 1 405 ? -1.305 -3.958 13.481 1.00 91.81 405 GLN A C 1
ATOM 3250 O O . GLN A 1 405 ? -1.836 -2.957 13.013 1.00 91.81 405 GLN A O 1
ATOM 3255 N N . ILE A 1 406 ? -0.014 -4.021 13.823 1.00 92.31 406 ILE A N 1
ATOM 3256 C CA . ILE A 1 406 ? 0.962 -2.946 13.561 1.00 92.31 406 ILE A CA 1
ATOM 3257 C C . ILE A 1 406 ? 1.418 -3.000 12.098 1.00 92.31 406 ILE A C 1
ATOM 3259 O O . ILE A 1 406 ? 1.223 -2.051 11.350 1.00 92.31 406 ILE A O 1
ATOM 3263 N N . PHE A 1 407 ? 1.978 -4.138 11.685 1.00 95.38 407 PHE A N 1
ATOM 3264 C CA . PHE A 1 407 ? 2.332 -4.419 10.294 1.00 95.38 407 PHE A CA 1
ATOM 3265 C C . PHE A 1 407 ? 1.108 -4.874 9.492 1.00 95.38 407 PHE A C 1
ATOM 3267 O O . PHE A 1 407 ? 0.151 -5.404 10.063 1.00 95.38 407 PHE A O 1
ATOM 3274 N N . GLN A 1 408 ? 1.148 -4.717 8.170 1.00 96.12 408 GLN A N 1
ATOM 3275 C CA . GLN A 1 408 ? 0.069 -5.138 7.274 1.00 96.12 408 GLN A CA 1
ATOM 3276 C C . GLN A 1 408 ? 0.312 -6.544 6.699 1.00 96.12 408 GLN A C 1
ATOM 3278 O O . GLN A 1 408 ? 1.451 -6.978 6.565 1.00 96.12 408 GLN A O 1
ATOM 3283 N N . PRO A 1 409 ? -0.745 -7.310 6.377 1.00 96.81 409 PRO A N 1
ATOM 3284 C CA . PRO A 1 409 ? -0.596 -8.638 5.786 1.00 96.81 409 PRO A CA 1
ATOM 3285 C C . PRO A 1 409 ? -0.077 -8.567 4.341 1.00 96.81 409 PRO A C 1
ATOM 3287 O O . PRO A 1 409 ? -0.332 -7.601 3.627 1.00 96.81 409 PRO A O 1
ATOM 3290 N N . LEU A 1 410 ? 0.564 -9.642 3.866 1.00 97.62 410 LEU A N 1
ATOM 3291 C CA . LEU A 1 410 ? 1.188 -9.693 2.533 1.00 97.62 410 LEU A CA 1
ATOM 3292 C C . LEU A 1 410 ? 0.255 -9.324 1.367 1.00 97.62 410 LEU A C 1
ATOM 3294 O O . LEU A 1 410 ? 0.710 -8.718 0.407 1.00 97.62 410 LEU A O 1
ATOM 3298 N N . HIS A 1 411 ? -1.037 -9.663 1.425 1.00 97.06 411 HIS A N 1
ATOM 3299 C CA . HIS A 1 411 ? -1.971 -9.293 0.352 1.00 97.06 411 HIS A CA 1
ATOM 3300 C C . HIS A 1 411 ? -2.164 -7.772 0.239 1.00 97.06 411 HIS A C 1
ATOM 3302 O O . HIS A 1 411 ? -2.365 -7.269 -0.859 1.00 97.06 411 HIS A O 1
ATOM 3308 N N . ALA A 1 412 ? -2.066 -7.036 1.352 1.00 96.50 412 ALA A N 1
ATOM 3309 C CA . ALA A 1 412 ? -2.122 -5.579 1.338 1.00 96.50 412 ALA A CA 1
ATOM 3310 C C . ALA A 1 412 ? -0.842 -4.987 0.730 1.00 96.50 412 ALA A C 1
ATOM 3312 O O . ALA A 1 412 ? -0.926 -4.036 -0.038 1.00 96.50 412 ALA A O 1
ATOM 3313 N N . LEU A 1 413 ? 0.321 -5.587 1.015 1.00 97.50 413 LEU A N 1
ATOM 3314 C CA . LEU A 1 413 ? 1.599 -5.185 0.415 1.00 97.50 413 LEU A CA 1
ATOM 3315 C C . LEU A 1 413 ? 1.601 -5.418 -1.100 1.00 97.50 413 LEU A C 1
ATOM 3317 O O . LEU A 1 413 ? 1.980 -4.518 -1.832 1.00 97.50 413 LEU A O 1
ATOM 3321 N N . ARG A 1 414 ? 1.112 -6.572 -1.574 1.00 97.00 414 ARG A N 1
ATOM 3322 C CA . ARG A 1 414 ? 0.995 -6.854 -3.019 1.00 97.00 414 ARG A CA 1
ATOM 3323 C C . ARG A 1 414 ? 0.068 -5.881 -3.741 1.00 97.00 414 ARG A C 1
ATOM 3325 O O . ARG A 1 414 ? 0.297 -5.572 -4.897 1.00 97.00 414 ARG A O 1
ATOM 3332 N N . ASN A 1 415 ? -0.998 -5.422 -3.087 1.00 96.00 415 ASN A N 1
ATOM 3333 C CA . ASN A 1 415 ? -1.879 -4.419 -3.682 1.00 96.00 415 ASN A CA 1
ATOM 3334 C C . ASN A 1 415 ? -1.217 -3.038 -3.729 1.00 96.00 415 ASN A C 1
ATOM 3336 O O . ASN A 1 415 ? -1.400 -2.334 -4.711 1.00 96.00 415 ASN A O 1
ATOM 3340 N N . ALA A 1 416 ? -0.452 -2.672 -2.697 1.00 95.62 416 ALA A N 1
ATOM 3341 C CA . ALA A 1 416 ? 0.300 -1.419 -2.672 1.00 95.62 416 ALA A CA 1
ATOM 3342 C C . ALA A 1 416 ? 1.442 -1.404 -3.703 1.00 95.62 416 ALA A C 1
ATOM 3344 O O . ALA A 1 416 ? 1.673 -0.388 -4.341 1.00 95.62 416 ALA A O 1
ATOM 3345 N N . GLU A 1 417 ? 2.108 -2.542 -3.905 1.00 96.12 417 GLU A N 1
ATOM 3346 C CA . GLU A 1 417 ? 3.197 -2.714 -4.876 1.00 96.12 417 GLU A CA 1
ATOM 3347 C C . GLU A 1 417 ? 2.760 -2.422 -6.316 1.00 96.12 417 GLU A C 1
ATOM 3349 O O . GLU A 1 417 ? 3.539 -1.866 -7.078 1.00 96.12 417 GLU A O 1
ATOM 3354 N N . LYS A 1 418 ? 1.501 -2.712 -6.677 1.00 95.19 418 LYS A N 1
ATOM 3355 C CA . LYS A 1 418 ? 0.975 -2.456 -8.029 1.00 95.19 418 LYS A CA 1
ATOM 3356 C C . LYS A 1 418 ? 1.092 -1.001 -8.469 1.00 95.19 418 LYS A C 1
ATOM 3358 O O . LYS A 1 418 ? 1.228 -0.774 -9.658 1.00 95.19 418 LYS A O 1
ATOM 3363 N N . VAL A 1 419 ? 1.021 -0.056 -7.530 1.00 95.25 419 VAL A N 1
ATOM 3364 C CA . VAL A 1 419 ? 1.128 1.381 -7.823 1.00 95.25 419 VAL A CA 1
ATOM 3365 C C . VAL A 1 419 ? 2.537 1.744 -8.299 1.00 95.25 419 VAL A C 1
ATOM 3367 O O . VAL A 1 419 ? 2.692 2.643 -9.107 1.00 95.25 419 VAL A O 1
ATOM 3370 N N . LEU A 1 420 ? 3.556 1.025 -7.822 1.00 95.12 420 LEU A N 1
ATOM 3371 C CA . LEU A 1 420 ? 4.968 1.313 -8.094 1.00 95.12 420 LEU A CA 1
ATOM 3372 C C . LEU A 1 420 ? 5.517 0.550 -9.307 1.00 95.12 420 LEU A C 1
ATOM 3374 O O . LEU A 1 420 ? 6.655 0.776 -9.709 1.00 95.12 420 LEU A O 1
ATOM 3378 N N . LEU A 1 421 ? 4.759 -0.411 -9.840 1.00 96.69 421 LEU A N 1
ATOM 3379 C CA . LEU A 1 421 ? 5.193 -1.227 -10.969 1.00 96.69 421 LEU A CA 1
ATOM 3380 C C . LEU A 1 421 ? 4.780 -0.585 -12.304 1.00 96.69 421 LEU A C 1
ATOM 3382 O O . LEU A 1 421 ? 3.692 -0.007 -12.392 1.00 96.69 421 LEU A O 1
ATOM 3386 N N . PRO A 1 422 ? 5.583 -0.771 -13.372 1.00 97.94 422 PRO A N 1
ATOM 3387 C CA . PRO A 1 422 ? 5.198 -0.370 -14.720 1.00 97.94 422 PRO A CA 1
ATOM 3388 C C . PRO A 1 422 ? 3.843 -0.952 -15.134 1.00 97.94 422 PRO A C 1
ATOM 3390 O O . PRO A 1 422 ? 3.521 -2.102 -14.814 1.00 97.94 422 PRO A O 1
ATOM 3393 N N . GLY A 1 423 ? 3.058 -0.153 -15.858 1.00 95.50 423 GLY A N 1
ATOM 3394 C CA . GLY A 1 423 ? 1.706 -0.510 -16.293 1.00 95.50 423 GLY A CA 1
ATOM 3395 C C . GLY A 1 423 ? 0.565 0.020 -15.413 1.00 95.50 423 GLY A C 1
ATOM 3396 O O . GLY A 1 423 ? -0.584 -0.358 -15.632 1.00 95.50 423 GLY A O 1
ATOM 3397 N N . TYR A 1 424 ? 0.853 0.848 -14.399 1.00 96.56 424 TYR A N 1
ATOM 3398 C CA . TYR A 1 424 ? -0.176 1.424 -13.520 1.00 96.56 424 TYR A CA 1
ATOM 3399 C C . TYR A 1 424 ? -0.695 2.790 -13.992 1.00 96.56 424 TYR A C 1
ATOM 3401 O O . TYR A 1 424 ? -1.904 3.025 -13.999 1.00 96.56 424 TYR A O 1
ATOM 3409 N N . HIS A 1 425 ? 0.212 3.694 -14.367 1.00 96.50 425 HIS A N 1
ATOM 3410 C CA . HIS A 1 425 ? -0.122 5.083 -14.681 1.00 96.50 425 HIS A CA 1
ATOM 3411 C C . HIS A 1 425 ? -0.523 5.264 -16.155 1.00 96.50 425 HIS A C 1
ATOM 3413 O O . HIS A 1 425 ? 0.108 4.670 -17.032 1.00 96.50 425 HIS A O 1
ATOM 3419 N N . PRO A 1 426 ? -1.545 6.086 -16.454 1.00 96.94 426 PRO A N 1
ATOM 3420 C CA . PRO A 1 426 ? -1.869 6.475 -17.822 1.00 96.94 426 PRO A CA 1
ATOM 3421 C C . PRO A 1 426 ? -0.853 7.492 -18.358 1.00 96.94 426 PRO A C 1
ATOM 3423 O O . PRO A 1 426 ? -0.369 8.347 -17.620 1.00 96.94 426 PRO A O 1
ATOM 3426 N N . PHE A 1 427 ? -0.550 7.409 -19.651 1.00 97.44 427 PHE A N 1
ATOM 3427 C CA . PHE A 1 427 ? 0.340 8.331 -20.352 1.00 97.44 427 PHE A CA 1
ATOM 3428 C C . PHE A 1 427 ? 0.040 8.334 -21.852 1.00 97.44 427 PHE A C 1
ATOM 3430 O O . PHE A 1 427 ? -0.579 7.402 -22.369 1.00 97.44 427 PHE A O 1
ATOM 3437 N N . GLU A 1 428 ? 0.504 9.363 -22.555 1.00 97.69 428 GLU A N 1
ATOM 3438 C CA . GLU A 1 428 ? 0.346 9.494 -24.004 1.00 97.69 428 GLU A CA 1
ATOM 3439 C C . GLU A 1 428 ? 1.647 9.994 -24.642 1.00 97.69 428 GLU A C 1
ATOM 3441 O O . GLU A 1 428 ? 2.377 10.773 -24.040 1.00 97.69 428 GLU A O 1
ATOM 3446 N N . TRP A 1 429 ? 1.939 9.554 -25.865 1.00 98.12 429 TRP A N 1
ATOM 3447 C CA . TRP A 1 429 ? 3.072 10.042 -26.652 1.00 98.12 429 TRP A CA 1
ATOM 3448 C C . TRP A 1 429 ? 2.583 10.874 -27.831 1.00 98.12 429 TRP A C 1
ATOM 3450 O O . TRP A 1 429 ? 1.709 10.429 -28.581 1.00 98.12 429 TRP A O 1
ATOM 3460 N N . GLN A 1 430 ? 3.177 12.050 -28.024 1.00 95.94 430 GLN A N 1
ATOM 3461 C CA . GLN A 1 430 ? 2.849 12.965 -29.110 1.00 95.94 430 GLN A CA 1
ATOM 3462 C C . GLN A 1 430 ? 4.118 13.371 -29.880 1.00 95.94 430 GLN A C 1
ATOM 3464 O O . GLN A 1 430 ? 4.986 14.045 -29.325 1.00 95.94 430 GLN A O 1
ATOM 3469 N N . PRO A 1 431 ? 4.246 12.984 -31.167 1.00 97.06 431 PRO A N 1
ATOM 3470 C CA . PRO A 1 431 ? 3.379 12.064 -31.921 1.00 97.06 431 PRO A CA 1
ATOM 3471 C C . PRO A 1 431 ? 3.429 10.609 -31.395 1.00 97.06 431 PRO A C 1
ATOM 3473 O O . PRO A 1 431 ? 4.394 10.241 -30.722 1.00 97.06 431 PRO A O 1
ATOM 3476 N N . PRO A 1 432 ? 2.450 9.743 -31.733 1.00 97.31 432 PRO A N 1
ATOM 3477 C CA . PRO A 1 432 ? 2.481 8.333 -31.345 1.00 97.31 432 PRO A CA 1
ATOM 3478 C C . PRO A 1 432 ? 3.770 7.630 -31.787 1.00 97.31 432 PRO A C 1
ATOM 3480 O O . PRO A 1 432 ? 4.253 7.821 -32.907 1.00 97.31 432 PRO A O 1
ATOM 3483 N N . LEU A 1 433 ? 4.316 6.792 -30.906 1.00 97.38 433 LEU A N 1
ATOM 3484 C CA . LEU A 1 433 ? 5.557 6.067 -31.158 1.00 97.38 433 LEU A CA 1
ATOM 3485 C C . LEU A 1 433 ? 5.398 5.060 -32.305 1.00 97.38 433 LEU A C 1
ATOM 3487 O O . LEU A 1 433 ? 4.452 4.272 -32.352 1.00 97.38 433 LEU A O 1
ATOM 3491 N N . LYS A 1 434 ? 6.368 5.045 -33.224 1.00 95.69 434 LYS A N 1
ATOM 3492 C CA . LYS A 1 434 ? 6.413 4.069 -34.320 1.00 95.69 434 LYS A CA 1
ATOM 3493 C C . LYS A 1 434 ? 6.670 2.669 -33.761 1.00 95.69 434 LYS A C 1
ATOM 3495 O O . LYS A 1 434 ? 7.597 2.490 -32.982 1.00 95.69 434 LYS A O 1
ATOM 3500 N N . ASN A 1 435 ? 5.891 1.681 -34.201 1.00 94.62 435 ASN A N 1
ATOM 3501 C CA . ASN A 1 435 ? 6.024 0.261 -33.835 1.00 94.62 435 ASN A CA 1
ATOM 3502 C C . ASN A 1 435 ? 5.896 -0.055 -32.330 1.00 94.62 435 ASN A C 1
ATOM 3504 O O . ASN A 1 435 ? 6.233 -1.159 -31.909 1.00 94.62 435 ASN A O 1
ATOM 3508 N N . VAL A 1 436 ? 5.366 0.870 -31.525 1.00 96.62 436 VAL A N 1
ATOM 3509 C CA . VAL A 1 436 ? 5.082 0.648 -30.101 1.00 96.62 436 VAL A CA 1
ATOM 3510 C C . VAL A 1 436 ? 3.574 0.741 -29.876 1.00 96.62 436 VAL A C 1
ATOM 3512 O O . VAL A 1 436 ? 2.899 1.622 -30.403 1.00 96.62 436 VAL A O 1
ATOM 3515 N N . SER A 1 437 ? 3.022 -0.200 -29.109 1.00 96.12 437 SER A N 1
ATOM 3516 C CA . SER A 1 437 ? 1.592 -0.224 -28.782 1.00 96.12 437 SER A CA 1
ATOM 3517 C C . SER A 1 437 ? 1.205 0.950 -27.876 1.00 96.12 437 SER A C 1
ATOM 3519 O O . SER A 1 437 ? 1.900 1.234 -26.904 1.00 96.12 437 SER A O 1
ATOM 3521 N N . SER A 1 438 ? 0.044 1.562 -28.125 1.00 95.25 438 SER A N 1
ATOM 3522 C CA . SER A 1 438 ? -0.515 2.648 -27.302 1.00 95.25 438 SER A CA 1
ATOM 3523 C C . SER A 1 438 ? -1.080 2.193 -25.951 1.00 95.25 438 SER A C 1
ATOM 3525 O O . SER A 1 438 ? -1.497 3.019 -25.145 1.00 95.25 438 SER A O 1
ATOM 3527 N N . ARG A 1 439 ? -1.119 0.883 -25.677 1.00 96.88 439 ARG A N 1
ATOM 3528 C CA . ARG A 1 439 ? -1.588 0.351 -24.391 1.00 96.88 439 ARG A CA 1
ATOM 3529 C C . ARG A 1 439 ? -0.664 0.773 -23.257 1.00 96.88 439 ARG A C 1
ATOM 3531 O O . ARG A 1 439 ? 0.532 0.512 -23.333 1.00 96.88 439 ARG A O 1
ATOM 3538 N N . THR A 1 440 ? -1.210 1.339 -22.189 1.00 96.50 440 THR A N 1
ATOM 3539 C CA . THR A 1 440 ? -0.448 1.806 -21.018 1.00 96.50 440 THR A CA 1
ATOM 3540 C C . THR A 1 440 ? -0.418 0.795 -19.871 1.00 96.50 440 THR A C 1
ATOM 3542 O O . THR A 1 440 ? 0.347 0.965 -18.935 1.00 96.50 440 THR A O 1
ATOM 3545 N N . ASP A 1 441 ? -1.196 -0.288 -19.955 1.00 96.56 441 ASP A N 1
ATOM 3546 C CA . ASP A 1 441 ? -1.380 -1.303 -18.907 1.00 96.56 441 ASP A CA 1
ATOM 3547 C C . ASP A 1 441 ? -0.379 -2.475 -18.984 1.00 96.56 441 ASP A C 1
ATOM 3549 O O . ASP A 1 441 ? -0.584 -3.540 -18.395 1.00 96.56 441 ASP A O 1
ATOM 3553 N N . VAL A 1 442 ? 0.705 -2.308 -19.747 1.00 96.25 442 VAL A N 1
ATOM 3554 C CA . VAL A 1 442 ? 1.707 -3.356 -19.981 1.00 96.25 442 VAL A CA 1
ATOM 3555 C C . VAL A 1 442 ? 2.746 -3.359 -18.856 1.00 96.25 442 VAL A C 1
ATOM 3557 O O . VAL A 1 442 ? 3.509 -2.404 -18.698 1.00 96.25 442 VAL A O 1
ATOM 3560 N N . GLY A 1 443 ? 2.775 -4.460 -18.099 1.00 96.12 443 GLY A N 1
ATOM 3561 C CA . GLY A 1 443 ? 3.748 -4.729 -17.038 1.00 96.12 443 GLY A CA 1
ATOM 3562 C C . GLY A 1 443 ? 4.926 -5.587 -17.514 1.00 96.12 443 GLY A C 1
ATOM 3563 O O . GLY A 1 443 ? 5.562 -5.288 -18.523 1.00 96.12 443 GLY A O 1
ATOM 3564 N N . ILE A 1 444 ? 5.222 -6.667 -16.782 1.00 98.12 444 ILE A N 1
ATOM 3565 C CA . ILE A 1 444 ? 6.291 -7.615 -17.141 1.00 98.12 444 ILE A CA 1
ATOM 3566 C C . ILE A 1 444 ? 5.874 -8.410 -18.381 1.00 98.12 444 ILE A C 1
ATOM 3568 O O . ILE A 1 444 ? 4.839 -9.082 -18.370 1.00 98.12 444 ILE A O 1
ATOM 3572 N N . ILE A 1 445 ? 6.712 -8.384 -19.413 1.00 97.75 445 ILE A N 1
ATOM 3573 C CA . ILE A 1 445 ? 6.522 -9.123 -20.662 1.00 97.75 445 ILE A CA 1
ATOM 3574 C C . ILE A 1 445 ? 7.648 -10.127 -20.889 1.00 97.75 445 ILE A C 1
ATOM 3576 O O . ILE A 1 445 ? 8.711 -10.077 -20.262 1.00 97.75 445 ILE A O 1
ATOM 3580 N N . ASP A 1 446 ? 7.381 -11.079 -21.777 1.00 97.06 446 ASP A N 1
ATOM 3581 C CA . ASP A 1 446 ? 8.381 -12.044 -22.201 1.00 97.06 446 ASP A CA 1
ATOM 3582 C C . ASP A 1 446 ? 9.424 -11.388 -23.109 1.00 97.06 446 ASP A C 1
ATOM 3584 O O . ASP A 1 446 ? 9.070 -10.751 -24.100 1.00 97.06 446 ASP A O 1
ATOM 3588 N N . GLY A 1 447 ? 10.706 -11.520 -22.758 1.00 94.69 447 GLY A N 1
ATOM 3589 C CA . GLY A 1 447 ? 11.799 -10.852 -23.470 1.00 94.69 447 GLY A CA 1
ATOM 3590 C C . GLY A 1 447 ? 11.977 -11.360 -24.899 1.00 94.69 447 GLY A C 1
ATOM 3591 O O . GLY A 1 447 ? 12.351 -10.577 -25.768 1.00 94.69 447 GLY A O 1
ATOM 3592 N N . LEU A 1 448 ? 11.580 -12.612 -25.160 1.00 94.56 448 LEU A N 1
ATOM 3593 C CA . LEU A 1 448 ? 11.570 -13.228 -26.491 1.00 94.56 448 LEU A CA 1
ATOM 3594 C C . LEU A 1 448 ? 10.723 -12.448 -27.506 1.00 94.56 448 LEU A C 1
ATOM 3596 O O . LEU A 1 448 ? 10.929 -12.579 -28.705 1.00 94.56 448 LEU A O 1
ATOM 3600 N N . SER A 1 449 ? 9.758 -11.642 -27.043 1.00 92.69 449 SER A N 1
ATOM 3601 C CA . SER A 1 449 ? 8.958 -10.735 -27.880 1.00 92.69 449 SER A CA 1
ATOM 3602 C C . SER A 1 449 ? 8.301 -11.408 -29.102 1.00 92.69 449 SER A C 1
ATOM 3604 O O . SER A 1 449 ? 8.084 -10.763 -30.124 1.00 92.69 449 SER A O 1
ATOM 3606 N N . GLY A 1 450 ? 7.946 -12.694 -28.981 1.00 90.12 450 GLY A N 1
ATOM 3607 C CA . GLY A 1 450 ? 7.313 -13.476 -30.047 1.00 90.12 450 GLY A CA 1
ATOM 3608 C C . GLY A 1 450 ? 8.279 -14.194 -30.993 1.00 90.12 450 GLY A C 1
ATOM 3609 O O . GLY A 1 450 ? 7.828 -14.649 -32.040 1.00 90.12 450 GLY A O 1
ATOM 3610 N N . LEU A 1 451 ? 9.567 -14.305 -30.642 1.00 91.12 451 LEU A N 1
ATOM 3611 C CA . LEU A 1 451 ? 10.528 -15.136 -31.369 1.00 91.12 451 LEU A CA 1
ATOM 3612 C C . LEU A 1 451 ? 9.991 -16.566 -31.498 1.00 91.12 451 LEU A C 1
ATOM 3614 O O . LEU A 1 451 ? 9.563 -17.170 -30.510 1.00 91.12 451 LEU A O 1
ATOM 3618 N N . ALA A 1 452 ? 9.963 -17.082 -32.723 1.00 88.75 452 ALA A N 1
ATOM 3619 C CA . ALA A 1 452 ? 9.392 -18.387 -32.984 1.00 88.75 452 ALA A CA 1
ATOM 3620 C C . ALA A 1 452 ? 10.275 -19.487 -32.383 1.00 88.75 452 ALA A C 1
ATOM 3622 O O . ALA A 1 452 ? 11.498 -19.453 -32.432 1.00 88.75 452 ALA A O 1
ATOM 3623 N N . SER A 1 453 ? 9.616 -20.447 -31.738 1.00 87.31 453 SER A N 1
ATOM 3624 C CA . SER A 1 453 ? 10.258 -21.551 -31.013 1.00 87.31 453 SER A CA 1
ATOM 3625 C C . SER A 1 453 ? 9.996 -22.891 -31.708 1.00 87.31 453 SER A C 1
ATOM 3627 O O . SER A 1 453 ? 9.840 -23.919 -31.048 1.00 87.31 453 SER A O 1
ATOM 3629 N N . SER A 1 454 ? 9.848 -22.870 -33.038 1.00 90.31 454 SER A N 1
ATOM 3630 C CA . SER A 1 454 ? 9.708 -24.091 -33.834 1.00 90.31 454 SER A CA 1
ATOM 3631 C C . SER A 1 454 ? 11.042 -24.831 -33.900 1.00 90.31 454 SER A C 1
ATOM 3633 O O . SER A 1 454 ? 12.096 -24.207 -33.913 1.00 90.31 454 SER A O 1
ATOM 3635 N N . VAL A 1 455 ? 10.993 -26.160 -34.002 1.00 89.81 455 VAL A N 1
ATOM 3636 C CA . VAL A 1 455 ? 12.190 -27.010 -34.150 1.00 89.81 455 VAL A CA 1
ATOM 3637 C C . VAL A 1 455 ? 12.927 -26.731 -35.466 1.00 89.81 455 VAL A C 1
ATOM 3639 O O . VAL A 1 455 ? 14.128 -26.962 -35.556 1.00 89.81 455 VAL A O 1
ATOM 3642 N N . ASP A 1 456 ? 12.215 -26.229 -36.476 1.00 92.06 456 ASP A N 1
ATOM 3643 C CA . ASP A 1 456 ? 12.783 -25.899 -37.788 1.00 92.06 456 ASP A CA 1
ATOM 3644 C C . ASP A 1 456 ? 13.538 -24.556 -37.803 1.00 92.06 456 ASP A C 1
ATOM 3646 O O . ASP A 1 456 ? 14.244 -24.255 -38.766 1.00 92.06 456 ASP A O 1
ATOM 3650 N N . GLU A 1 457 ? 13.364 -23.732 -36.768 1.00 92.50 457 GLU A N 1
ATOM 3651 C CA . GLU A 1 457 ? 13.976 -22.408 -36.653 1.00 92.50 457 GLU A CA 1
ATOM 3652 C C . GLU A 1 457 ? 15.210 -22.427 -35.738 1.00 92.50 457 GLU A C 1
ATOM 3654 O O . GLU A 1 457 ? 15.588 -23.460 -35.184 1.00 92.50 457 GLU A O 1
ATOM 3659 N N . TYR A 1 458 ? 15.878 -21.278 -35.601 1.00 89.50 458 TYR A N 1
ATOM 3660 C CA . TYR A 1 458 ? 17.048 -21.163 -34.733 1.00 89.50 458 TYR A CA 1
ATOM 3661 C C . TYR A 1 458 ? 16.662 -21.465 -33.272 1.00 89.50 458 TYR A C 1
ATOM 3663 O O . TYR A 1 458 ? 15.679 -20.900 -32.781 1.00 89.50 458 TYR A O 1
ATOM 3671 N N . PRO A 1 459 ? 17.400 -22.342 -32.567 1.00 88.94 459 PRO A N 1
ATOM 3672 C CA . PRO A 1 459 ? 17.039 -22.754 -31.218 1.00 88.94 459 PRO A CA 1
ATOM 3673 C C . PRO A 1 459 ? 17.100 -21.570 -30.249 1.00 88.94 459 PRO A C 1
ATOM 3675 O O . PRO A 1 459 ? 18.081 -20.831 -30.187 1.00 88.94 459 PRO A O 1
ATOM 3678 N N . VAL A 1 460 ? 16.024 -21.391 -29.484 1.00 87.06 460 VAL A N 1
ATOM 3679 C CA . VAL A 1 460 ? 15.897 -20.317 -28.494 1.00 87.06 460 VAL A CA 1
ATOM 3680 C C . VAL A 1 460 ? 16.279 -20.859 -27.119 1.00 87.06 460 VAL A C 1
ATOM 3682 O O . VAL A 1 460 ? 15.422 -21.237 -26.319 1.00 87.06 460 VAL A O 1
ATOM 3685 N N . ASP A 1 461 ? 17.578 -20.862 -26.838 1.00 89.38 461 ASP A N 1
ATOM 3686 C CA . ASP A 1 461 ? 18.163 -21.376 -25.590 1.00 89.38 461 ASP A CA 1
ATOM 3687 C C . ASP A 1 461 ? 18.323 -20.269 -24.529 1.00 89.38 461 ASP A C 1
ATOM 3689 O O . ASP A 1 461 ? 19.313 -20.176 -23.802 1.00 89.38 461 ASP A O 1
ATOM 3693 N N . THR A 1 462 ? 17.332 -19.374 -24.441 1.00 94.12 462 THR A N 1
ATOM 3694 C CA . THR A 1 462 ? 17.337 -18.244 -23.504 1.00 94.12 462 THR A CA 1
ATOM 3695 C C . THR A 1 462 ? 15.986 -18.051 -22.830 1.00 94.12 462 THR A C 1
ATOM 3697 O O . THR A 1 462 ? 14.919 -18.305 -23.390 1.00 94.12 462 THR A O 1
ATOM 3700 N N . ILE A 1 463 ? 16.030 -17.552 -21.598 1.00 96.12 463 ILE A N 1
ATOM 3701 C CA . ILE A 1 463 ? 14.855 -17.105 -20.858 1.00 96.12 463 ILE A CA 1
ATOM 3702 C C . ILE A 1 463 ? 15.076 -15.640 -20.511 1.00 96.12 463 ILE A C 1
ATOM 3704 O O . ILE A 1 463 ? 16.036 -15.297 -19.819 1.00 96.12 463 ILE A O 1
ATOM 3708 N N . ALA A 1 464 ? 14.159 -14.783 -20.955 1.00 97.38 464 ALA A N 1
ATOM 3709 C CA . ALA A 1 464 ? 14.255 -13.347 -20.748 1.00 97.38 464 ALA A CA 1
ATOM 3710 C C . ALA A 1 464 ? 12.938 -12.750 -20.246 1.00 97.38 464 ALA A C 1
ATOM 3712 O O . ALA A 1 464 ? 11.849 -13.140 -20.669 1.00 97.38 464 ALA A O 1
ATOM 3713 N N . LYS A 1 465 ? 13.026 -11.761 -19.354 1.00 98.38 465 LYS A N 1
ATOM 3714 C CA . LYS A 1 465 ? 11.896 -10.927 -18.925 1.00 98.38 465 LYS A CA 1
ATOM 3715 C C . LYS A 1 465 ? 12.297 -9.468 -18.969 1.00 98.38 465 LYS A C 1
ATOM 3717 O O . LYS A 1 465 ? 13.389 -9.103 -18.535 1.00 98.38 465 LYS A O 1
ATOM 3722 N N . ARG A 1 466 ? 11.386 -8.634 -19.459 1.00 98.19 466 ARG A N 1
ATOM 3723 C CA . ARG A 1 466 ? 11.605 -7.192 -19.549 1.00 98.19 466 ARG A CA 1
ATOM 3724 C C . ARG A 1 466 ? 10.348 -6.406 -19.228 1.00 98.19 466 ARG A C 1
ATOM 3726 O O . ARG A 1 466 ? 9.241 -6.945 -19.252 1.00 98.19 466 ARG A O 1
ATOM 3733 N N . PHE A 1 467 ? 10.534 -5.122 -18.973 1.00 98.50 467 PHE A N 1
ATOM 3734 C CA . PHE A 1 467 ? 9.470 -4.141 -19.126 1.00 98.50 467 PHE A CA 1
ATOM 3735 C C . PHE A 1 467 ? 9.535 -3.519 -20.522 1.00 98.50 467 PHE A C 1
ATOM 3737 O O . PHE A 1 467 ? 10.578 -3.535 -21.184 1.00 98.50 467 PHE A O 1
ATOM 3744 N N . ARG A 1 468 ? 8.410 -2.963 -20.973 1.00 98.12 468 ARG A N 1
ATOM 3745 C CA . ARG A 1 468 ? 8.412 -2.047 -22.116 1.00 98.12 468 ARG A CA 1
ATOM 3746 C C . ARG A 1 468 ? 9.084 -0.740 -21.691 1.00 98.12 468 ARG A C 1
ATOM 3748 O O . ARG A 1 468 ? 8.829 -0.271 -20.579 1.00 98.12 468 ARG A O 1
ATOM 3755 N N . TYR A 1 469 ? 9.964 -0.195 -22.525 1.00 98.44 469 TYR A N 1
ATOM 3756 C CA . TYR A 1 469 ? 10.875 0.876 -22.118 1.00 98.44 469 TYR A CA 1
ATOM 3757 C C . TYR A 1 469 ? 10.110 2.145 -21.704 1.00 98.44 469 TYR A C 1
ATOM 3759 O O . TYR A 1 469 ? 10.294 2.658 -20.601 1.00 98.44 469 TYR A O 1
ATOM 3767 N N . ASP A 1 470 ? 9.174 2.598 -22.530 1.00 98.06 470 ASP A N 1
ATOM 3768 C CA . ASP A 1 470 ? 8.286 3.728 -22.237 1.00 98.06 470 ASP A CA 1
ATOM 3769 C C . ASP A 1 470 ? 7.509 3.564 -20.913 1.00 98.06 470 ASP A C 1
ATOM 3771 O O . ASP A 1 470 ? 7.516 4.466 -20.079 1.00 98.06 470 ASP A O 1
ATOM 3775 N N . SER A 1 471 ? 6.906 2.394 -20.673 1.00 98.06 471 SER A N 1
ATOM 3776 C CA . SER A 1 471 ? 6.158 2.083 -19.443 1.00 98.06 471 SER A CA 1
ATOM 3777 C C . SER A 1 471 ? 7.059 2.127 -18.200 1.00 98.06 471 SER A C 1
ATOM 3779 O O . SER A 1 471 ? 6.668 2.643 -17.150 1.00 98.06 471 SER A O 1
ATOM 3781 N N . ALA A 1 472 ? 8.298 1.637 -18.320 1.00 98.25 472 ALA A N 1
ATOM 3782 C CA . ALA A 1 472 ? 9.283 1.694 -17.244 1.00 98.25 472 ALA A CA 1
ATOM 3783 C C . ALA A 1 472 ? 9.766 3.126 -16.961 1.00 98.25 472 ALA A C 1
ATOM 3785 O O . ALA A 1 472 ? 9.913 3.489 -15.794 1.00 98.25 472 ALA A O 1
ATOM 3786 N N . LEU A 1 473 ? 9.977 3.948 -17.997 1.00 98.12 473 LEU A N 1
ATOM 3787 C CA . LEU A 1 473 ? 10.340 5.362 -17.845 1.00 98.12 473 LEU A CA 1
ATOM 3788 C C . LEU A 1 473 ? 9.227 6.156 -17.162 1.00 98.12 473 LEU A C 1
ATOM 3790 O O . LEU A 1 473 ? 9.508 6.916 -16.241 1.00 98.12 473 LEU A O 1
ATOM 3794 N N . VAL A 1 474 ? 7.972 5.938 -17.560 1.00 98.19 474 VAL A N 1
ATOM 3795 C CA . VAL A 1 474 ? 6.807 6.568 -16.923 1.00 98.19 474 VAL A CA 1
ATOM 3796 C C . VAL A 1 474 ? 6.733 6.191 -15.447 1.00 98.19 474 VAL A C 1
ATOM 3798 O O . VAL A 1 474 ? 6.641 7.068 -14.594 1.00 98.19 474 VAL A O 1
ATOM 3801 N N . SER A 1 475 ? 6.843 4.899 -15.128 1.00 98.06 475 SER A N 1
ATOM 3802 C CA . SER A 1 475 ? 6.852 4.437 -13.736 1.00 98.06 475 SER A CA 1
ATOM 3803 C C . SER A 1 475 ? 8.002 5.049 -12.934 1.00 98.06 475 SER A C 1
ATOM 3805 O O . SER A 1 475 ? 7.817 5.392 -11.772 1.00 98.06 475 SER A O 1
ATOM 3807 N N . ALA A 1 476 ? 9.182 5.198 -13.545 1.00 97.94 476 ALA A N 1
ATOM 3808 C CA . ALA A 1 476 ? 10.340 5.808 -12.905 1.00 97.94 476 ALA A CA 1
ATOM 3809 C C . ALA A 1 476 ? 10.160 7.312 -12.662 1.00 97.94 476 ALA A C 1
ATOM 3811 O O . ALA A 1 476 ? 10.611 7.780 -11.626 1.00 97.94 476 ALA A O 1
ATOM 3812 N N . LEU A 1 477 ? 9.512 8.043 -13.578 1.00 97.56 477 LEU A N 1
ATOM 3813 C CA . LEU A 1 477 ? 9.207 9.469 -13.423 1.00 97.56 477 LEU A CA 1
ATOM 3814 C C . LEU A 1 477 ? 8.127 9.721 -12.364 1.00 97.56 477 LEU A C 1
ATOM 3816 O O . LEU A 1 477 ? 8.267 10.650 -11.575 1.00 97.56 477 LEU A O 1
ATOM 3820 N N . MET A 1 478 ? 7.089 8.879 -12.306 1.00 97.44 478 MET A N 1
ATOM 3821 C CA . MET A 1 478 ? 6.043 8.980 -11.278 1.00 97.44 478 MET A CA 1
ATOM 3822 C C . MET A 1 478 ? 6.578 8.681 -9.871 1.00 97.44 478 MET A C 1
ATOM 3824 O O . MET A 1 478 ? 6.160 9.308 -8.906 1.00 97.44 478 MET A O 1
ATOM 3828 N N . ASP A 1 479 ? 7.537 7.761 -9.744 1.00 95.75 479 ASP A N 1
ATOM 3829 C CA . ASP A 1 479 ? 8.211 7.448 -8.472 1.00 95.75 479 ASP A CA 1
ATOM 3830 C C . ASP A 1 479 ? 8.991 8.652 -7.904 1.00 95.75 479 ASP A C 1
ATOM 3832 O O . ASP A 1 479 ? 9.084 8.811 -6.691 1.00 95.75 479 ASP A O 1
ATOM 3836 N N . MET A 1 480 ? 9.494 9.535 -8.775 1.00 95.62 480 MET A N 1
ATOM 3837 C CA . MET A 1 480 ? 10.232 10.759 -8.422 1.00 95.62 480 MET A CA 1
ATOM 3838 C C . MET A 1 480 ? 9.396 12.040 -8.564 1.00 95.62 480 MET A C 1
ATOM 3840 O O . MET A 1 480 ? 9.941 13.136 -8.686 1.00 95.62 480 MET A O 1
ATOM 3844 N N . GLU A 1 481 ? 8.066 11.920 -8.560 1.00 95.94 481 GLU A N 1
ATOM 3845 C CA . GLU A 1 481 ? 7.153 13.059 -8.685 1.00 95.94 481 GLU A CA 1
ATOM 3846 C C . GLU A 1 481 ? 7.399 14.120 -7.608 1.00 95.94 481 GLU A C 1
ATOM 3848 O O . GLU A 1 481 ? 7.515 15.306 -7.922 1.00 95.94 481 GLU A O 1
ATOM 3853 N N . GLU A 1 482 ? 7.536 13.691 -6.353 1.00 95.31 482 GLU A N 1
ATOM 3854 C CA . GLU A 1 482 ? 7.796 14.589 -5.226 1.00 95.31 482 GLU A CA 1
ATOM 3855 C C . GLU A 1 482 ? 9.153 15.292 -5.359 1.00 95.31 482 GLU A C 1
ATOM 3857 O O . GLU A 1 482 ? 9.223 16.499 -5.138 1.00 95.31 482 GLU A O 1
ATOM 3862 N N . ASP A 1 483 ? 10.198 14.582 -5.803 1.00 96.31 483 ASP A N 1
ATOM 3863 C CA . ASP A 1 483 ? 11.538 15.152 -6.001 1.00 96.31 483 ASP A CA 1
ATOM 3864 C C . ASP A 1 483 ? 11.547 16.197 -7.128 1.00 96.31 483 ASP A C 1
ATOM 3866 O O . ASP A 1 483 ? 12.208 17.229 -7.023 1.00 96.31 483 ASP A O 1
ATOM 3870 N N . ILE A 1 484 ? 10.790 15.961 -8.207 1.00 95.50 484 ILE A N 1
ATOM 3871 C CA . ILE A 1 484 ? 10.647 16.915 -9.316 1.00 95.50 484 ILE A CA 1
ATOM 3872 C C . ILE A 1 484 ? 9.902 18.168 -8.843 1.00 95.50 484 ILE A C 1
ATOM 3874 O O . ILE A 1 484 ? 10.353 19.285 -9.098 1.00 95.50 484 ILE A O 1
ATOM 3878 N N . LEU A 1 485 ? 8.783 17.999 -8.133 1.00 95.00 485 LEU A N 1
ATOM 3879 C CA . LEU A 1 485 ? 7.995 19.113 -7.601 1.00 95.00 485 LEU A CA 1
ATOM 3880 C C . LEU A 1 485 ? 8.782 19.922 -6.559 1.00 95.00 485 LEU A C 1
ATOM 3882 O O . LEU A 1 485 ? 8.774 21.151 -6.585 1.00 95.00 485 LEU A O 1
ATOM 3886 N N . GLU A 1 486 ? 9.488 19.253 -5.646 1.00 95.81 486 GLU A N 1
ATOM 3887 C CA . GLU A 1 486 ? 10.363 19.908 -4.671 1.00 95.81 486 GLU A CA 1
ATOM 3888 C C . GLU A 1 486 ? 11.535 20.614 -5.355 1.00 95.81 486 GLU A C 1
ATOM 3890 O O . GLU A 1 486 ? 11.851 21.754 -5.008 1.00 95.81 486 GLU A O 1
ATOM 3895 N N . GLY A 1 487 ? 12.114 19.990 -6.381 1.00 94.88 487 GLY A N 1
ATOM 3896 C CA . GLY A 1 487 ? 13.140 20.578 -7.230 1.00 94.88 487 GLY A CA 1
ATOM 3897 C C . GLY A 1 487 ? 12.689 21.889 -7.869 1.00 94.88 487 GLY A C 1
ATOM 3898 O O . GLY A 1 487 ? 13.403 22.886 -7.782 1.00 94.88 487 GLY A O 1
ATOM 3899 N N . MET A 1 488 ? 11.479 21.934 -8.432 1.00 93.38 488 MET A N 1
ATOM 3900 C CA . MET A 1 488 ? 10.902 23.157 -9.007 1.00 93.38 488 MET A CA 1
ATOM 3901 C C . MET A 1 488 ? 10.740 24.250 -7.947 1.00 93.38 488 MET A C 1
ATOM 3903 O O . MET A 1 488 ? 11.241 25.359 -8.136 1.00 93.38 488 MET A O 1
ATOM 3907 N N . ARG A 1 489 ? 10.147 23.917 -6.792 1.00 94.56 489 ARG A N 1
ATOM 3908 C CA . ARG A 1 489 ? 9.998 24.861 -5.671 1.00 94.56 489 ARG A CA 1
ATOM 3909 C C . ARG A 1 489 ? 11.337 25.399 -5.174 1.00 94.56 489 ARG A C 1
ATOM 3911 O O . ARG A 1 489 ? 11.428 26.570 -4.827 1.00 94.56 489 ARG A O 1
ATOM 3918 N N . SER A 1 490 ? 12.378 24.567 -5.153 1.00 94.44 490 SER A N 1
ATOM 3919 C CA . SER A 1 490 ? 13.726 24.973 -4.729 1.00 94.44 490 SER A CA 1
ATOM 3920 C C . SER A 1 490 ? 14.400 25.965 -5.684 1.00 94.44 490 SER A C 1
ATOM 3922 O O . SER A 1 490 ? 15.321 26.670 -5.279 1.00 94.44 490 SER A O 1
ATOM 3924 N N . GLN A 1 491 ? 13.951 26.007 -6.941 1.00 91.94 491 GLN A N 1
ATOM 3925 C CA . GLN A 1 491 ? 14.422 26.925 -7.979 1.00 91.94 491 GLN A CA 1
ATOM 3926 C C . GLN A 1 491 ? 13.464 28.114 -8.184 1.00 91.94 491 GLN A C 1
ATOM 3928 O O . GLN A 1 491 ? 13.546 28.779 -9.214 1.00 91.94 491 GLN A O 1
ATOM 3933 N N . ASP A 1 492 ? 12.545 28.360 -7.239 1.00 91.06 492 ASP A N 1
ATOM 3934 C CA . ASP A 1 492 ? 11.512 29.407 -7.306 1.00 91.06 492 ASP A CA 1
ATOM 3935 C C . ASP A 1 492 ? 10.617 29.321 -8.565 1.00 91.06 492 ASP A C 1
ATOM 3937 O O . ASP A 1 492 ? 10.095 30.325 -9.054 1.00 91.06 492 ASP A O 1
ATOM 3941 N N . LEU A 1 493 ? 10.431 28.108 -9.098 1.00 90.88 493 LEU A N 1
ATOM 3942 C CA . LEU A 1 493 ? 9.529 27.821 -10.212 1.00 90.88 493 LEU A CA 1
ATOM 3943 C C . LEU A 1 493 ? 8.129 27.473 -9.696 1.00 90.88 493 LEU A C 1
ATOM 3945 O O . LEU A 1 493 ? 7.962 26.900 -8.620 1.00 90.88 493 LEU A O 1
ATOM 3949 N N . GLU A 1 494 ? 7.110 27.783 -10.492 1.00 90.31 494 GLU A N 1
ATOM 3950 C CA . GLU A 1 494 ? 5.720 27.506 -10.136 1.00 90.31 494 GLU A CA 1
ATOM 3951 C C . GLU A 1 494 ? 5.354 26.034 -10.379 1.00 90.31 494 GLU A C 1
ATOM 3953 O O . GLU A 1 494 ? 5.591 25.493 -11.461 1.00 90.31 494 GLU A O 1
ATOM 3958 N N . ASP A 1 495 ? 4.691 25.397 -9.407 1.00 89.88 495 ASP A N 1
ATOM 3959 C CA . ASP A 1 495 ? 4.289 23.980 -9.472 1.00 89.88 495 ASP A CA 1
ATOM 3960 C C . ASP A 1 495 ? 3.392 23.658 -10.681 1.00 89.88 495 ASP A C 1
ATOM 3962 O O . ASP A 1 495 ? 3.312 22.507 -11.110 1.00 89.88 495 ASP A O 1
ATOM 3966 N N . TYR A 1 496 ? 2.716 24.657 -11.256 1.00 91.06 496 TYR A N 1
ATOM 3967 C CA . TYR A 1 496 ? 1.820 24.467 -12.394 1.00 91.06 496 TYR A CA 1
ATOM 3968 C C . TYR A 1 496 ? 2.489 24.523 -13.769 1.00 91.06 496 TYR A C 1
ATOM 3970 O O . TYR A 1 496 ? 1.809 24.338 -14.781 1.00 91.06 496 TYR A O 1
ATOM 3978 N N . LEU A 1 497 ? 3.809 24.725 -13.828 1.00 91.44 497 LEU A N 1
ATOM 3979 C CA . LEU A 1 497 ? 4.546 24.632 -15.083 1.00 91.44 497 LEU A CA 1
ATOM 3980 C C . LEU A 1 497 ? 4.448 23.216 -15.666 1.00 91.44 497 LEU A C 1
ATOM 3982 O O . LEU A 1 497 ? 4.615 22.204 -14.975 1.00 91.44 497 LEU A O 1
ATOM 3986 N N . ASN A 1 498 ? 4.179 23.161 -16.968 1.00 90.19 498 ASN A N 1
ATOM 3987 C CA . ASN A 1 498 ? 3.919 21.930 -17.708 1.00 90.19 498 ASN A CA 1
ATOM 3988 C C . ASN A 1 498 ? 5.059 21.512 -18.650 1.00 90.19 498 ASN A C 1
ATOM 3990 O O . ASN A 1 498 ? 5.027 20.395 -19.159 1.00 90.19 498 ASN A O 1
ATOM 3994 N N . GLY A 1 499 ? 6.099 22.331 -18.817 1.00 84.19 499 GLY A N 1
ATOM 3995 C CA . GLY A 1 499 ? 7.302 21.976 -19.572 1.00 84.19 499 GLY A CA 1
ATOM 3996 C C . GLY A 1 499 ? 7.455 22.746 -20.891 1.00 84.19 499 GLY A C 1
ATOM 3997 O O . GLY A 1 499 ? 6.792 23.764 -21.088 1.00 84.19 499 GLY A O 1
ATOM 3998 N N . PRO A 1 500 ? 8.352 22.293 -21.786 1.00 92.38 500 PRO A N 1
ATOM 3999 C CA . PRO A 1 500 ? 8.898 20.934 -21.858 1.00 92.38 500 PRO A CA 1
ATOM 4000 C C . PRO A 1 500 ? 10.043 20.650 -20.869 1.00 92.38 500 PRO A C 1
ATOM 4002 O O . PRO A 1 500 ? 11.003 21.411 -20.753 1.00 92.38 500 PRO A O 1
ATOM 4005 N N . PHE A 1 501 ? 9.980 19.495 -20.204 1.00 96.06 501 PHE A N 1
ATOM 4006 C CA . PHE A 1 501 ? 11.072 18.940 -19.403 1.00 96.06 501 PHE A CA 1
ATOM 4007 C C . PHE A 1 501 ? 11.992 18.084 -20.278 1.00 96.06 501 PHE A C 1
ATOM 4009 O O . PHE A 1 501 ? 11.532 17.315 -21.116 1.00 96.06 501 PHE A O 1
ATOM 4016 N N . THR A 1 502 ? 13.299 18.165 -20.059 1.00 97.25 502 THR A N 1
ATOM 4017 C CA . THR A 1 502 ? 14.305 17.313 -20.699 1.00 97.25 502 THR A CA 1
ATOM 4018 C C . THR A 1 502 ? 14.914 16.375 -19.664 1.00 97.25 502 THR A C 1
ATOM 4020 O O . THR A 1 502 ? 15.550 16.808 -18.705 1.00 97.25 502 THR A O 1
ATOM 4023 N N . VAL A 1 503 ? 14.733 15.076 -19.875 1.00 98.12 503 VAL A N 1
ATOM 4024 C CA . VAL A 1 503 ? 15.187 13.992 -19.003 1.00 98.12 503 VAL A CA 1
ATOM 4025 C C . VAL A 1 503 ? 16.415 13.341 -19.628 1.00 98.12 503 VAL A C 1
ATOM 4027 O O . VAL A 1 503 ? 16.362 12.821 -20.743 1.00 98.12 503 VAL A O 1
ATOM 4030 N N . VAL A 1 504 ? 17.539 13.344 -18.914 1.00 98.31 504 VAL A N 1
ATOM 4031 C CA . VAL A 1 504 ? 18.755 12.648 -19.349 1.00 98.31 504 VAL A CA 1
ATOM 4032 C C . VAL A 1 504 ? 18.837 11.301 -18.650 1.00 98.31 504 VAL A C 1
ATOM 4034 O O . VAL A 1 504 ? 18.944 11.234 -17.425 1.00 98.31 504 VAL A O 1
ATOM 4037 N N . VAL A 1 505 ? 18.834 10.232 -19.440 1.00 98.50 505 VAL A N 1
ATOM 4038 C CA . VAL A 1 505 ? 18.847 8.846 -18.971 1.00 98.50 505 VAL A CA 1
ATOM 4039 C C . VAL A 1 505 ? 20.198 8.218 -19.300 1.00 98.50 505 VAL A C 1
ATOM 4041 O O . VAL A 1 505 ? 20.618 8.213 -20.458 1.00 98.50 505 VAL A O 1
ATOM 4044 N N . LYS A 1 506 ? 20.886 7.697 -18.283 1.00 98.31 506 LYS A N 1
ATOM 4045 C CA . LYS A 1 506 ? 22.065 6.841 -18.447 1.00 98.31 506 LYS A CA 1
ATOM 4046 C C . LYS A 1 506 ? 21.600 5.406 -18.657 1.00 98.31 506 LYS A C 1
ATOM 4048 O O . LYS A 1 506 ? 20.806 4.903 -17.868 1.00 98.31 506 LYS A O 1
ATOM 4053 N N . GLU A 1 507 ? 22.123 4.755 -19.683 1.00 98.12 507 GLU A N 1
ATOM 4054 C CA . GLU A 1 507 ? 21.867 3.344 -19.979 1.00 98.12 507 GLU A CA 1
ATOM 4055 C C . GLU A 1 507 ? 23.123 2.525 -19.697 1.00 98.12 507 GLU A C 1
ATOM 4057 O O . GLU A 1 507 ? 24.236 2.969 -20.010 1.00 98.12 507 GLU A O 1
ATOM 4062 N N . SER A 1 508 ? 22.919 1.343 -19.122 1.00 97.12 508 SER A N 1
ATOM 4063 C CA . SER A 1 508 ? 23.981 0.405 -18.773 1.00 97.12 508 SER A CA 1
ATOM 4064 C C . SER A 1 508 ? 23.564 -1.019 -19.140 1.00 97.12 508 SER A C 1
ATOM 4066 O O . SER A 1 508 ? 22.423 -1.414 -18.885 1.00 97.12 508 SER A O 1
ATOM 4068 N N . CYS A 1 509 ? 24.486 -1.800 -19.689 1.00 97.25 509 CYS A N 1
ATOM 4069 C CA . CYS A 1 509 ? 24.296 -3.219 -19.968 1.00 97.25 509 CYS A CA 1
ATOM 4070 C C . CYS A 1 509 ? 25.567 -3.953 -19.566 1.00 97.25 509 CYS A C 1
ATOM 4072 O O . CYS A 1 509 ? 26.653 -3.488 -19.887 1.00 97.25 509 CYS A O 1
ATOM 4074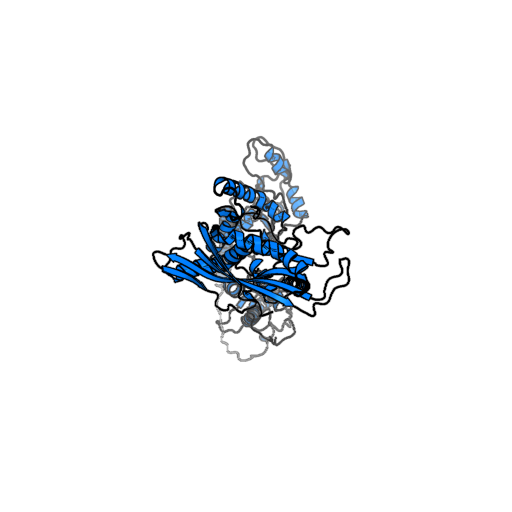 N N . ASP A 1 510 ? 25.411 -5.057 -18.846 1.00 96.69 510 ASP A N 1
ATOM 4075 C CA . ASP A 1 510 ? 26.534 -5.789 -18.267 1.00 96.69 510 ASP A CA 1
ATOM 4076 C C . ASP A 1 510 ? 26.233 -7.291 -18.239 1.00 96.69 510 ASP A C 1
ATOM 4078 O O . ASP A 1 510 ? 25.096 -7.703 -17.946 1.00 96.69 510 ASP A O 1
ATOM 4082 N N . GLY A 1 511 ? 27.250 -8.085 -18.568 1.00 95.44 511 GLY A N 1
ATOM 4083 C CA . GLY A 1 511 ? 27.235 -9.539 -18.523 1.00 95.44 511 GLY A CA 1
ATOM 4084 C C . GLY A 1 511 ? 27.751 -10.069 -17.186 1.00 95.44 511 GLY A C 1
ATOM 4085 O O . GLY A 1 511 ? 28.705 -9.576 -16.596 1.00 95.44 511 GLY A O 1
ATOM 4086 N N . MET A 1 512 ? 27.108 -11.116 -16.683 1.00 96.31 512 MET A N 1
ATOM 4087 C CA . MET A 1 512 ? 27.444 -11.776 -15.428 1.00 96.31 512 MET A CA 1
ATOM 4088 C C . MET A 1 512 ? 27.760 -13.247 -15.697 1.00 96.31 512 MET A C 1
ATOM 4090 O O . MET A 1 512 ? 26.935 -13.976 -16.250 1.00 96.31 512 MET A O 1
ATOM 4094 N N . GLY A 1 513 ? 28.952 -13.684 -15.288 1.00 94.06 513 GLY A N 1
ATOM 4095 C CA . GLY A 1 513 ? 29.343 -15.095 -15.275 1.00 94.06 513 GLY A CA 1
ATOM 4096 C C . GLY A 1 513 ? 28.859 -15.844 -14.031 1.00 94.06 513 GLY A C 1
ATOM 4097 O O . GLY A 1 513 ? 28.339 -15.242 -13.092 1.00 94.06 513 GLY A O 1
ATOM 4098 N N . ASP A 1 514 ? 29.069 -17.161 -14.032 1.00 94.56 514 ASP A N 1
ATOM 4099 C CA . ASP A 1 514 ? 28.860 -18.063 -12.892 1.00 94.56 514 ASP A CA 1
ATOM 4100 C C . ASP A 1 514 ? 27.428 -18.049 -12.315 1.00 94.56 514 ASP A C 1
ATOM 4102 O O . ASP A 1 514 ? 27.199 -18.214 -11.111 1.00 94.56 514 ASP A O 1
ATOM 4106 N N . VAL A 1 515 ? 26.428 -17.868 -13.183 1.00 96.75 515 VAL A N 1
ATOM 4107 C CA . VAL A 1 515 ? 25.009 -17.910 -12.816 1.00 96.75 515 VAL A CA 1
ATOM 4108 C C . VAL A 1 515 ? 24.494 -19.336 -12.990 1.00 96.75 515 VAL A C 1
ATOM 4110 O O . VAL A 1 515 ? 24.011 -19.707 -14.051 1.00 96.75 515 VAL A O 1
ATOM 4113 N N . SER A 1 516 ? 24.590 -20.136 -11.926 1.00 96.19 516 SER A N 1
ATOM 4114 C CA . SER A 1 516 ? 24.230 -21.563 -11.942 1.00 96.19 516 SER A CA 1
ATOM 4115 C C . SER A 1 516 ? 22.829 -21.843 -12.508 1.00 96.19 516 SER A C 1
ATOM 4117 O O . SER A 1 516 ? 21.819 -21.303 -12.028 1.00 96.19 516 SER A O 1
ATOM 4119 N N . GLU A 1 517 ? 22.780 -22.760 -13.479 1.00 96.62 517 GLU A N 1
ATOM 4120 C CA . GLU A 1 517 ? 21.541 -23.292 -14.037 1.00 96.62 517 GLU A CA 1
ATOM 4121 C C . GLU A 1 517 ? 20.768 -24.085 -12.968 1.00 96.62 517 GLU A C 1
ATOM 4123 O O . GLU A 1 517 ? 21.328 -24.782 -12.117 1.00 96.62 517 GLU A O 1
ATOM 4128 N N . LYS A 1 518 ? 19.437 -23.970 -12.984 1.00 96.31 518 LYS A N 1
ATOM 4129 C CA . LYS A 1 518 ? 18.567 -24.730 -12.082 1.00 96.31 518 LYS A CA 1
ATOM 4130 C C . LYS A 1 518 ? 18.027 -25.962 -12.789 1.00 96.31 518 LYS A C 1
ATOM 4132 O O . LYS A 1 518 ? 17.528 -25.863 -13.901 1.00 96.31 518 LYS A O 1
ATOM 4137 N N . HIS A 1 519 ? 17.963 -27.084 -12.073 1.00 95.94 519 HIS A N 1
ATOM 4138 C CA . HIS A 1 519 ? 17.126 -28.202 -12.502 1.00 95.94 519 HIS A CA 1
ATOM 4139 C C . HIS A 1 519 ? 15.664 -27.761 -12.662 1.00 95.94 519 HIS A C 1
ATOM 4141 O O . HIS A 1 519 ? 15.120 -27.043 -11.816 1.00 95.94 519 HIS A O 1
ATOM 4147 N N . GLY A 1 520 ? 15.008 -28.249 -13.709 1.00 95.38 520 GLY A N 1
ATOM 4148 C CA . GLY A 1 520 ? 13.607 -27.962 -13.979 1.00 95.38 520 GLY A CA 1
ATOM 4149 C C . GLY A 1 520 ? 13.216 -28.331 -15.403 1.00 95.38 520 GLY A C 1
ATOM 4150 O O . GLY A 1 520 ? 14.026 -28.837 -16.172 1.00 95.38 520 GLY A O 1
ATOM 4151 N N . SER A 1 521 ? 11.953 -28.088 -15.743 1.00 94.00 521 SER A N 1
ATOM 4152 C CA . SER A 1 521 ? 11.499 -28.115 -17.133 1.00 94.00 521 SER A CA 1
ATOM 4153 C C . SER A 1 521 ? 11.872 -26.800 -17.816 1.00 94.00 521 SER A C 1
ATOM 4155 O O . SER A 1 521 ? 11.507 -25.739 -17.304 1.00 94.00 521 SER A O 1
ATOM 4157 N N . GLY A 1 522 ? 12.518 -26.863 -18.972 1.00 92.25 522 GLY A N 1
ATOM 4158 C CA . GLY A 1 522 ? 12.880 -25.688 -19.760 1.00 92.25 522 GLY A CA 1
ATOM 4159 C C . GLY A 1 522 ? 13.861 -26.042 -20.875 1.00 92.25 522 GLY A C 1
ATOM 4160 O O . GLY A 1 522 ? 14.280 -27.202 -20.949 1.00 92.25 522 GLY A O 1
ATOM 4161 N N . PRO A 1 523 ? 14.202 -25.072 -21.740 1.00 93.25 523 PRO A N 1
ATOM 4162 C CA . PRO A 1 523 ? 15.357 -25.210 -22.619 1.00 93.25 523 PRO A CA 1
ATOM 4163 C C . PRO A 1 523 ? 16.634 -25.349 -21.777 1.00 93.25 523 PRO A C 1
ATOM 4165 O O . PRO A 1 523 ? 16.635 -24.990 -20.597 1.00 93.25 523 PRO A O 1
ATOM 4168 N N . ALA A 1 524 ? 17.702 -25.870 -22.377 1.00 94.38 524 ALA A N 1
ATOM 4169 C CA . ALA A 1 524 ? 19.029 -25.763 -21.780 1.00 94.38 524 ALA A CA 1
ATOM 4170 C C . ALA A 1 524 ? 19.447 -24.291 -21.837 1.00 94.38 524 ALA A C 1
ATOM 4172 O O . ALA A 1 524 ? 19.284 -23.654 -22.874 1.00 94.38 524 ALA A O 1
ATOM 4173 N N . VAL A 1 525 ? 19.924 -23.735 -20.727 1.00 95.94 525 VAL A N 1
ATOM 4174 C CA . VAL A 1 525 ? 20.214 -22.299 -20.627 1.00 95.94 525 VAL A CA 1
ATOM 4175 C C . VAL A 1 525 ? 21.670 -22.091 -20.202 1.00 95.94 525 VAL A C 1
ATOM 4177 O O . VAL A 1 525 ? 22.150 -22.818 -19.331 1.00 95.94 525 VAL A O 1
ATOM 4180 N N . PRO A 1 526 ? 22.397 -21.103 -20.761 1.00 94.94 526 PRO A N 1
ATOM 4181 C CA . PRO A 1 526 ? 23.775 -20.838 -20.358 1.00 94.94 526 PRO A CA 1
ATOM 4182 C C . PRO A 1 526 ? 23.881 -20.394 -18.892 1.00 94.94 526 PRO A C 1
ATOM 4184 O O . PRO A 1 526 ? 23.027 -19.670 -18.379 1.00 94.94 526 PRO A O 1
ATOM 4187 N N . GLU A 1 527 ? 24.997 -20.732 -18.236 1.00 95.81 527 GLU A N 1
ATOM 4188 C CA . GLU A 1 527 ? 25.320 -20.300 -16.861 1.00 95.81 527 GLU A CA 1
ATOM 4189 C C . GLU A 1 527 ? 25.816 -18.839 -16.785 1.00 95.81 527 GLU A C 1
ATOM 4191 O O . GLU A 1 527 ? 26.713 -18.478 -16.017 1.00 95.81 527 GLU A O 1
ATOM 4196 N N . LYS A 1 528 ? 25.251 -17.983 -17.638 1.00 96.31 528 LYS A N 1
ATOM 4197 C CA . LYS A 1 528 ? 25.562 -16.561 -17.776 1.00 96.31 528 LYS A CA 1
ATOM 4198 C C . LYS A 1 528 ? 24.264 -15.773 -17.864 1.00 96.31 528 LYS A C 1
ATOM 4200 O O . LYS A 1 528 ? 23.250 -16.261 -18.363 1.00 96.31 528 LYS A O 1
ATOM 4205 N N . ALA A 1 529 ? 24.290 -14.545 -17.369 1.00 97.44 529 ALA A N 1
ATOM 4206 C CA . ALA A 1 529 ? 23.148 -13.647 -17.432 1.00 97.44 529 ALA A CA 1
ATOM 4207 C C . ALA A 1 529 ? 23.569 -12.282 -17.958 1.00 97.44 529 ALA A C 1
ATOM 4209 O O . ALA A 1 529 ? 24.625 -11.782 -17.594 1.00 97.44 529 ALA A O 1
ATOM 4210 N N . VAL A 1 530 ? 22.709 -11.641 -18.740 1.00 97.88 530 VAL A N 1
ATOM 4211 C CA . VAL A 1 530 ? 22.891 -10.254 -19.170 1.00 97.88 530 VAL A CA 1
ATOM 4212 C C . VAL A 1 530 ? 21.783 -9.406 -18.564 1.00 97.88 530 VAL A C 1
ATOM 4214 O O . VAL A 1 530 ? 20.606 -9.792 -18.531 1.00 97.88 530 VAL A O 1
ATOM 4217 N N . ARG A 1 531 ? 22.159 -8.232 -18.055 1.00 97.94 531 ARG A N 1
ATOM 4218 C CA . ARG A 1 531 ? 21.239 -7.303 -17.403 1.00 97.94 531 ARG A CA 1
ATOM 4219 C C . ARG A 1 531 ? 21.347 -5.921 -18.027 1.00 97.94 531 ARG A C 1
ATOM 4221 O O . ARG A 1 531 ? 22.345 -5.226 -17.865 1.00 97.94 531 ARG A O 1
ATOM 4228 N N . PHE A 1 532 ? 20.257 -5.492 -18.652 1.00 98.44 532 PHE A N 1
ATOM 4229 C CA . PHE A 1 532 ? 20.095 -4.141 -19.176 1.00 98.44 532 PHE A CA 1
ATOM 4230 C C . PHE A 1 532 ? 19.320 -3.286 -18.169 1.00 98.44 532 PHE A C 1
ATOM 4232 O O . PHE A 1 532 ? 18.252 -3.680 -17.686 1.00 98.44 532 PHE A O 1
ATOM 4239 N N . SER A 1 533 ? 19.859 -2.117 -17.834 1.00 98.31 533 SER A N 1
ATOM 4240 C CA . SER A 1 533 ? 19.328 -1.210 -16.809 1.00 98.31 533 SER A CA 1
ATOM 4241 C C . SER A 1 533 ? 19.456 0.251 -17.241 1.00 98.31 533 SER A C 1
ATOM 4243 O O . SER A 1 533 ? 20.257 0.592 -18.112 1.00 98.31 533 SER A O 1
ATOM 4245 N N . PHE A 1 534 ? 18.695 1.135 -16.600 1.00 98.44 534 PHE A N 1
ATOM 4246 C CA . PHE A 1 534 ? 18.804 2.575 -16.815 1.00 98.44 534 PHE A CA 1
ATOM 4247 C C . PHE A 1 534 ? 18.723 3.359 -15.502 1.00 98.44 534 PHE A C 1
ATOM 4249 O O . PHE A 1 534 ? 18.201 2.881 -14.494 1.00 98.44 534 PHE A O 1
ATOM 4256 N N . THR A 1 535 ? 19.217 4.593 -15.532 1.00 98.31 535 THR A N 1
ATOM 4257 C CA . THR A 1 535 ? 19.164 5.541 -14.415 1.00 98.31 535 THR A CA 1
ATOM 4258 C C . THR A 1 535 ? 18.800 6.922 -14.939 1.00 98.31 535 THR A C 1
ATOM 4260 O O . THR A 1 535 ? 19.384 7.405 -15.912 1.00 98.31 535 THR A O 1
ATOM 4263 N N . VAL A 1 536 ? 17.844 7.583 -14.289 1.00 98.12 536 VAL A N 1
ATOM 4264 C CA . VAL A 1 536 ? 17.524 8.987 -14.568 1.00 98.12 536 VAL A CA 1
ATOM 4265 C C . VAL A 1 536 ? 18.583 9.851 -13.891 1.00 98.12 536 VAL A C 1
ATOM 4267 O O . VAL A 1 536 ? 18.677 9.880 -12.672 1.00 98.12 536 VAL A O 1
ATOM 4270 N N . MET A 1 537 ? 19.414 10.525 -14.683 1.00 97.81 537 MET A N 1
ATOM 4271 C CA . MET A 1 537 ? 20.575 11.263 -14.172 1.00 97.81 537 MET A CA 1
ATOM 4272 C C . MET A 1 537 ? 20.233 12.698 -13.796 1.00 97.81 537 MET A C 1
ATOM 4274 O O . MET A 1 537 ? 20.722 13.220 -12.800 1.00 97.81 537 MET A O 1
ATOM 4278 N N . ARG A 1 538 ? 19.452 13.369 -14.644 1.00 97.25 538 ARG A N 1
ATOM 4279 C CA . ARG A 1 538 ? 19.031 14.754 -14.427 1.00 97.25 538 ARG A CA 1
ATOM 4280 C C . ARG A 1 538 ? 17.769 15.070 -15.203 1.00 97.25 538 ARG A C 1
ATOM 4282 O O . ARG A 1 538 ? 17.563 14.531 -16.293 1.00 97.25 538 ARG A O 1
ATOM 4289 N N . ILE A 1 539 ? 16.991 15.993 -14.661 1.00 97.56 539 ILE A N 1
ATOM 4290 C CA . ILE A 1 539 ? 15.803 16.558 -15.291 1.00 97.56 539 ILE A CA 1
ATOM 4291 C C . ILE A 1 539 ? 15.970 18.071 -15.302 1.00 97.56 539 ILE A C 1
ATOM 4293 O O . ILE A 1 539 ? 16.237 18.689 -14.269 1.00 97.56 539 ILE A O 1
ATOM 4297 N N . THR A 1 540 ? 15.839 18.662 -16.481 1.00 96.38 540 THR A N 1
ATOM 4298 C CA . THR A 1 540 ? 15.901 20.110 -16.683 1.00 96.38 540 THR A CA 1
ATOM 4299 C C . THR A 1 540 ? 14.593 20.608 -17.263 1.00 96.38 540 THR A C 1
ATOM 4301 O O . THR A 1 540 ? 13.956 19.893 -18.029 1.00 96.38 540 THR A O 1
ATOM 4304 N N . ILE A 1 541 ? 14.213 21.836 -16.946 1.00 94.69 541 ILE A N 1
ATOM 4305 C CA . ILE A 1 541 ? 13.091 22.527 -17.578 1.00 94.69 541 ILE A CA 1
ATOM 4306 C C . ILE A 1 541 ? 13.624 23.736 -18.342 1.00 94.69 541 ILE A C 1
ATOM 4308 O O . ILE A 1 541 ? 14.549 24.410 -17.879 1.00 94.69 541 ILE A O 1
ATOM 4312 N N . ASP A 1 542 ? 13.062 23.983 -19.521 1.00 88.56 542 ASP A N 1
ATOM 4313 C CA . ASP A 1 542 ? 13.338 25.208 -20.264 1.00 88.56 542 ASP A CA 1
ATOM 4314 C C . ASP A 1 542 ? 12.488 26.349 -19.689 1.00 88.56 542 ASP A C 1
ATOM 4316 O O . ASP A 1 542 ? 11.258 26.272 -19.676 1.00 88.56 542 ASP A O 1
ATOM 4320 N N . HIS A 1 543 ? 13.137 27.386 -19.159 1.00 82.94 543 HIS A N 1
ATOM 4321 C CA . HIS A 1 543 ? 12.462 28.548 -18.586 1.00 82.94 543 HIS A CA 1
ATOM 4322 C C . HIS A 1 543 ? 13.092 29.834 -19.136 1.00 82.94 543 HIS A C 1
ATOM 4324 O O . HIS A 1 543 ? 14.100 30.342 -18.636 1.00 82.94 543 HIS A O 1
ATOM 4330 N N . GLY A 1 544 ? 12.492 30.367 -20.202 1.00 78.88 544 GLY A N 1
ATOM 4331 C CA . GLY A 1 544 ? 12.984 31.555 -20.898 1.00 78.88 544 GLY A CA 1
ATOM 4332 C C . GLY A 1 544 ? 14.142 31.237 -21.847 1.00 78.88 544 GLY A C 1
ATOM 4333 O O . GLY A 1 544 ? 13.926 30.659 -22.904 1.00 78.88 544 GLY A O 1
ATOM 4334 N N . SER A 1 545 ? 15.357 31.684 -21.512 1.00 74.44 545 SER A N 1
ATOM 4335 C CA . SER A 1 545 ? 16.574 31.488 -22.325 1.00 74.44 545 SER A CA 1
ATOM 4336 C C . SER A 1 545 ? 17.607 30.556 -21.681 1.00 74.44 545 SER A C 1
ATOM 4338 O O . SER A 1 545 ? 18.708 30.394 -22.213 1.00 74.44 545 SER A O 1
ATOM 4340 N N . GLN A 1 546 ? 17.286 29.964 -20.526 1.00 82.94 546 GLN A N 1
ATOM 4341 C CA . GLN A 1 546 ? 18.188 29.103 -19.765 1.00 82.94 546 GLN A CA 1
ATOM 4342 C C . GLN A 1 546 ? 17.497 27.796 -19.369 1.00 82.94 546 GLN A C 1
ATOM 4344 O O . GLN A 1 546 ? 16.343 27.781 -18.947 1.00 82.94 546 GLN A O 1
ATOM 4349 N N . ASN A 1 547 ? 18.253 26.699 -19.448 1.00 88.94 547 ASN A N 1
ATOM 4350 C CA . ASN A 1 547 ? 17.828 25.399 -18.940 1.00 88.94 547 ASN A CA 1
ATOM 4351 C C . ASN A 1 547 ? 18.094 25.330 -17.435 1.00 88.94 547 ASN A C 1
ATOM 4353 O O . ASN A 1 547 ? 19.250 25.266 -17.007 1.00 88.94 547 ASN A O 1
ATOM 4357 N N . VAL A 1 548 ? 17.027 25.311 -16.643 1.00 93.50 548 VAL A N 1
ATOM 4358 C CA . VAL A 1 548 ? 17.101 25.205 -15.184 1.00 93.50 548 VAL A CA 1
ATOM 4359 C C . VAL A 1 548 ? 17.100 23.729 -14.793 1.00 93.50 548 VAL A C 1
ATOM 4361 O O . VAL A 1 548 ? 16.299 22.938 -15.294 1.00 93.50 548 VAL A O 1
ATOM 4364 N N . LYS A 1 549 ? 18.018 23.325 -13.909 1.00 94.62 549 LYS A N 1
ATOM 4365 C CA . LYS A 1 549 ? 18.074 21.953 -13.382 1.00 94.62 549 LYS A CA 1
ATOM 4366 C C . LYS A 1 549 ? 17.050 21.797 -12.260 1.00 94.62 549 LYS A C 1
ATOM 4368 O O . LYS A 1 549 ? 17.157 22.482 -11.252 1.00 94.62 549 LYS A O 1
ATOM 4373 N N . VAL A 1 550 ? 16.099 20.885 -12.443 1.00 95.62 550 VAL A N 1
ATOM 4374 C CA . VAL A 1 550 ? 15.045 20.569 -11.467 1.00 95.62 550 VAL A CA 1
ATOM 4375 C C . VAL A 1 550 ? 15.473 19.409 -10.576 1.00 95.62 550 VAL A C 1
ATOM 4377 O O . VAL A 1 550 ? 15.326 19.471 -9.364 1.00 95.62 550 VAL A O 1
ATOM 4380 N N . PHE A 1 551 ? 16.054 18.371 -11.174 1.00 97.31 551 PHE A N 1
ATOM 4381 C CA . PHE A 1 551 ? 16.536 17.193 -10.461 1.00 97.31 551 PHE A CA 1
ATOM 4382 C C . PHE A 1 551 ? 17.912 16.784 -10.985 1.00 97.31 551 PHE A C 1
ATOM 4384 O O . PHE A 1 551 ? 18.179 16.855 -12.189 1.00 97.31 551 PHE A O 1
ATOM 4391 N N . GLU A 1 552 ? 18.776 16.327 -10.086 1.00 97.06 552 GLU A N 1
ATOM 4392 C CA . GLU A 1 552 ? 20.072 15.732 -10.394 1.00 97.06 552 GLU A CA 1
ATOM 4393 C C . GLU A 1 552 ? 20.332 14.596 -9.402 1.00 97.06 552 GLU A C 1
ATOM 4395 O O . GLU A 1 552 ? 20.242 14.799 -8.193 1.00 97.06 552 GLU A O 1
ATOM 4400 N N . GLU A 1 553 ? 20.636 13.405 -9.918 1.00 97.44 553 GLU A N 1
ATOM 4401 C CA . GLU A 1 553 ? 20.854 12.212 -9.102 1.00 97.44 553 GLU A CA 1
ATOM 4402 C C . GLU A 1 553 ? 22.090 12.408 -8.203 1.00 97.44 553 GLU A C 1
ATOM 4404 O O . GLU A 1 553 ? 23.211 12.518 -8.718 1.00 97.44 553 GLU A O 1
ATOM 4409 N N . PRO A 1 554 ? 21.932 12.440 -6.865 1.00 96.00 554 PRO A N 1
ATOM 4410 C CA . PRO A 1 554 ? 23.033 12.746 -5.957 1.00 96.00 554 PRO A CA 1
ATOM 4411 C C . PRO A 1 554 ? 24.089 11.637 -5.905 1.00 96.00 554 PRO A C 1
ATOM 4413 O O . PRO A 1 554 ? 25.249 11.908 -5.582 1.00 96.00 554 PRO A O 1
ATOM 4416 N N . LYS A 1 555 ? 23.713 10.379 -6.179 1.00 96.62 555 LYS A N 1
ATOM 4417 C CA . LYS A 1 555 ? 24.613 9.217 -6.125 1.00 96.62 555 LYS A CA 1
ATOM 4418 C C . LYS A 1 555 ? 24.443 8.346 -7.377 1.00 96.62 555 LYS A C 1
ATOM 4420 O O . LYS A 1 555 ? 23.941 7.227 -7.284 1.00 96.62 555 LYS A O 1
ATOM 4425 N N . PRO A 1 556 ? 24.952 8.787 -8.542 1.00 94.25 556 PRO A N 1
ATOM 4426 C CA . PRO A 1 556 ? 24.670 8.156 -9.838 1.00 94.25 556 PRO A CA 1
ATOM 4427 C C . PRO A 1 556 ? 25.254 6.749 -10.034 1.00 94.25 556 PRO A C 1
ATOM 4429 O O . PRO A 1 556 ? 24.923 6.076 -11.007 1.00 94.25 556 PRO A O 1
ATOM 4432 N N . ASN A 1 557 ? 26.142 6.310 -9.141 1.00 93.81 557 ASN A N 1
ATOM 4433 C CA . ASN A 1 557 ? 26.724 4.967 -9.152 1.00 93.81 557 ASN A CA 1
ATOM 4434 C C . ASN A 1 557 ? 26.188 4.086 -8.007 1.00 93.81 557 ASN A C 1
ATOM 4436 O O . ASN A 1 557 ? 26.775 3.046 -7.723 1.00 93.81 557 ASN A O 1
ATOM 4440 N N . SER A 1 558 ? 25.119 4.502 -7.317 1.00 95.88 558 SER A N 1
ATOM 4441 C CA . SER A 1 558 ? 24.462 3.654 -6.321 1.00 95.88 558 SER A CA 1
ATOM 4442 C C . SER A 1 558 ? 23.592 2.597 -6.996 1.00 95.88 558 SER A C 1
ATOM 4444 O O . SER A 1 558 ? 22.908 2.844 -7.985 1.00 95.88 558 SER A O 1
ATOM 4446 N N . GLU A 1 559 ? 23.556 1.417 -6.397 1.00 93.12 559 GLU A N 1
ATOM 4447 C CA . GLU A 1 559 ? 22.628 0.343 -6.719 1.00 93.12 559 GLU A CA 1
ATOM 4448 C C . GLU A 1 559 ? 21.152 0.747 -6.552 1.00 93.12 559 GLU A C 1
ATOM 4450 O O . GLU A 1 559 ? 20.287 0.154 -7.191 1.00 93.12 559 GLU A O 1
ATOM 4455 N N . LEU A 1 560 ? 20.854 1.765 -5.732 1.00 94.19 560 LEU A N 1
ATOM 4456 C CA . LEU A 1 560 ? 19.486 2.200 -5.433 1.00 94.19 560 LEU A CA 1
ATOM 4457 C C . LEU A 1 560 ? 18.794 2.886 -6.621 1.00 94.19 560 LEU A C 1
ATOM 4459 O O . LEU A 1 560 ? 17.578 2.773 -6.765 1.00 94.19 560 LEU A O 1
ATOM 4463 N N . CYS A 1 561 ? 19.551 3.589 -7.468 1.00 94.31 561 CYS A N 1
ATOM 4464 C CA . CYS A 1 561 ? 19.023 4.341 -8.614 1.00 94.31 561 CYS A CA 1
ATOM 4465 C C . CYS A 1 561 ? 19.183 3.597 -9.955 1.00 94.31 561 CYS A C 1
ATOM 4467 O O . CYS A 1 561 ? 18.695 4.057 -10.991 1.00 94.31 561 CYS A O 1
ATOM 4469 N N . CYS A 1 562 ? 19.839 2.432 -9.959 1.00 97.19 562 CYS A N 1
ATOM 4470 C CA . CYS A 1 562 ? 19.989 1.580 -11.138 1.00 97.19 562 CYS A CA 1
ATOM 4471 C C . CYS A 1 562 ? 18.729 0.724 -11.338 1.00 97.19 562 CYS A C 1
ATOM 4473 O O . CYS A 1 562 ? 18.569 -0.329 -10.717 1.00 97.19 562 CYS A O 1
ATOM 4475 N N . LYS A 1 563 ? 17.804 1.186 -12.189 1.00 97.75 563 LYS A N 1
ATOM 4476 C CA . LYS A 1 563 ? 16.509 0.528 -12.410 1.00 97.75 563 LYS A CA 1
ATOM 4477 C C . LYS A 1 563 ? 16.655 -0.572 -13.483 1.00 97.75 563 LYS A C 1
ATOM 4479 O O . LYS A 1 563 ? 17.035 -0.263 -14.617 1.00 97.75 563 LYS A O 1
ATOM 4484 N N . PRO A 1 564 ? 16.372 -1.854 -13.168 1.00 97.94 564 PRO A N 1
ATOM 4485 C CA . PRO A 1 564 ? 16.499 -2.947 -14.129 1.00 97.94 564 PRO A CA 1
ATOM 4486 C C . PRO A 1 564 ? 15.367 -2.903 -15.159 1.00 97.94 564 PRO A C 1
ATOM 4488 O O . PRO A 1 564 ? 14.202 -2.725 -14.799 1.00 97.94 564 PRO A O 1
ATOM 4491 N N . LEU A 1 565 ? 15.700 -3.114 -16.433 1.00 98.25 565 LEU A N 1
ATOM 4492 C CA . LEU A 1 565 ? 14.738 -3.062 -17.537 1.00 98.25 565 LEU A CA 1
ATOM 4493 C C . LEU A 1 565 ? 14.571 -4.409 -18.240 1.00 98.25 565 LEU A C 1
ATOM 4495 O O . LEU A 1 565 ? 13.443 -4.791 -18.549 1.00 98.25 565 LEU A O 1
ATOM 4499 N N . CYS A 1 566 ? 15.667 -5.137 -18.464 1.00 98.44 566 CYS A N 1
ATOM 4500 C CA . CYS A 1 566 ? 15.649 -6.471 -19.057 1.00 98.44 566 CYS A CA 1
ATOM 4501 C C . CYS A 1 566 ? 16.670 -7.383 -18.383 1.00 98.44 566 CYS A C 1
ATOM 4503 O O . CYS A 1 566 ? 17.820 -7.000 -18.169 1.00 98.44 566 CYS A O 1
ATOM 4505 N N . LEU A 1 567 ? 16.223 -8.593 -18.061 1.00 98.44 567 LEU A N 1
ATOM 4506 C CA . LEU A 1 567 ? 17.030 -9.675 -17.517 1.00 98.44 567 LEU A CA 1
ATOM 4507 C C . LEU A 1 567 ? 16.933 -10.852 -18.477 1.00 98.44 567 LEU A C 1
ATOM 4509 O O . LEU A 1 567 ? 15.820 -11.280 -18.794 1.00 98.44 567 LEU A O 1
ATOM 4513 N N . MET A 1 568 ? 18.071 -11.374 -18.915 1.00 97.44 568 MET A N 1
ATOM 4514 C CA . MET A 1 568 ? 18.133 -12.564 -19.758 1.00 97.44 568 MET A CA 1
ATOM 4515 C C . MET A 1 568 ? 19.222 -13.511 -19.275 1.00 97.44 568 MET A C 1
ATOM 4517 O O . MET A 1 568 ? 20.241 -13.074 -18.743 1.00 97.44 568 MET A O 1
ATOM 4521 N N . LEU A 1 569 ? 18.995 -14.805 -19.463 1.00 97.81 569 LEU A N 1
ATOM 4522 C CA . LEU A 1 569 ? 20.025 -15.824 -19.319 1.00 97.81 569 LEU A CA 1
ATOM 4523 C C . LEU A 1 569 ? 20.605 -16.089 -20.709 1.00 97.81 569 LEU A C 1
ATOM 4525 O O . LEU A 1 569 ? 19.965 -16.739 -21.534 1.00 97.81 569 LEU A O 1
ATOM 4529 N N . ALA A 1 570 ? 21.742 -15.468 -20.994 1.00 95.62 570 ALA A N 1
ATOM 4530 C CA . ALA A 1 570 ? 22.414 -15.478 -22.287 1.00 95.62 570 ALA A CA 1
ATOM 4531 C C . ALA A 1 570 ? 23.910 -15.209 -22.070 1.00 95.62 570 ALA A C 1
ATOM 4533 O O . ALA A 1 570 ? 24.291 -14.583 -21.076 1.00 95.62 570 ALA A O 1
ATOM 4534 N N . ASP A 1 571 ? 24.748 -15.667 -22.997 1.00 94.44 571 ASP A N 1
ATOM 4535 C CA . ASP A 1 571 ? 26.144 -15.238 -23.065 1.00 94.44 571 ASP A CA 1
ATOM 4536 C C . ASP A 1 571 ? 26.214 -13.914 -23.836 1.00 94.44 571 ASP A C 1
ATOM 4538 O O . ASP A 1 571 ? 25.649 -13.796 -24.918 1.00 94.44 571 ASP A O 1
ATOM 4542 N N . GLU A 1 572 ? 26.925 -12.923 -23.304 1.00 94.06 572 GLU A N 1
ATOM 4543 C CA . GLU A 1 572 ? 27.201 -11.666 -24.017 1.00 94.06 572 GLU A CA 1
ATOM 4544 C C . GLU A 1 572 ? 27.996 -11.886 -25.316 1.00 94.06 572 GLU A C 1
ATOM 4546 O O . GLU A 1 572 ? 27.976 -11.048 -26.213 1.00 94.06 572 GLU A O 1
ATOM 4551 N N . SER A 1 573 ? 28.688 -13.024 -25.409 1.00 93.00 573 SER A N 1
ATOM 4552 C CA . SER A 1 573 ? 29.474 -13.429 -26.574 1.00 93.00 573 SER A CA 1
ATOM 4553 C C . SER A 1 573 ? 28.602 -13.986 -27.711 1.00 93.00 573 SER A C 1
ATOM 4555 O O . SER A 1 573 ? 29.074 -14.054 -28.843 1.00 93.00 573 SER A O 1
ATOM 4557 N N . ASP A 1 574 ? 27.356 -14.387 -27.424 1.00 94.31 574 ASP A N 1
ATOM 4558 C CA . ASP A 1 574 ? 26.373 -14.839 -28.417 1.00 94.31 574 ASP A CA 1
ATOM 4559 C C . ASP A 1 574 ? 25.602 -13.626 -28.959 1.00 94.31 574 ASP A C 1
ATOM 4561 O O . ASP A 1 574 ? 24.663 -13.106 -28.342 1.00 94.31 574 ASP A O 1
ATOM 4565 N N . HIS A 1 575 ? 26.041 -13.145 -30.121 1.00 95.19 575 HIS A N 1
ATOM 4566 C CA . HIS A 1 575 ? 25.525 -11.918 -30.714 1.00 95.19 575 HIS A CA 1
ATOM 4567 C C . HIS A 1 575 ? 24.094 -12.087 -31.234 1.00 95.19 575 HIS A C 1
ATOM 4569 O O . HIS A 1 575 ? 23.280 -11.167 -31.137 1.00 95.19 575 HIS A O 1
ATOM 4575 N N . GLU A 1 576 ? 23.768 -13.256 -31.773 1.00 93.81 576 GLU A N 1
ATOM 4576 C CA . GLU A 1 576 ? 22.465 -13.596 -32.326 1.00 93.81 576 GLU A CA 1
ATOM 4577 C C . GLU A 1 576 ? 21.392 -13.536 -31.238 1.00 93.81 576 GLU A C 1
ATOM 4579 O O . GLU A 1 576 ? 20.401 -12.810 -31.376 1.00 93.81 576 GLU A O 1
ATOM 4584 N N . THR A 1 577 ? 21.621 -14.220 -30.115 1.00 93.88 577 THR A N 1
ATOM 4585 C CA . THR A 1 577 ? 20.682 -14.208 -28.987 1.00 93.88 577 THR A CA 1
ATOM 4586 C C . THR A 1 577 ? 20.584 -12.812 -28.372 1.00 93.88 577 THR A C 1
ATOM 4588 O O . THR A 1 577 ? 19.480 -12.307 -28.140 1.00 93.88 577 THR A O 1
ATOM 4591 N N . LEU A 1 578 ? 21.718 -12.138 -28.151 1.00 95.38 578 LEU A N 1
ATOM 4592 C CA . LEU A 1 578 ? 21.737 -10.811 -27.534 1.00 95.38 578 LEU A CA 1
ATOM 4593 C C . LEU A 1 578 ? 20.963 -9.779 -28.370 1.00 95.38 578 LEU A C 1
ATOM 4595 O O . LEU A 1 578 ? 20.143 -9.023 -27.838 1.00 95.38 578 LEU A O 1
ATOM 4599 N N . THR A 1 579 ? 21.185 -9.762 -29.686 1.00 95.69 579 THR A N 1
ATOM 4600 C CA . THR A 1 579 ? 20.496 -8.838 -30.598 1.00 95.69 579 THR A CA 1
ATOM 4601 C C . THR A 1 579 ? 19.014 -9.167 -30.742 1.00 95.69 579 THR A C 1
ATOM 4603 O O . THR A 1 579 ? 18.193 -8.244 -30.736 1.00 95.69 579 THR A O 1
ATOM 4606 N N . ALA A 1 580 ? 18.637 -10.448 -30.791 1.00 95.44 580 ALA A N 1
ATOM 4607 C CA . ALA A 1 580 ? 17.236 -10.858 -30.840 1.00 95.44 580 ALA A CA 1
ATOM 4608 C C . ALA A 1 580 ? 16.446 -10.341 -29.624 1.00 95.44 580 ALA A C 1
ATOM 4610 O O . ALA A 1 580 ? 15.347 -9.809 -29.785 1.00 95.44 580 ALA A O 1
ATOM 4611 N N . ILE A 1 581 ? 17.024 -10.416 -28.418 1.00 96.38 581 ILE A N 1
ATOM 4612 C CA . ILE A 1 581 ? 16.349 -9.993 -27.181 1.00 96.38 581 ILE A CA 1
ATOM 4613 C C . ILE A 1 581 ? 16.400 -8.475 -26.954 1.00 96.38 581 ILE A C 1
ATOM 4615 O O . ILE A 1 581 ? 15.420 -7.899 -26.475 1.00 96.38 581 ILE A O 1
ATOM 4619 N N . LEU A 1 582 ? 17.515 -7.804 -27.272 1.00 97.25 582 LEU A N 1
ATOM 4620 C CA . LEU A 1 582 ? 17.667 -6.363 -27.020 1.00 97.25 582 LEU A CA 1
ATOM 4621 C C . LEU A 1 582 ? 17.108 -5.474 -28.137 1.00 97.25 582 LEU A C 1
ATOM 4623 O O . LEU A 1 582 ? 16.738 -4.331 -27.861 1.00 97.25 582 LEU A O 1
ATOM 4627 N N . SER A 1 583 ? 16.996 -5.961 -29.377 1.00 97.19 583 SER A N 1
ATOM 4628 C CA . SER A 1 583 ? 16.520 -5.139 -30.502 1.00 97.19 583 SER A CA 1
ATOM 4629 C C . SER A 1 583 ? 15.143 -4.486 -30.291 1.00 97.19 583 SER A C 1
ATOM 4631 O O . SER A 1 583 ? 15.013 -3.319 -30.673 1.00 97.19 583 SER A O 1
ATOM 4633 N N . PRO A 1 584 ? 14.143 -5.102 -29.617 1.00 97.56 584 PRO A N 1
ATOM 4634 C CA . PRO A 1 584 ? 12.889 -4.418 -29.307 1.00 97.56 584 PRO A CA 1
ATOM 4635 C C . PRO A 1 584 ? 13.080 -3.198 -28.397 1.00 97.56 584 PRO A C 1
ATOM 4637 O O . PRO A 1 584 ? 12.448 -2.170 -28.620 1.00 97.56 584 PRO A O 1
ATOM 4640 N N . LEU A 1 585 ? 13.984 -3.267 -27.410 1.00 97.31 585 LEU A N 1
ATOM 4641 C CA . LEU A 1 585 ? 14.285 -2.130 -26.531 1.00 97.31 585 LEU A CA 1
ATOM 4642 C C . LEU A 1 585 ? 14.966 -0.997 -27.295 1.00 97.31 585 LEU A C 1
ATOM 4644 O O . LEU A 1 585 ? 14.645 0.170 -27.079 1.00 97.31 585 LEU A O 1
ATOM 4648 N N . ILE A 1 586 ? 15.882 -1.333 -28.208 1.00 97.25 586 ILE A N 1
ATOM 4649 C CA . ILE A 1 586 ? 16.542 -0.340 -29.059 1.00 97.25 586 ILE A CA 1
ATOM 4650 C C . ILE A 1 586 ? 15.530 0.309 -30.011 1.00 97.25 586 ILE A C 1
ATOM 4652 O O . ILE A 1 586 ? 15.534 1.529 -30.156 1.00 97.25 586 ILE A O 1
ATOM 4656 N N . ALA A 1 587 ? 14.610 -0.461 -30.596 1.00 97.31 587 ALA A N 1
ATOM 4657 C CA . ALA A 1 587 ? 13.546 0.075 -31.445 1.00 97.31 587 ALA A CA 1
ATOM 4658 C C . ALA A 1 587 ? 12.605 1.022 -30.675 1.00 97.31 587 ALA A C 1
ATOM 4660 O O . ALA A 1 587 ? 12.324 2.126 -31.148 1.00 97.31 587 ALA A O 1
ATOM 4661 N N . GLU A 1 588 ? 12.170 0.628 -29.471 1.00 97.88 588 GLU A N 1
ATOM 4662 C CA . GLU A 1 588 ? 11.372 1.468 -28.565 1.00 97.88 588 GLU A CA 1
ATOM 4663 C C . GLU A 1 588 ? 12.122 2.773 -28.232 1.00 97.88 588 GLU A C 1
ATOM 4665 O O . GLU A 1 588 ? 11.574 3.869 -28.360 1.00 97.88 588 GLU A O 1
ATOM 4670 N N . ARG A 1 589 ? 13.409 2.675 -27.880 1.00 97.62 589 ARG A N 1
ATOM 4671 C CA . ARG A 1 589 ? 14.285 3.814 -27.572 1.00 97.62 589 ARG A CA 1
ATOM 4672 C C . ARG A 1 589 ? 14.442 4.787 -28.736 1.00 97.62 589 ARG A C 1
ATOM 4674 O O . ARG A 1 589 ? 14.324 5.996 -28.535 1.00 97.62 589 ARG A O 1
ATOM 4681 N N . GLU A 1 590 ? 14.725 4.293 -29.939 1.00 97.69 590 GLU A N 1
ATOM 4682 C CA . GLU A 1 590 ? 14.878 5.153 -31.116 1.00 97.69 590 GLU A CA 1
ATOM 4683 C C . GLU A 1 590 ? 13.565 5.857 -31.477 1.00 97.69 590 GLU A C 1
ATOM 4685 O O . GLU A 1 590 ? 13.588 7.034 -31.839 1.00 97.69 590 GLU A O 1
ATOM 4690 N N . ALA A 1 591 ? 12.415 5.194 -31.306 1.00 97.25 591 ALA A N 1
ATOM 4691 C CA . ALA A 1 591 ? 11.113 5.834 -31.488 1.00 97.25 591 ALA A CA 1
ATOM 4692 C C . ALA A 1 591 ? 10.902 6.989 -30.488 1.00 97.25 591 ALA A C 1
ATOM 4694 O O . ALA A 1 591 ? 10.504 8.087 -30.893 1.00 97.25 591 ALA A O 1
ATOM 4695 N N . MET A 1 592 ? 11.229 6.772 -29.206 1.00 97.62 592 MET A N 1
ATOM 4696 C CA . MET A 1 592 ? 11.049 7.759 -28.129 1.00 97.62 592 MET A CA 1
ATOM 4697 C C . MET A 1 592 ? 11.884 9.034 -28.303 1.00 97.62 592 MET A C 1
ATOM 4699 O O . MET A 1 592 ? 11.457 10.097 -27.867 1.00 97.62 592 MET A O 1
ATOM 4703 N N . LYS A 1 593 ? 13.044 8.981 -28.971 1.00 96.12 593 LYS A N 1
ATOM 4704 C CA . LYS A 1 593 ? 13.884 10.176 -29.209 1.00 96.12 593 LYS A CA 1
ATOM 4705 C C . LYS A 1 593 ? 13.209 11.259 -30.053 1.00 96.12 593 LYS A C 1
ATOM 4707 O O . LYS A 1 593 ? 13.635 12.410 -30.018 1.00 96.12 593 LYS A O 1
ATOM 4712 N N . SER A 1 594 ? 12.213 10.882 -30.852 1.00 94.25 594 SER A N 1
ATOM 4713 C CA . SER A 1 594 ? 11.533 11.766 -31.809 1.00 94.25 594 SER A CA 1
ATOM 4714 C C . SER A 1 594 ? 10.125 12.183 -31.373 1.00 94.25 594 SER A C 1
ATOM 4716 O O . SER A 1 594 ? 9.379 12.740 -32.176 1.00 94.25 594 SER A O 1
ATOM 4718 N N . SER A 1 595 ? 9.754 11.897 -30.122 1.00 96.94 595 SER A N 1
ATOM 4719 C CA . SER A 1 595 ? 8.422 12.146 -29.573 1.00 96.94 595 SER A CA 1
ATOM 4720 C C . SER A 1 595 ? 8.498 12.748 -28.169 1.00 96.94 595 SER A C 1
ATOM 4722 O O . SER A 1 595 ? 9.538 12.702 -27.508 1.00 96.94 595 SER A O 1
ATOM 4724 N N . GLU A 1 596 ? 7.394 13.340 -27.732 1.00 97.06 596 GLU A N 1
ATOM 4725 C CA . GLU A 1 596 ? 7.227 13.943 -26.417 1.00 97.06 596 GLU A CA 1
ATOM 4726 C C . GLU A 1 596 ? 6.223 13.120 -25.602 1.00 97.06 596 GLU A C 1
ATOM 4728 O O . GLU A 1 596 ? 5.174 12.708 -26.101 1.00 97.06 596 GLU A O 1
ATOM 4733 N N . LEU A 1 597 ? 6.553 12.861 -24.341 1.00 98.12 597 LEU A N 1
ATOM 4734 C CA . LEU A 1 597 ? 5.698 12.143 -23.403 1.00 98.12 597 LEU A CA 1
ATOM 4735 C C . LEU A 1 597 ? 4.811 13.135 -22.653 1.00 98.12 597 LEU A C 1
ATOM 4737 O O . LEU A 1 597 ? 5.319 14.044 -22.001 1.00 98.12 597 LEU A O 1
ATOM 4741 N N . MET A 1 598 ? 3.506 12.904 -22.678 1.00 97.69 598 MET A N 1
ATOM 4742 C CA . MET A 1 598 ? 2.507 13.610 -21.886 1.00 97.69 598 MET A CA 1
ATOM 4743 C C . MET A 1 598 ? 2.136 12.750 -20.674 1.00 97.69 598 MET A C 1
ATOM 4745 O O . MET A 1 598 ? 1.653 11.623 -20.826 1.00 97.69 598 MET A O 1
ATOM 4749 N N . LEU A 1 599 ? 2.367 13.274 -19.471 1.00 97.06 599 LEU A N 1
ATOM 4750 C CA . LEU A 1 599 ? 2.170 12.557 -18.211 1.00 97.06 599 LEU A CA 1
ATOM 4751 C C . LEU A 1 599 ? 1.525 13.468 -17.166 1.00 97.06 599 LEU A C 1
ATOM 4753 O O . LEU A 1 599 ? 1.950 14.607 -16.976 1.00 97.06 599 LEU A O 1
ATOM 4757 N N . GLU A 1 600 ? 0.486 12.976 -16.495 1.00 96.00 600 GLU A N 1
ATOM 4758 C CA . GLU A 1 600 ? -0.177 13.714 -15.421 1.00 96.00 600 GLU A CA 1
ATOM 4759 C C . GLU A 1 600 ? 0.615 13.578 -14.117 1.00 96.00 600 GLU A C 1
ATOM 4761 O O . GLU A 1 600 ? 0.783 12.478 -13.594 1.00 96.00 600 GLU A O 1
ATOM 4766 N N . MET A 1 601 ? 1.085 14.706 -13.590 1.00 94.06 601 MET A N 1
ATOM 4767 C CA . MET A 1 601 ? 1.826 14.797 -12.335 1.00 94.06 601 MET A CA 1
ATOM 4768 C C . MET A 1 601 ? 1.303 15.989 -11.529 1.00 94.06 601 MET A C 1
ATOM 4770 O O . MET A 1 601 ? 1.163 17.095 -12.049 1.00 94.06 601 MET A O 1
ATOM 4774 N N . GLY A 1 602 ? 0.992 15.789 -10.254 1.00 89.81 602 GLY A N 1
ATOM 4775 C CA . GLY A 1 602 ? 0.420 16.807 -9.373 1.00 89.81 602 GLY A CA 1
ATOM 4776 C C . GLY A 1 602 ? -0.960 17.294 -9.822 1.00 89.81 602 GLY A C 1
ATOM 4777 O O . GLY A 1 602 ? -1.337 18.421 -9.512 1.00 89.81 602 GLY A O 1
ATOM 4778 N N . GLY A 1 603 ? -1.693 16.477 -10.591 1.00 93.06 603 GLY A N 1
ATOM 4779 C CA . GLY A 1 603 ? -2.969 16.845 -11.219 1.00 93.06 603 GLY A CA 1
ATOM 4780 C C . GLY A 1 603 ? -2.836 17.718 -12.473 1.00 93.06 603 GLY A C 1
ATOM 4781 O O . GLY A 1 603 ? -3.828 18.285 -12.928 1.00 93.06 603 GLY A O 1
ATOM 4782 N N . ILE A 1 604 ? -1.623 17.870 -13.017 1.00 95.12 604 ILE A N 1
ATOM 4783 C CA . ILE A 1 604 ? -1.335 18.709 -14.185 1.00 95.12 604 ILE A CA 1
ATOM 4784 C C . ILE A 1 604 ? -0.654 17.860 -15.252 1.00 95.12 604 ILE A C 1
ATOM 4786 O O . ILE A 1 604 ? 0.272 17.102 -14.969 1.00 95.12 604 ILE A O 1
ATOM 4790 N N . LEU A 1 605 ? -1.105 17.993 -16.498 1.00 96.31 605 LEU A N 1
ATOM 4791 C CA . LEU A 1 605 ? -0.496 17.308 -17.632 1.00 96.31 605 LEU A CA 1
ATOM 4792 C C . LEU A 1 605 ? 0.819 18.003 -18.015 1.00 96.31 605 LEU A C 1
ATOM 4794 O O . LEU A 1 605 ? 0.803 19.165 -18.423 1.00 96.31 605 LEU A O 1
ATOM 4798 N N . ARG A 1 606 ? 1.942 17.292 -17.883 1.00 95.44 606 ARG A N 1
ATOM 4799 C CA . ARG A 1 606 ? 3.297 17.781 -18.171 1.00 95.44 606 ARG A CA 1
ATOM 4800 C C . ARG A 1 606 ? 3.927 17.049 -19.354 1.00 95.44 606 ARG A C 1
ATOM 4802 O O . ARG A 1 606 ? 3.593 15.897 -19.624 1.00 95.44 606 ARG A O 1
ATOM 4809 N N . THR A 1 607 ? 4.858 17.717 -20.027 1.00 96.94 607 THR A N 1
ATOM 4810 C CA . THR A 1 607 ? 5.511 17.252 -21.256 1.00 96.94 607 THR A CA 1
ATOM 4811 C C . THR A 1 607 ? 6.988 16.942 -21.023 1.00 96.94 607 THR A C 1
ATOM 4813 O O . THR A 1 607 ? 7.728 17.795 -20.533 1.00 96.94 607 THR A O 1
ATOM 4816 N N . PHE A 1 608 ? 7.446 15.756 -21.430 1.00 97.38 608 PHE A N 1
ATOM 4817 C CA . PHE A 1 608 ? 8.819 15.278 -21.243 1.00 97.38 608 PHE A CA 1
ATOM 4818 C C . PHE A 1 608 ? 9.477 14.855 -22.559 1.00 97.38 608 PHE A C 1
ATOM 4820 O O . PHE A 1 608 ? 8.878 14.180 -23.395 1.00 97.38 608 PHE A O 1
ATOM 4827 N N . LYS A 1 609 ? 10.756 15.198 -22.705 1.00 96.75 609 LYS A N 1
ATOM 4828 C CA . LYS A 1 609 ? 11.660 14.772 -23.780 1.00 96.75 609 LYS A CA 1
ATOM 4829 C C . LYS A 1 609 ? 12.803 13.970 -23.187 1.00 96.75 609 LYS A C 1
ATOM 4831 O O . LYS A 1 609 ? 13.273 14.291 -22.098 1.00 96.75 609 LYS A O 1
ATOM 4836 N N . PHE A 1 610 ? 13.299 12.976 -23.915 1.00 97.94 610 PHE A N 1
ATOM 4837 C CA . PHE A 1 610 ? 14.332 12.072 -23.408 1.00 97.94 610 PHE A CA 1
ATOM 4838 C C . PHE A 1 610 ? 15.631 12.162 -24.205 1.00 97.94 610 PHE A C 1
ATOM 4840 O O . PHE A 1 610 ? 15.636 12.164 -25.434 1.00 97.94 610 PHE A O 1
ATOM 4847 N N . ILE A 1 611 ? 16.751 12.177 -23.483 1.00 98.12 611 ILE A N 1
ATOM 4848 C CA . ILE A 1 611 ? 18.101 12.051 -24.032 1.00 98.12 611 ILE A CA 1
ATOM 4849 C C . ILE A 1 611 ? 18.743 10.811 -23.421 1.00 98.12 611 ILE A C 1
ATOM 4851 O O . ILE A 1 611 ? 19.093 10.794 -22.241 1.00 98.12 611 ILE A O 1
ATOM 4855 N N . PHE A 1 612 ? 18.943 9.791 -24.247 1.00 98.25 612 PHE A N 1
ATOM 4856 C CA . PHE A 1 612 ? 19.564 8.535 -23.842 1.00 98.25 612 PHE A CA 1
ATOM 4857 C C . PHE A 1 612 ? 21.080 8.585 -24.044 1.00 98.25 612 PHE A C 1
ATOM 4859 O O . PHE A 1 612 ? 21.561 8.893 -25.138 1.00 98.25 612 PHE A O 1
ATOM 4866 N N . ARG A 1 613 ? 21.846 8.277 -22.994 1.00 97.62 613 ARG A N 1
ATOM 4867 C CA . ARG A 1 613 ? 23.311 8.199 -23.027 1.00 97.62 613 ARG A CA 1
ATOM 4868 C C . ARG A 1 613 ? 23.756 6.819 -22.569 1.00 97.62 613 ARG A C 1
ATOM 4870 O O . ARG A 1 613 ? 23.723 6.510 -21.381 1.00 97.62 613 ARG A O 1
ATOM 4877 N N . GLY A 1 614 ? 24.204 6.012 -23.521 1.00 95.69 614 GLY A N 1
ATOM 4878 C CA . GLY A 1 614 ? 24.778 4.709 -23.235 1.00 95.69 614 GLY A CA 1
ATOM 4879 C C . GLY A 1 614 ? 26.226 4.827 -22.781 1.00 95.69 614 GLY A C 1
ATOM 4880 O O . GLY A 1 614 ? 27.119 4.826 -23.615 1.00 95.69 614 GLY A O 1
ATOM 4881 N N . THR A 1 615 ? 26.454 4.989 -21.479 1.00 95.75 615 THR A N 1
ATOM 4882 C CA . THR A 1 615 ? 27.807 5.150 -20.908 1.00 95.75 615 THR A CA 1
ATOM 4883 C C . THR A 1 615 ? 28.156 4.096 -19.862 1.00 95.75 615 THR A C 1
ATOM 4885 O O . THR A 1 615 ? 29.251 4.142 -19.312 1.00 95.75 615 THR A O 1
ATOM 4888 N N . GLY A 1 616 ? 27.238 3.181 -19.544 1.00 94.12 616 GLY A N 1
ATOM 4889 C CA . GLY A 1 616 ? 27.464 2.077 -18.611 1.00 94.12 616 GLY A CA 1
ATOM 4890 C C . GLY A 1 616 ? 27.716 0.746 -19.312 1.00 94.12 616 GLY A C 1
ATOM 4891 O O . GLY A 1 616 ? 27.075 -0.236 -18.956 1.00 94.12 616 GLY A O 1
ATOM 4892 N N . TYR A 1 617 ? 28.585 0.753 -20.318 1.00 95.25 617 TYR A N 1
ATOM 4893 C CA . TYR A 1 617 ? 29.087 -0.436 -21.008 1.00 95.25 617 TYR A CA 1
ATOM 4894 C C . TYR A 1 617 ? 30.586 -0.508 -20.716 1.00 95.25 617 TYR A C 1
ATOM 4896 O O . TYR A 1 617 ? 31.230 0.547 -20.622 1.00 95.25 617 TYR A O 1
ATOM 4904 N N . ASP A 1 618 ? 31.124 -1.704 -20.509 1.00 94.19 618 ASP A N 1
ATOM 4905 C CA . ASP A 1 618 ? 32.567 -1.900 -20.475 1.00 94.19 618 ASP A CA 1
ATOM 4906 C C . ASP A 1 618 ? 33.156 -1.811 -21.895 1.00 94.19 618 ASP A C 1
ATOM 4908 O O . ASP A 1 618 ? 32.476 -1.448 -22.854 1.00 94.19 618 ASP A O 1
ATOM 4912 N N . GLU A 1 619 ? 34.472 -1.986 -22.015 1.00 95.38 619 GLU A N 1
ATOM 4913 C CA . GLU A 1 619 ? 35.167 -1.820 -23.301 1.00 95.38 619 GLU A CA 1
ATOM 4914 C C . GLU A 1 619 ? 34.917 -2.986 -24.271 1.00 95.38 619 GLU A C 1
ATOM 4916 O O . GLU A 1 619 ? 35.060 -2.806 -25.481 1.00 95.38 619 GLU A O 1
ATOM 4921 N N . LYS A 1 620 ? 34.581 -4.164 -23.734 1.00 90.25 620 LYS A N 1
ATOM 4922 C CA . LYS A 1 620 ? 34.299 -5.385 -24.489 1.00 90.25 620 LYS A CA 1
ATOM 4923 C C . LYS A 1 620 ? 32.947 -5.281 -25.192 1.00 90.25 620 LYS A C 1
ATOM 4925 O O . LYS A 1 620 ? 32.887 -5.729 -26.361 1.00 90.25 620 LYS A O 1
#

Foldseek 3Di:
DPPVVVLLVVQLVLLQQAAQFPRDGDDPDPPWDKDFQWDFDDPVLLVLADPVPNVRGINQVLCCVQRVDRCVPDDSSFHHGIHTVVVVVSSSVVRNPDDDPDPDVDPDTDDTDHDDPPDPSSPPPPDDDDDDDDDDDDDDDDDPPPVVVVVVVVVVVVVVVVLVVLLVVLQVLQVCQQAAAALVQFPDDDDPVVLQQQAAPRNRGGAFCWWAAPVGHIHHLSSVVSCCVPVNQADSPPRHGTDNVRTHHPDVVVVVVSQQTWGADPDPPGRDTDGNVCVLVVQVPDPDDPGYRRDDDPDDDPDDDLVVDDPVVNCVVCVVVLVVLQVVCVPPPVRPSVVSVLVVVLVVCVVVVVPVVSVQSVCVVVCNHLAHQLVVLLCCCVVVVNDLVNSQVVQVVCCVVVVDRNYDHPVRNVVVVLLLFFQNFQKAKVPHFPPDDNRRNFGKDWLLPPVDCDPVDDHQQKGKIFGQPVSLVQSLCQVCLVLLQVLCVVVVHDSQDFFAKEWEKEKAKDKDAQQDDDDDDDHNFDSIKMWIWMFGAWMWGDDPPDTHTSDGDPCRPDPVRTGTGMMMRDDPVPPPNVCSRCVSNVSSVVRQQVIWMFGQGPNHTHIYHYDYDHPRYDPD

Organism: NCBI:txid2175849

Sequence (620 aa):
ADGKSRDKAIHQARLRHFCRICGNPFKSDGHNRRYPVHGPVDAKTQSLFRKKEKRVTSWPDLIARVFRIDVKADIDSIHPTEFCHNCWGIMYRKFSGAPCEVYFPRKATTEWHPHTPSCDICLPANRGLKRKRHQPNVQLSKKLKTVLNQARRDRQRKRAQARVSSKEVMKKISNCSKIHLSTKLLAVDFPAHFVKSISCQICEHILADPVETSCKHVFCRICILRCLKVMGSYCPSCRYPCFPTDLESPVKSFLNILNSLMVKCPAQECNEEVSLEKYNHHVSSHKESKEALVHVNKGGRPRQHLLSLTRRAQKHRLRELKVQVKEFADKEEGGDVKSVCLTLFLLALRARNEHRQADELEAIMQGRGSGLQPAVCLAIRVNTFLSCSQYHKMYRTVKAITGRQIFQPLHALRNAEKVLLPGYHPFEWQPPLKNVSSRTDVGIIDGLSGLASSVDEYPVDTIAKRFRYDSALVSALMDMEEDILEGMRSQDLEDYLNGPFTVVVKESCDGMGDVSEKHGSGPAVPEKAVRFSFTVMRITIDHGSQNVKVFEEPKPNSELCCKPLCLMLADESDHETLTAILSPLIAEREAMKSSELMLEMGGILRTFKFIFRGTGYDEK